Protein AF-0000000082338696 (afdb_homodimer)

Organism: NCBI:txid1220207

Foldseek 3Di:
DPPDDDDLPADPQAFPVCVVVVHHFPNPDFATLVCLLLLHGGDGPDPPDDDPPDPPPLPPPDPPPPDDDDDPDPVVVLLVVLLVLLLPPVLQQFADDPLLSCLSNPVQCVLVSSPLLLSLLSSLLSLLVVLLPDDLVVSVVSLVSSSVSSNVSQVSLVVCLVVPDLSCLLSNLNSLLSLLLCLQQSQVSVCRNVVDDGDFSLVSLLSSLVSLQSLQVVCVVCVVSVCPDSNDDNCNQPPQVPADADPLLVVLLVLLLVVLCVPCVVPVVSSVLSVVLSVLLVSLRSNCVVRVGNNSLSVSSNNRHPVLSVCVVVLPLSSLLSVLSSLLVLLSCAPVHSSSHCRSVSSNVVSVVSCVVVVHDSDPSSVVSCVSNVD/DPPDDDPLPADPQAFPVCVVVVHHFPNPDFATLVCLLLLHGGDGPDPPDDDPDDPPDLPPPDVPDPDDDDDPDPVVVLLVVLLVLQLPPVLQQFADDPLLSCLSNPVQCVLCVSPLLLSLLSSLLSLLVVLLPDDLVVSVVSLVSSSVSNNVSQVSLVVCLVVPDLSCLLSNLNSLLSLLLCLQQSQVSVCRNVVDDGDFSLVSLLSSLVSLQSLQVVCVVCLVSVCPDSNDDNCNQPPQVPADADPLLVVLLVLLLVVLCVPCVVPVVVSVLSVVLSVLLVSLRSNCVVRVGNNSLSVSSNNRHPVLSVCVVVLPLSSLLSVLSSLLVLLSCAPVHSSSHCRSVSSNVVSVVSCVVVVHDSDPSSVVSCVSNPD

Solvent-accessible surface area (backbone atoms only — not comparable to full-atom values): 40629 Å² total; per-residue (Å²): 131,81,77,78,77,80,78,74,75,75,58,92,74,35,38,57,56,32,61,74,64,73,46,77,42,71,60,72,49,92,50,23,63,67,28,29,71,63,70,42,85,47,46,58,86,81,68,87,72,82,82,80,74,79,84,72,82,76,65,89,57,55,68,55,91,82,64,71,76,60,66,86,44,49,44,44,46,48,49,39,51,23,36,34,42,22,42,69,56,50,37,57,66,42,40,70,52,66,73,52,33,46,29,47,44,52,50,47,56,58,53,20,75,80,30,66,30,35,38,22,37,50,41,15,50,19,21,40,54,51,23,71,76,41,55,59,80,69,14,46,53,26,46,53,47,18,41,49,27,45,44,66,18,44,60,57,39,53,52,42,54,78,59,62,41,82,88,43,43,58,53,52,52,52,36,42,52,46,49,47,49,42,42,58,27,46,56,59,50,48,25,64,56,67,71,42,92,55,78,54,61,52,60,38,48,54,52,37,39,64,72,25,34,62,45,13,63,36,49,72,68,30,44,70,45,38,48,70,30,85,79,39,66,70,50,68,79,60,65,34,74,74,50,83,62,58,66,69,58,48,50,52,53,48,50,51,52,51,50,42,49,72,74,22,61,90,38,56,71,62,31,50,44,50,50,48,42,52,53,47,46,51,49,28,53,27,32,22,76,71,65,67,25,53,48,33,58,55,45,46,61,36,49,40,52,62,66,43,51,50,40,39,73,70,62,36,63,68,53,41,52,52,50,29,53,48,17,46,56,38,36,69,35,40,83,73,38,87,56,30,55,64,44,11,43,48,28,30,53,51,44,50,49,54,33,54,74,68,70,55,78,64,58,66,69,54,47,50,47,34,54,75,59,69,99,133,81,77,78,77,80,77,75,77,72,57,93,76,38,36,55,54,32,59,75,64,73,46,76,43,70,61,73,51,94,50,24,64,67,27,29,71,64,70,42,85,45,45,57,85,81,70,86,71,82,82,81,76,79,83,72,82,79,64,89,54,55,70,55,92,81,63,71,76,60,65,86,44,47,44,44,46,48,50,39,50,23,36,33,40,23,42,69,53,49,36,55,67,43,41,68,50,67,74,53,33,47,29,48,45,51,50,46,57,59,53,19,76,80,31,67,31,36,38,23,36,51,42,16,49,20,20,42,52,53,24,71,76,40,54,59,79,68,14,47,52,27,46,53,47,17,41,50,28,44,44,65,18,44,61,57,38,52,53,42,55,76,59,62,41,82,89,44,42,58,54,52,50,52,34,43,53,46,51,48,48,44,44,58,28,46,54,58,52,47,25,65,54,66,73,42,92,55,78,54,59,52,62,38,48,54,53,36,40,63,72,26,34,62,44,14,62,40,50,71,66,30,46,71,46,38,49,69,30,85,79,40,66,67,49,70,78,62,65,33,75,74,49,83,60,58,66,69,60,48,50,54,54,47,50,52,52,50,50,42,49,72,74,23,61,91,39,56,71,61,31,48,44,50,49,49,43,51,52,48,47,52,49,27,52,27,33,22,77,71,63,68,25,53,48,33,56,55,45,47,63,36,50,40,52,60,66,43,49,50,40,40,74,68,62,36,63,67,52,39,51,53,50,28,52,48,18,48,56,38,36,70,34,40,83,74,39,87,56,29,56,65,45,12,44,49,28,30,54,51,44,50,49,55,34,54,73,67,69,54,78,65,57,67,72,55,47,51,45,34,54,77,58,70,99

pLDDT: mean 80.08, std 18.25, range [25.61, 98.19]

Radius of gyration: 31.68 Å; Cα contacts (8 Å, |Δi|>4): 1004; chains: 2; bounding box: 68×103×75 Å

Secondary structure (DSSP, 8-state):
-----------TT--HHHHHHT------SSSPHHHHHHT-----S-------------------TTPPPPP--HHHHHHHHHHHHHHHTGGGGS--SHHHHHIIIIIHHHHHTT-HHHHHHHHHHHHHHHHHTS-HHHHHHHHHHHHHHHHHHHHHHHHHHHT--TTTHHHHHHHHHHHHHHHHHHHHHHHHHH-S----HHHHHHHHHHHHHHHHHHHHHHHHHHHS-SSS-TTTTTGGGGPPPPHHHHHHHHHHHHHHHHHHTT-HHHHHHHHHHHHHHHHHHHHHHHH--HHHHHHHHHHS-HHHHHHHHTT-HHHHHHHHHHHHHHHTTTTTSGGGTTHHHHHHHHHHHHHHHTT---THHHHHHHHHTT-/-----------TT--HHHHHHT------SSSPHHHHHHT-----S-------------------TTPPPPP--HHHHHHHHHHHHHHHTGGGGS--SHHHHHIIIIIHHHHHTT-HHHHHHHHHHHHHHHHHTS-HHHHHHHHHHHHHHHHHHHHHHHHHHHT--TTTHHHHHHHHHHHHHHHHHHHHHHHHHH-S----HHHHHHHHHHHHHHHHHHHHHHHHHHHT-SSS-TTTTTGGGGPPPPHHHHHHHHHHHHHHHHHHTT-HHHHHHHHHHHHHHHHHHHHHHHH--HHHHHHHHHHS-HHHHHHHHTT-HHHHHHHHHHHHHHHTTTTTSGGGTTHHHHHHHHHHHHHHHTT---THHHHHHHHHTT-

Sequence (750 aa):
MMPPLRAHRKSRTGCLQCRKRRVKCDENGHPCGNCAFRHVECTYPSRSSPDLQPSQNAAQDRPSEGQPLALLDPSNKLLLELMHKFSTETYKSFFVDPADLHIWQSVIPRRALDHDFLLDGLLSVAALHTASSSDRQTARPYLDAAMDFQSRGLKPFQNAIQNISPENCDAVFVHSMITIVNGIVFPQIAARVTEVDSSTVLENIFTLFKLVQGTAEISKLTGPWLQKSSLIPKDFWGASSDSILDTEIEQALTRLRDLNRRENIEHPPRHGHIEFAISRLRQCFQRFFRFRDPASVVTWLAIVDGEFVDYLHKEEPLPILVMVHWGVLLAELDGEVWWASKSGKALVADALGILDRGEVDFGIASSWPREKVGLMMPPLRAHRKSRTGCLQCRKRRVKCDENGHPCGNCAFRHVECTYPSRSSPDLQPSQNAAQDRPSEGQPLALLDPSNKLLLELMHKFSTETYKSFFVDPADLHIWQSVIPRRALDHDFLLDGLLSVAALHTASSSDRQTARPYLDAAMDFQSRGLKPFQNAIQNISPENCDAVFVHSMITIVNGIVFPQIAARVTEVDSSTVLENIFTLFKLVQGTAEISKLTGPWLQKSSLIPKDFWGASSDSILDTEIEQALTRLRDLNRRENIEHPPRHGHIEFAISRLRQCFQRFFRFRDPASVVTWLAIVDGEFVDYLHKEEPLPILVMVHWGVLLAELDGEVWWASKSGKALVADALGILDRGEVDFGIASSWPREKVGL

Nearest PDB structures (foldseek):
  4ll6-assembly1_A  TM=2.392E-01  e=2.307E+00  Saccharomyces cerevisiae S288C

Structure (mmCIF, N/CA/C/O backbone):
data_AF-0000000082338696-model_v1
#
loop_
_entity.id
_entity.type
_entity.pdbx_description
1 polymer 'Zn(2)-C6 fungal-type domain-containing protein'
#
loop_
_atom_site.group_PDB
_atom_site.id
_atom_site.type_symbol
_atom_site.label_atom_id
_atom_site.label_alt_id
_atom_site.label_comp_id
_atom_site.label_asym_id
_atom_site.label_entity_id
_atom_site.label_seq_id
_atom_site.pdbx_PDB_ins_code
_atom_site.Cartn_x
_atom_site.Cartn_y
_atom_site.Cartn_z
_atom_site.occupancy
_atom_site.B_iso_or_equiv
_atom_site.auth_seq_id
_atom_site.auth_comp_id
_atom_site.auth_asym_id
_atom_site.auth_atom_id
_atom_site.pdbx_PDB_model_num
ATOM 1 N N . MET A 1 1 ? 32.062 53.875 2.113 1 28.94 1 MET A N 1
ATOM 2 C CA . MET A 1 1 ? 31.594 53.312 0.844 1 28.94 1 MET A CA 1
ATOM 3 C C . MET A 1 1 ? 30.484 52.281 1.066 1 28.94 1 MET A C 1
ATOM 5 O O . MET A 1 1 ? 30.656 51.344 1.847 1 28.94 1 MET A O 1
ATOM 9 N N . MET A 1 2 ? 29.188 52.719 0.9 1 35.47 2 MET A N 1
ATOM 10 C CA . MET A 1 2 ? 27.969 51.969 1.28 1 35.47 2 MET A CA 1
ATOM 11 C C . MET A 1 2 ? 27.859 50.656 0.504 1 35.47 2 MET A C 1
ATOM 13 O O . MET A 1 2 ? 28.156 50.625 -0.693 1 35.47 2 MET A O 1
ATOM 17 N N . PRO A 1 3 ? 28.016 49.531 1.16 1 42.72 3 PRO A N 1
ATOM 18 C CA . PRO A 1 3 ? 28 48.25 0.459 1 42.72 3 PRO A CA 1
ATOM 19 C C . PRO A 1 3 ? 26.828 48.125 -0.515 1 42.72 3 PRO A C 1
ATOM 21 O O . PRO A 1 3 ? 25.781 48.75 -0.32 1 42.72 3 PRO A O 1
ATOM 24 N N . PRO A 1 4 ? 27.109 47.906 -1.816 1 38.88 4 PRO A N 1
ATOM 25 C CA . PRO A 1 4 ? 26.094 47.875 -2.873 1 38.88 4 PRO A CA 1
ATOM 26 C C . PRO A 1 4 ? 24.891 47 -2.508 1 38.88 4 PRO A C 1
ATOM 28 O O . PRO A 1 4 ? 25.031 46.062 -1.698 1 38.88 4 PRO A O 1
ATOM 31 N N . LEU A 1 5 ? 23.672 47.5 -2.637 1 36.78 5 LEU A N 1
ATOM 32 C CA . LEU A 1 5 ? 22.359 46.875 -2.455 1 36.78 5 LEU A CA 1
ATOM 33 C C . LEU A 1 5 ? 22.25 45.594 -3.244 1 36.78 5 LEU A C 1
ATOM 35 O O . LEU A 1 5 ? 22.719 45.5 -4.383 1 36.78 5 LEU A O 1
ATOM 39 N N . ARG A 1 6 ? 22.25 44.469 -2.592 1 36.56 6 ARG A N 1
ATOM 40 C CA . ARG A 1 6 ? 22.078 43.156 -3.225 1 36.56 6 ARG A CA 1
ATOM 41 C C . ARG A 1 6 ? 20.922 43.188 -4.23 1 36.56 6 ARG A C 1
ATOM 43 O O . ARG A 1 6 ? 19.812 43.594 -3.902 1 36.56 6 ARG A O 1
ATOM 50 N N . ALA A 1 7 ? 21.234 43.156 -5.551 1 38.97 7 ALA A N 1
ATOM 51 C CA . ALA A 1 7 ? 20.328 43.156 -6.688 1 38.97 7 ALA A CA 1
ATOM 52 C C . ALA A 1 7 ? 19.312 42 -6.555 1 38.97 7 ALA A C 1
ATOM 54 O O . ALA A 1 7 ? 19.688 40.844 -6.367 1 38.97 7 ALA A O 1
ATOM 55 N N . HIS A 1 8 ? 18.141 42.188 -5.98 1 40.34 8 HIS A N 1
ATOM 56 C CA . HIS A 1 8 ? 17.062 41.219 -5.93 1 40.34 8 HIS A CA 1
ATOM 57 C C . HIS A 1 8 ? 16.797 40.594 -7.301 1 40.34 8 HIS A C 1
ATOM 59 O O . HIS A 1 8 ? 16.688 41.312 -8.297 1 40.34 8 HIS A O 1
ATOM 65 N N . ARG A 1 9 ? 17.25 39.469 -7.543 1 43.59 9 ARG A N 1
ATOM 66 C CA . ARG A 1 9 ? 17.016 38.812 -8.828 1 43.59 9 ARG A CA 1
ATOM 67 C C . ARG A 1 9 ? 15.523 38.625 -9.078 1 43.59 9 ARG A C 1
ATOM 69 O O . ARG A 1 9 ? 14.852 37.906 -8.312 1 43.59 9 ARG A O 1
ATOM 76 N N . LYS A 1 10 ? 14.789 39.562 -9.695 1 47.84 10 LYS A N 1
ATOM 77 C CA . LYS A 1 10 ? 13.414 39.5 -10.188 1 47.84 10 LYS A CA 1
ATOM 78 C C . LYS A 1 10 ? 13.289 38.5 -11.336 1 47.84 10 LYS A C 1
ATOM 80 O O . LYS A 1 10 ? 14.188 38.375 -12.164 1 47.84 10 LYS A O 1
ATOM 85 N N . SER A 1 11 ? 12.539 37.469 -11.156 1 53.94 11 SER A N 1
ATOM 86 C CA . SER A 1 11 ? 12.266 36.594 -12.289 1 53.94 11 SER A CA 1
ATOM 87 C C . SER A 1 11 ? 11.445 37.312 -13.359 1 53.94 11 SER A C 1
ATOM 89 O O . SER A 1 11 ? 10.43 37.938 -13.047 1 53.94 11 SER A O 1
ATOM 91 N N . ARG A 1 12 ? 11.797 37.562 -14.57 1 61.97 12 ARG A N 1
ATOM 92 C CA . ARG A 1 12 ? 11.141 38.281 -15.648 1 61.97 12 ARG A CA 1
ATOM 93 C C . ARG A 1 12 ? 9.953 37.531 -16.203 1 61.97 12 ARG A C 1
ATOM 95 O O . ARG A 1 12 ? 9.047 38.094 -16.797 1 61.97 12 ARG A O 1
ATOM 102 N N . THR A 1 13 ? 9.852 36.156 -15.898 1 62.94 13 THR A N 1
ATOM 103 C CA . THR A 1 13 ? 8.82 35.344 -16.531 1 62.94 13 THR A CA 1
ATOM 104 C C . THR A 1 13 ? 7.945 34.688 -15.469 1 62.94 13 THR A C 1
ATOM 106 O O . THR A 1 13 ? 7.332 33.625 -15.734 1 62.94 13 THR A O 1
ATOM 109 N N . GLY A 1 14 ? 7.891 35.312 -14.352 1 66.88 14 GLY A N 1
ATOM 110 C CA . GLY A 1 14 ? 7.125 34.75 -13.258 1 66.88 14 GLY A CA 1
ATOM 111 C C . GLY A 1 14 ? 5.637 35.031 -13.352 1 66.88 14 GLY A C 1
ATOM 112 O O . GLY A 1 14 ? 5.215 35.875 -14.156 1 66.88 14 GLY A O 1
ATOM 113 N N . CYS A 1 15 ? 4.809 34.281 -12.57 1 71.06 15 CYS A N 1
ATOM 114 C CA . CYS A 1 15 ? 3.363 34.469 -12.609 1 71.06 15 CYS A CA 1
ATOM 115 C C . CYS A 1 15 ? 2.953 35.781 -11.977 1 71.06 15 CYS A C 1
ATOM 117 O O . CYS A 1 15 ? 3.729 36.375 -11.227 1 71.06 15 CYS A O 1
ATOM 119 N N . LEU A 1 16 ? 1.751 36.375 -12.352 1 73.19 16 LEU A N 1
ATOM 120 C CA . LEU A 1 16 ? 1.27 37.688 -11.914 1 73.19 16 LEU A CA 1
ATOM 121 C C . LEU A 1 16 ? 1.131 37.75 -10.398 1 73.19 16 LEU A C 1
ATOM 123 O O . LEU A 1 16 ? 1.352 38.781 -9.781 1 73.19 16 LEU A O 1
ATOM 127 N N . GLN A 1 17 ? 0.907 36.656 -9.828 1 72.81 17 GLN A N 1
ATOM 128 C CA . GLN A 1 17 ? 0.698 36.594 -8.383 1 72.81 17 GLN A CA 1
ATOM 129 C C . GLN A 1 17 ? 2.02 36.75 -7.633 1 72.81 17 GLN A C 1
ATOM 131 O O . GLN A 1 17 ? 2.107 37.469 -6.648 1 72.81 17 GLN A O 1
ATOM 136 N N . CYS A 1 18 ? 2.965 36.125 -8.078 1 71.81 18 CYS A N 1
ATOM 137 C CA . CYS A 1 18 ? 4.281 36.25 -7.453 1 71.81 18 CYS A CA 1
ATOM 138 C C . CYS A 1 18 ? 4.84 37.656 -7.621 1 71.81 18 CYS A C 1
ATOM 140 O O . CYS A 1 18 ? 5.457 38.188 -6.703 1 71.81 18 CYS A O 1
ATOM 142 N N . ARG A 1 19 ? 4.621 38.312 -8.758 1 71.12 19 ARG A N 1
ATOM 143 C CA . ARG A 1 19 ? 5.027 39.688 -9.039 1 71.12 19 ARG A CA 1
ATOM 144 C C . ARG A 1 19 ? 4.34 40.656 -8.094 1 71.12 19 ARG A C 1
ATOM 146 O O . ARG A 1 19 ? 4.977 41.562 -7.574 1 71.12 19 ARG A O 1
ATOM 153 N N . LYS A 1 20 ? 3.15 40.375 -7.938 1 70.06 20 LYS A N 1
ATOM 154 C CA . LYS A 1 20 ? 2.383 41.25 -7.051 1 70.06 20 LYS A CA 1
ATOM 155 C C . LYS A 1 20 ? 2.893 41.156 -5.617 1 70.06 20 LYS A C 1
ATOM 157 O O . LYS A 1 20 ? 2.934 42.156 -4.902 1 70.06 20 LYS A O 1
ATOM 162 N N . ARG A 1 21 ? 3.375 40.062 -5.352 1 68 21 ARG A N 1
ATOM 163 C CA . ARG A 1 21 ? 3.791 39.812 -3.975 1 68 21 ARG A CA 1
ATOM 164 C C . ARG A 1 21 ? 5.285 40.062 -3.801 1 68 21 ARG A C 1
ATOM 166 O O . ARG A 1 21 ? 5.809 39.969 -2.689 1 68 21 ARG A O 1
ATOM 173 N N . ARG A 1 22 ? 5.945 40.281 -4.84 1 63.41 22 ARG A N 1
ATOM 174 C CA . ARG A 1 22 ? 7.367 40.625 -4.863 1 63.41 22 ARG A CA 1
ATOM 175 C C . ARG A 1 22 ? 8.203 39.469 -4.289 1 63.41 22 ARG A C 1
ATOM 177 O O . ARG A 1 22 ? 9.125 39.719 -3.506 1 63.41 22 ARG A O 1
ATOM 184 N N . VAL A 1 23 ? 7.688 38.219 -4.605 1 68.44 23 VAL A N 1
ATOM 185 C CA . VAL A 1 23 ? 8.484 37.062 -4.258 1 68.44 23 VAL A CA 1
ATOM 186 C C . VAL A 1 23 ? 9.047 36.406 -5.523 1 68.44 23 VAL A C 1
ATOM 188 O O . VAL A 1 23 ? 8.469 36.562 -6.605 1 68.44 23 VAL A O 1
ATOM 191 N N . LYS A 1 24 ? 10.172 35.75 -5.375 1 66.19 24 LYS A N 1
ATOM 192 C CA . LYS A 1 24 ? 10.766 35.094 -6.523 1 66.19 24 LYS A CA 1
ATOM 193 C C . LYS A 1 24 ? 9.914 33.906 -6.961 1 66.19 24 LYS A C 1
ATOM 195 O O . LYS A 1 24 ? 9.648 33 -6.164 1 66.19 24 LYS A O 1
ATOM 200 N N . CYS A 1 25 ? 9.281 33.875 -8.125 1 67 25 CYS A N 1
ATOM 201 C CA . CYS A 1 25 ? 8.516 32.812 -8.75 1 67 25 CYS A CA 1
ATOM 202 C C . CYS A 1 25 ? 9.422 31.656 -9.148 1 67 25 CYS A C 1
ATOM 204 O O . CYS A 1 25 ? 10.523 31.875 -9.656 1 67 25 CYS A O 1
ATOM 206 N N . ASP A 1 26 ? 9.172 30.625 -8.883 1 65.19 26 ASP A N 1
ATOM 207 C CA . ASP A 1 26 ? 10.008 29.484 -9.227 1 65.19 26 ASP A CA 1
ATOM 208 C C . ASP A 1 26 ? 9.867 29.125 -10.711 1 65.19 26 ASP A C 1
ATOM 210 O O . ASP A 1 26 ? 10.578 28.25 -11.219 1 65.19 26 ASP A O 1
ATOM 214 N N . GLU A 1 27 ? 9.078 29.766 -11.539 1 61.5 27 GLU A N 1
ATOM 215 C CA . GLU A 1 27 ? 8.859 29.719 -12.984 1 61.5 27 GLU A CA 1
ATOM 216 C C . GLU A 1 27 ? 8.641 28.281 -13.461 1 61.5 27 GLU A C 1
ATOM 218 O O . GLU A 1 27 ? 8.938 27.953 -14.609 1 61.5 27 GLU A O 1
ATOM 223 N N . ASN A 1 28 ? 8.25 27.531 -12.625 1 58.75 28 ASN A N 1
ATOM 224 C CA . ASN A 1 28 ? 8.164 26.125 -12.984 1 58.75 28 ASN A CA 1
ATOM 225 C C . ASN A 1 28 ? 6.836 25.797 -13.656 1 58.75 28 ASN A C 1
ATOM 227 O O . ASN A 1 28 ? 6.434 24.625 -13.711 1 58.75 28 ASN A O 1
ATOM 231 N N . GLY A 1 29 ? 5.934 26.641 -14.211 1 60.91 29 GLY A N 1
ATOM 232 C CA . GLY A 1 29 ? 4.715 26.5 -14.992 1 60.91 29 GLY A CA 1
ATOM 233 C C . GLY A 1 29 ? 3.465 26.875 -14.219 1 60.91 29 GLY A C 1
ATOM 234 O O . GLY A 1 29 ? 3.551 27.453 -13.133 1 60.91 29 GLY A O 1
ATOM 235 N N . HIS A 1 30 ? 2.15 26.656 -14.969 1 59.84 30 HIS A N 1
ATOM 236 C CA . HIS A 1 30 ? 0.847 26.984 -14.406 1 59.84 30 HIS A CA 1
ATOM 237 C C . HIS A 1 30 ? 0.277 25.812 -13.617 1 59.84 30 HIS A C 1
ATOM 239 O O . HIS A 1 30 ? 0.075 24.734 -14.164 1 59.84 30 HIS A O 1
ATOM 245 N N . PRO A 1 31 ? 0.094 26.156 -12.242 1 61.25 31 PRO A N 1
ATOM 246 C CA . PRO A 1 31 ? 0.491 27.234 -11.336 1 61.25 31 PRO A CA 1
ATOM 247 C C . PRO A 1 31 ? 1.926 27.078 -10.828 1 61.25 31 PRO A C 1
ATOM 249 O O . PRO A 1 31 ? 2.473 25.969 -10.836 1 61.25 31 PRO A O 1
ATOM 252 N N . CYS A 1 32 ? 2.592 28.188 -10.555 1 64.88 32 CYS A N 1
ATOM 253 C CA . CYS A 1 32 ? 3.924 28.125 -9.961 1 64.88 32 CYS A CA 1
ATOM 254 C C . CYS A 1 32 ? 3.871 27.531 -8.555 1 64.88 32 CYS A C 1
ATOM 256 O O . CYS A 1 32 ? 2.807 27.5 -7.938 1 64.88 32 CYS A O 1
ATOM 258 N N . GLY A 1 33 ? 4.984 27.078 -8.148 1 61.91 33 GLY A N 1
ATOM 259 C CA . GLY A 1 33 ? 5.074 26.469 -6.832 1 61.91 33 GLY A CA 1
ATOM 260 C C . GLY A 1 33 ? 4.523 27.344 -5.723 1 61.91 33 GLY A C 1
ATOM 261 O O . GLY A 1 33 ? 3.834 26.859 -4.824 1 61.91 33 GLY A O 1
ATOM 262 N N . ASN A 1 34 ? 4.789 28.641 -5.84 1 62.03 34 ASN A N 1
ATOM 263 C CA . ASN A 1 34 ? 4.316 29.609 -4.848 1 62.03 34 ASN A CA 1
ATOM 264 C C . ASN A 1 34 ? 2.799 29.734 -4.871 1 62.03 34 ASN A C 1
ATOM 266 O O . ASN A 1 34 ? 2.154 29.75 -3.822 1 62.03 34 ASN A O 1
ATOM 270 N N . CYS A 1 35 ? 2.299 29.781 -6.02 1 62.59 35 CYS A N 1
ATOM 271 C CA . CYS A 1 35 ? 0.863 29.953 -6.191 1 62.59 35 CYS A CA 1
ATOM 272 C C . CYS A 1 35 ? 0.108 28.672 -5.883 1 62.59 35 CYS A C 1
ATOM 274 O O . CYS A 1 35 ? -0.958 28.703 -5.266 1 62.59 35 CYS A O 1
ATOM 276 N N . ALA A 1 36 ? 0.689 27.688 -6.285 1 62.5 36 ALA A N 1
ATOM 277 C CA . ALA A 1 36 ? 0.108 26.375 -6.039 1 62.5 36 ALA A CA 1
ATOM 278 C C . ALA A 1 36 ? -0.003 26.094 -4.543 1 62.5 36 ALA A C 1
ATOM 280 O O . ALA A 1 36 ? -1.032 25.609 -4.07 1 62.5 36 ALA A O 1
ATOM 281 N N . PHE A 1 37 ? 0.989 26.5 -3.91 1 56.75 37 PHE A N 1
ATOM 282 C CA . PHE A 1 37 ? 1.021 26.312 -2.465 1 56.75 37 PHE A CA 1
ATOM 283 C C . PHE A 1 37 ? -0.019 27.172 -1.774 1 56.75 37 PHE A C 1
ATOM 285 O O . PHE A 1 37 ? -0.62 26.766 -0.78 1 56.75 37 PHE A O 1
ATOM 292 N N . ARG A 1 38 ? -0.165 28.344 -2.334 1 55.22 38 ARG A N 1
ATOM 293 C CA . ARG A 1 38 ? -1.029 29.344 -1.725 1 55.22 38 ARG A CA 1
ATOM 294 C C . ARG A 1 38 ? -2.445 29.266 -2.285 1 55.22 38 ARG A C 1
ATOM 296 O O . ARG A 1 38 ? -3.322 30.031 -1.886 1 55.22 38 ARG A O 1
ATOM 303 N N . HIS A 1 39 ? -2.65 28.281 -3.119 1 51.91 39 HIS A N 1
ATOM 304 C CA . HIS A 1 39 ? -3.934 28.047 -3.768 1 51.91 39 HIS A CA 1
ATOM 305 C C . HIS A 1 39 ? -4.492 29.328 -4.367 1 51.91 39 HIS A C 1
ATOM 307 O O . HIS A 1 39 ? -5.676 29.641 -4.191 1 51.91 39 HIS A O 1
ATOM 313 N N . VAL A 1 40 ? -3.658 30.172 -4.902 1 58.66 40 VAL A N 1
ATOM 314 C CA . VAL A 1 40 ? -4.098 31.359 -5.625 1 58.66 40 VAL A CA 1
ATOM 315 C C . VAL A 1 40 ? -3.982 31.125 -7.129 1 58.66 40 VAL A C 1
ATOM 317 O O . VAL A 1 40 ? -3.164 30.312 -7.574 1 58.66 40 VAL A O 1
ATOM 320 N N . GLU A 1 41 ? -5.066 31.516 -7.836 1 60.09 41 GLU A N 1
ATOM 321 C CA . GLU A 1 41 ? -5.031 31.438 -9.297 1 60.09 41 GLU A CA 1
ATOM 322 C C . GLU A 1 41 ? -3.705 31.938 -9.852 1 60.09 41 GLU A C 1
ATOM 324 O O . GLU A 1 41 ? -3.346 33.094 -9.648 1 60.09 41 GLU A O 1
ATOM 329 N N . CYS A 1 42 ? -2.992 30.906 -10.352 1 62.09 42 CYS A N 1
ATOM 330 C CA . CYS A 1 42 ? -1.725 31.25 -10.984 1 62.09 42 CYS A CA 1
ATOM 331 C C . CYS A 1 42 ? -1.94 31.719 -12.414 1 62.09 42 CYS A C 1
ATOM 333 O O . CYS A 1 42 ? -2.41 30.953 -13.258 1 62.09 42 CYS A O 1
ATOM 335 N N . THR A 1 43 ? -2.039 32.969 -12.82 1 62.81 43 THR A N 1
ATOM 336 C CA . THR A 1 43 ? -2.236 33.5 -14.164 1 62.81 43 THR A CA 1
ATOM 337 C C . THR A 1 43 ? -0.923 34.031 -14.727 1 62.81 43 THR A C 1
ATOM 339 O O . THR A 1 43 ? -0.165 34.688 -14.023 1 62.81 43 THR A O 1
ATOM 342 N N . TYR A 1 44 ? -0.589 33.312 -15.844 1 56.84 44 TYR A N 1
ATOM 343 C CA . TYR A 1 44 ? 0.494 33.906 -16.609 1 56.84 44 TYR A CA 1
ATOM 344 C C . TYR A 1 44 ? -0.051 34.844 -17.672 1 56.84 44 TYR A C 1
ATOM 346 O O . TYR A 1 44 ? -1.188 34.688 -18.125 1 56.84 44 TYR A O 1
ATOM 354 N N . PRO A 1 45 ? 0.508 35.812 -18.125 1 45.91 45 PRO A N 1
ATOM 355 C CA . PRO A 1 45 ? -0.048 36.562 -19.25 1 45.91 45 PRO A CA 1
ATOM 356 C C . PRO A 1 45 ? -0.542 35.656 -20.375 1 45.91 45 PRO A C 1
ATOM 358 O O . PRO A 1 45 ? -0.031 34.531 -20.547 1 45.91 45 PRO A O 1
ATOM 361 N N . SER A 1 46 ? -1.749 35.938 -20.984 1 39.81 46 SER A N 1
ATOM 362 C CA . SER A 1 46 ? -2.771 35.25 -21.781 1 39.81 46 SER A CA 1
ATOM 363 C C . SER A 1 46 ? -2.145 34.438 -22.891 1 39.81 46 SER A C 1
ATOM 365 O O . SER A 1 46 ? -1.771 34.938 -23.938 1 39.81 46 SER A O 1
ATOM 367 N N . ARG A 1 47 ? -1.258 33.469 -22.969 1 34.56 47 ARG A N 1
ATOM 368 C CA . ARG A 1 47 ? -1.643 32.812 -24.219 1 34.56 47 ARG A CA 1
ATOM 369 C C . ARG A 1 47 ? -3 32.125 -24.078 1 34.56 47 ARG A C 1
ATOM 371 O O . ARG A 1 47 ? -3.428 31.812 -22.969 1 34.56 47 ARG A O 1
ATOM 378 N N . SER A 1 48 ? -3.959 32.031 -24.984 1 27.86 48 SER A N 1
ATOM 379 C CA . SER A 1 48 ? -5.324 31.547 -25.188 1 27.86 48 SER A CA 1
ATOM 380 C C . SER A 1 48 ? -5.5 30.125 -24.672 1 27.86 48 SER A C 1
ATOM 382 O O . SER A 1 48 ? -5.527 29.172 -25.453 1 27.86 48 SER A O 1
ATOM 384 N N . SER A 1 49 ? -4.992 29.734 -23.594 1 28.77 49 SER A N 1
ATOM 385 C CA . SER A 1 49 ? -5.172 28.281 -23.484 1 28.77 49 SER A CA 1
ATOM 386 C C . SER A 1 49 ? -6.637 27.922 -23.266 1 28.77 49 SER A C 1
ATOM 388 O O . SER A 1 49 ? -7.336 28.594 -22.5 1 28.77 49 SER A O 1
ATOM 390 N N . PRO A 1 50 ? -7.316 26.938 -24.047 1 28.34 50 PRO A N 1
ATOM 391 C CA . PRO A 1 50 ? -8.711 26.5 -24.078 1 28.34 50 PRO A CA 1
ATOM 392 C C . PRO A 1 50 ? -9.211 26.016 -22.719 1 28.34 50 PRO A C 1
ATOM 394 O O . PRO A 1 50 ? -8.406 25.594 -21.875 1 28.34 50 PRO A O 1
ATOM 397 N N . ASP A 1 51 ? -10.367 26.359 -22.234 1 27.52 51 ASP A N 1
ATOM 398 C CA . ASP A 1 51 ? -11.305 26.141 -21.141 1 27.52 51 ASP A CA 1
ATOM 399 C C . ASP A 1 51 ? -11.508 24.641 -20.875 1 27.52 51 ASP A C 1
ATOM 401 O O . ASP A 1 51 ? -12.18 23.969 -21.641 1 27.52 51 ASP A O 1
ATOM 405 N N . LEU A 1 52 ? -10.57 23.859 -20.438 1 28.34 52 LEU A N 1
ATOM 406 C CA . LEU A 1 52 ? -10.914 22.484 -20.156 1 28.34 52 LEU A CA 1
ATOM 407 C C . LEU A 1 52 ? -12.008 22.391 -19.094 1 28.34 52 LEU A C 1
ATOM 409 O O . LEU A 1 52 ? -11.844 22.922 -17.984 1 28.34 52 LEU A O 1
ATOM 413 N N . GLN A 1 53 ? -13.328 22.266 -19.453 1 25.61 53 GLN A N 1
ATOM 414 C CA . GLN A 1 53 ? -14.562 22.062 -18.703 1 25.61 53 GLN A CA 1
ATOM 415 C C . GLN A 1 53 ? -14.422 20.891 -17.719 1 25.61 53 GLN A C 1
ATOM 417 O O . GLN A 1 53 ? -13.922 19.828 -18.078 1 25.61 53 GLN A O 1
ATOM 422 N N . PRO A 1 54 ? -14.523 21.172 -16.406 1 29.34 54 PRO A N 1
ATOM 423 C CA . PRO A 1 54 ? -14.5 20.234 -15.273 1 29.34 54 PRO A CA 1
ATOM 424 C C . PRO A 1 54 ? -15.531 19.109 -15.414 1 29.34 54 PRO A C 1
ATOM 426 O O . PRO A 1 54 ? -16.703 19.375 -15.703 1 29.34 54 PRO A O 1
ATOM 429 N N . SER A 1 55 ? -15.172 18 -16 1 28.78 55 SER A N 1
ATOM 430 C CA . SER A 1 55 ? -16.109 16.891 -16.141 1 28.78 55 SER A CA 1
ATOM 431 C C . SER A 1 55 ? -16.734 16.516 -14.797 1 28.78 55 SER A C 1
ATOM 433 O O . SER A 1 55 ? -16.016 16.266 -13.82 1 28.78 55 SER A O 1
ATOM 435 N N . GLN A 1 56 ? -17.906 16.969 -14.406 1 26.06 56 GLN A N 1
ATOM 436 C CA . GLN A 1 56 ? -18.812 16.844 -13.273 1 26.06 56 GLN A CA 1
ATOM 437 C C . GLN A 1 56 ? -18.938 15.375 -12.844 1 26.06 56 GLN A C 1
ATOM 439 O O . GLN A 1 56 ? -19.328 15.094 -11.703 1 26.06 56 GLN A O 1
ATOM 444 N N . ASN A 1 57 ? -19.25 14.438 -13.711 1 27.27 57 ASN A N 1
ATOM 445 C CA . ASN A 1 57 ? -20.062 13.305 -13.289 1 27.27 57 ASN A CA 1
ATOM 446 C C . ASN A 1 57 ? -19.234 12.297 -12.484 1 27.27 57 ASN A C 1
ATOM 448 O O . ASN A 1 57 ? -18.594 11.414 -13.055 1 27.27 57 ASN A O 1
ATOM 452 N N . ALA A 1 58 ? -18.688 12.617 -11.414 1 32.28 58 ALA A N 1
ATOM 453 C CA . ALA A 1 58 ? -17.891 11.781 -10.516 1 32.28 58 ALA A CA 1
ATOM 454 C C . ALA A 1 58 ? -18.703 10.578 -10.039 1 32.28 58 ALA A C 1
ATOM 456 O O . ALA A 1 58 ? -18.469 10.07 -8.938 1 32.28 58 ALA A O 1
ATOM 457 N N . ALA A 1 59 ? -19.891 10.273 -10.57 1 29.45 59 ALA A N 1
ATOM 458 C CA . ALA A 1 59 ? -20.656 9.195 -9.961 1 29.45 59 ALA A CA 1
ATOM 459 C C . ALA A 1 59 ? -19.828 7.922 -9.852 1 29.45 59 ALA A C 1
ATOM 461 O O . ALA A 1 59 ? -18.781 7.793 -10.5 1 29.45 59 ALA A O 1
ATOM 462 N N . GLN A 1 60 ? -20.406 6.66 -9.523 1 34.94 60 GLN A N 1
ATOM 463 C CA . GLN A 1 60 ? -20.125 5.32 -9.008 1 34.94 60 GLN A CA 1
ATOM 464 C C . GLN A 1 60 ? -19.25 4.527 -9.977 1 34.94 60 GLN A C 1
ATOM 466 O O . GLN A 1 60 ? -19.734 3.615 -10.648 1 34.94 60 GLN A O 1
ATOM 471 N N . ASP A 1 61 ? -18.312 5.133 -10.617 1 35.88 61 ASP A N 1
ATOM 472 C CA . ASP A 1 61 ? -17.75 4.465 -11.781 1 35.88 61 ASP A CA 1
ATOM 473 C C . ASP A 1 61 ? -16.859 3.287 -11.359 1 35.88 61 ASP A C 1
ATOM 475 O O . ASP A 1 61 ? -15.672 3.455 -11.125 1 35.88 61 ASP A O 1
ATOM 479 N N . ARG A 1 62 ? -17.391 2.393 -10.617 1 40.06 62 ARG A N 1
ATOM 480 C CA . ARG A 1 62 ? -16.703 1.114 -10.508 1 40.06 62 ARG A CA 1
ATOM 481 C C . ARG A 1 62 ? -16.203 0.643 -11.867 1 40.06 62 ARG A C 1
ATOM 483 O O . ARG A 1 62 ? -16.734 1.035 -12.906 1 40.06 62 ARG A O 1
ATOM 490 N N . PRO A 1 63 ? -15.102 0.121 -11.922 1 43.09 63 PRO A N 1
ATOM 491 C CA . PRO A 1 63 ? -14.633 -0.34 -13.227 1 43.09 63 PRO A CA 1
ATOM 492 C C . PRO A 1 63 ? -15.75 -0.936 -14.078 1 43.09 63 PRO A C 1
ATOM 494 O O . PRO A 1 63 ? -16.453 -1.839 -13.633 1 43.09 63 PRO A O 1
ATOM 497 N N . SER A 1 64 ? -16.531 -0.102 -14.695 1 42.69 64 SER A N 1
ATOM 498 C CA . SER A 1 64 ? -17.5 -0.589 -15.672 1 42.69 64 SER A CA 1
ATOM 499 C C . SER A 1 64 ? -16.859 -1.563 -16.656 1 42.69 64 SER A C 1
ATOM 501 O O . SER A 1 64 ? -15.656 -1.494 -16.906 1 42.69 64 SER A O 1
ATOM 503 N N . GLU A 1 65 ? -17.594 -2.51 -17.047 1 49.38 65 GLU A N 1
ATOM 504 C CA . GLU A 1 65 ? -17.359 -3.416 -18.172 1 49.38 65 GLU A CA 1
ATOM 505 C C . GLU A 1 65 ? -16.859 -2.66 -19.391 1 49.38 65 GLU A C 1
ATOM 507 O O . GLU A 1 65 ? -17.469 -1.659 -19.797 1 49.38 65 GLU A O 1
ATOM 512 N N . GLY A 1 66 ? -15.586 -2.805 -19.766 1 52.34 66 GLY A N 1
ATOM 513 C CA . GLY A 1 66 ? -15.102 -2.355 -21.062 1 52.34 66 GLY A CA 1
ATOM 514 C C . GLY A 1 66 ? -14.109 -1.216 -20.969 1 52.34 66 GLY A C 1
ATOM 515 O O . GLY A 1 66 ? -13.758 -0.599 -21.984 1 52.34 66 GLY A O 1
ATOM 516 N N . GLN A 1 67 ? -13.906 -0.779 -19.828 1 59.59 67 GLN A N 1
ATOM 517 C CA . GLN A 1 67 ? -12.992 0.357 -19.828 1 59.59 67 GLN A CA 1
ATOM 518 C C . GLN A 1 67 ? -11.547 -0.097 -20.047 1 59.59 67 GLN A C 1
ATOM 520 O O . GLN A 1 67 ? -11.141 -1.143 -19.547 1 59.59 67 GLN A O 1
ATOM 525 N N . PRO A 1 68 ? -10.859 0.694 -20.906 1 69.56 68 PRO A N 1
ATOM 526 C CA . PRO A 1 68 ? -9.461 0.353 -21.172 1 69.56 68 PRO A CA 1
ATOM 527 C C . PRO A 1 68 ? -8.586 0.416 -19.922 1 69.56 68 PRO A C 1
ATOM 529 O O . PRO A 1 68 ? -8.836 1.224 -19.031 1 69.56 68 PRO A O 1
ATOM 532 N N . LEU A 1 69 ? -7.746 -0.53 -19.797 1 78.56 69 LEU A N 1
ATOM 533 C CA . LEU A 1 69 ? -6.789 -0.586 -18.703 1 78.56 69 LEU A CA 1
ATOM 534 C C . LEU A 1 69 ? -5.875 0.637 -18.719 1 78.56 69 LEU A C 1
ATOM 536 O O . LEU A 1 69 ? -5.461 1.099 -19.781 1 78.56 69 LEU A O 1
ATOM 540 N N . ALA A 1 70 ? -5.695 1.165 -17.516 1 85.38 70 ALA A N 1
ATOM 541 C CA . ALA A 1 70 ? -4.781 2.297 -17.406 1 85.38 70 ALA A CA 1
ATOM 542 C C . ALA A 1 70 ? -3.393 1.937 -17.922 1 85.38 70 ALA A C 1
ATOM 544 O O . ALA A 1 70 ? -2.902 0.829 -17.672 1 85.38 70 ALA A O 1
ATOM 545 N N . LEU A 1 71 ? -2.789 2.82 -18.625 1 84.44 71 LEU A N 1
ATOM 546 C CA . LEU A 1 71 ? -1.425 2.633 -19.109 1 84.44 71 LEU A CA 1
ATOM 547 C C . LEU A 1 71 ? -0.42 2.766 -17.969 1 84.44 71 LEU A C 1
ATOM 549 O O . LEU A 1 71 ? -0.706 3.406 -16.953 1 84.44 71 LEU A O 1
ATOM 553 N N . LEU A 1 72 ? 0.672 2.09 -18.141 1 89.38 72 LEU A N 1
ATOM 554 C CA . LEU A 1 72 ? 1.742 2.221 -17.156 1 89.38 72 LEU A CA 1
ATOM 555 C C . LEU A 1 72 ? 2.785 3.232 -17.609 1 89.38 72 LEU A C 1
ATOM 557 O O . LEU A 1 72 ? 3.979 2.924 -17.656 1 89.38 72 LEU A O 1
ATOM 561 N N . ASP A 1 73 ? 2.291 4.445 -17.875 1 90.06 73 ASP A N 1
ATOM 562 C CA . ASP A 1 73 ? 3.168 5.562 -18.203 1 90.06 73 ASP A CA 1
ATOM 563 C C . ASP A 1 73 ? 3.783 6.176 -16.953 1 90.06 73 ASP A C 1
ATOM 565 O O . ASP A 1 73 ? 3.447 5.781 -15.836 1 90.06 73 ASP A O 1
ATOM 569 N N . PRO A 1 74 ? 4.703 7.035 -17.078 1 90 74 PRO A N 1
ATOM 570 C CA . PRO A 1 74 ? 5.395 7.582 -15.914 1 90 74 PRO A CA 1
ATOM 571 C C . PRO A 1 74 ? 4.441 8.219 -14.906 1 90 74 PRO A C 1
ATOM 573 O O . PRO A 1 74 ? 4.645 8.102 -13.695 1 90 74 PRO A O 1
ATOM 576 N N . SER A 1 75 ? 3.416 8.867 -15.352 1 91.56 75 SER A N 1
ATOM 577 C CA . SER A 1 75 ? 2.455 9.5 -14.453 1 91.56 75 SER A CA 1
ATOM 578 C C . SER A 1 75 ? 1.701 8.461 -13.633 1 91.56 75 SER A C 1
ATOM 580 O O . SER A 1 75 ? 1.519 8.633 -12.422 1 91.56 75 SER A O 1
ATOM 582 N N . ASN A 1 76 ? 1.267 7.398 -14.289 1 93.75 76 ASN A N 1
ATOM 583 C CA . ASN A 1 76 ? 0.558 6.34 -13.57 1 93.75 76 ASN A CA 1
ATOM 584 C C . ASN A 1 76 ? 1.497 5.551 -12.664 1 93.75 76 ASN A C 1
ATOM 586 O O . ASN A 1 76 ? 1.091 5.086 -11.602 1 93.75 76 ASN A O 1
ATOM 590 N N . LYS A 1 77 ? 2.736 5.355 -13.078 1 95.06 77 LYS A N 1
ATOM 591 C CA . LYS A 1 77 ? 3.717 4.699 -12.211 1 95.06 77 LYS A CA 1
ATOM 592 C C . LYS A 1 77 ? 3.967 5.516 -10.945 1 95.06 77 LYS A C 1
ATOM 594 O O . LYS A 1 77 ? 4.152 4.949 -9.867 1 95.06 77 LYS A O 1
ATOM 599 N N . LEU A 1 78 ? 3.951 6.816 -11.133 1 95.19 78 LEU A N 1
ATOM 600 C CA . LEU A 1 78 ? 4.09 7.68 -9.969 1 95.19 78 LEU A CA 1
ATOM 601 C C . LEU A 1 78 ? 2.914 7.5 -9.016 1 95.19 78 LEU A C 1
ATOM 603 O O . LEU A 1 78 ? 3.102 7.449 -7.797 1 95.19 78 LEU A O 1
ATOM 607 N N . LEU A 1 79 ? 1.715 7.422 -9.578 1 96.19 79 LEU A N 1
ATOM 608 C CA . LEU A 1 79 ? 0.536 7.172 -8.758 1 96.19 79 LEU A CA 1
ATOM 609 C C . LEU A 1 79 ? 0.704 5.898 -7.938 1 96.19 79 LEU A C 1
ATOM 611 O O . LEU A 1 79 ? 0.441 5.891 -6.73 1 96.19 79 LEU A O 1
ATOM 615 N N . LEU A 1 80 ? 1.188 4.859 -8.594 1 97.25 80 LEU A N 1
ATOM 616 C CA . LEU A 1 80 ? 1.353 3.566 -7.934 1 97.25 80 LEU A CA 1
ATOM 617 C C . LEU A 1 80 ? 2.436 3.635 -6.863 1 97.25 80 LEU A C 1
ATOM 619 O O . LEU A 1 80 ? 2.27 3.084 -5.77 1 97.25 80 LEU A O 1
ATOM 623 N N . GLU A 1 81 ? 3.482 4.312 -7.195 1 97.06 81 GLU A N 1
ATOM 624 C CA . GLU A 1 81 ? 4.578 4.484 -6.25 1 97.06 81 GLU A CA 1
ATOM 625 C C . GLU A 1 81 ? 4.113 5.211 -4.988 1 97.06 81 GLU A C 1
ATOM 627 O O . GLU A 1 81 ? 4.434 4.793 -3.873 1 97.06 81 GLU A O 1
ATOM 632 N N . LEU A 1 82 ? 3.365 6.234 -5.18 1 97.75 82 LEU A N 1
ATOM 633 C CA . LEU A 1 82 ? 2.938 7.07 -4.062 1 97.75 82 LEU A CA 1
ATOM 634 C C . LEU A 1 82 ? 1.87 6.363 -3.232 1 97.75 82 LEU A C 1
ATOM 636 O O . LEU A 1 82 ? 1.852 6.48 -2.006 1 97.75 82 LEU A O 1
ATOM 640 N N . MET A 1 83 ? 0.943 5.664 -3.914 1 98 83 MET A N 1
ATOM 641 C CA . MET A 1 83 ? -0.034 4.883 -3.16 1 98 83 MET A CA 1
ATOM 642 C C . MET A 1 83 ? 0.655 3.818 -2.312 1 98 83 MET A C 1
ATOM 644 O O . MET A 1 83 ? 0.262 3.578 -1.169 1 98 83 MET A O 1
ATOM 648 N N . HIS A 1 84 ? 1.676 3.207 -2.916 1 97.88 84 HIS A N 1
ATOM 649 C CA . HIS A 1 84 ? 2.457 2.24 -2.154 1 97.88 84 HIS A CA 1
ATOM 650 C C . HIS A 1 84 ? 3.143 2.902 -0.963 1 97.88 84 HIS A C 1
ATOM 652 O O . HIS A 1 84 ? 3.143 2.355 0.141 1 97.88 84 HIS A O 1
ATOM 658 N N . LYS A 1 85 ? 3.758 4.043 -1.182 1 97.62 85 LYS A N 1
ATOM 659 C CA . LYS A 1 85 ? 4.422 4.805 -0.127 1 97.62 85 LYS A CA 1
ATOM 660 C C . LYS A 1 85 ? 3.455 5.129 1.009 1 97.62 85 LYS A C 1
ATOM 662 O O . LYS A 1 85 ? 3.797 4.977 2.184 1 97.62 85 LYS A O 1
ATOM 667 N N . PHE A 1 86 ? 2.275 5.539 0.633 1 98.12 86 PHE A N 1
ATOM 668 C CA . PHE A 1 86 ? 1.292 5.871 1.659 1 98.12 86 PHE A CA 1
ATOM 669 C C . PHE A 1 86 ? 0.905 4.633 2.459 1 98.12 86 PHE A C 1
ATOM 671 O O . PHE A 1 86 ? 0.896 4.66 3.691 1 98.12 86 PHE A O 1
ATOM 678 N N . SER A 1 87 ? 0.637 3.537 1.762 1 97.38 87 SER A N 1
ATOM 679 C CA . SER A 1 87 ? 0.073 2.324 2.344 1 97.38 87 SER A CA 1
ATOM 680 C C . SER A 1 87 ? 1.086 1.619 3.24 1 97.38 87 SER A C 1
ATOM 682 O O . SER A 1 87 ? 0.709 0.829 4.109 1 97.38 87 SER A O 1
ATOM 684 N N . THR A 1 88 ? 2.363 1.944 3.061 1 96.19 88 THR A N 1
ATOM 685 C CA . THR A 1 88 ? 3.359 1.159 3.779 1 96.19 88 THR A CA 1
ATOM 686 C C . THR A 1 88 ? 4.09 2.021 4.805 1 96.19 88 THR A C 1
ATOM 688 O O . THR A 1 88 ? 4.574 1.514 5.816 1 96.19 88 THR A O 1
ATOM 691 N N . GLU A 1 89 ? 4.168 3.385 4.566 1 95.81 89 GLU A N 1
ATOM 692 C CA . GLU A 1 89 ? 4.988 4.203 5.457 1 95.81 89 GLU A CA 1
ATOM 693 C C . GLU A 1 89 ? 4.234 5.445 5.918 1 95.81 89 GLU A C 1
ATOM 695 O O . GLU A 1 89 ? 4.113 5.695 7.117 1 95.81 89 GLU A O 1
ATOM 700 N N . THR A 1 90 ? 3.641 6.238 4.977 1 97 90 THR A N 1
ATOM 701 C CA . THR A 1 90 ? 3.111 7.57 5.246 1 97 90 THR A CA 1
ATOM 702 C C . THR A 1 90 ? 1.892 7.492 6.16 1 97 90 THR A C 1
ATOM 704 O O . THR A 1 90 ? 1.604 8.438 6.902 1 97 90 THR A O 1
ATOM 707 N N . TYR A 1 91 ? 1.16 6.391 6.109 1 94.44 91 TYR A N 1
ATOM 708 C CA . TYR A 1 91 ? -0.05 6.266 6.914 1 94.44 91 TYR A CA 1
ATOM 709 C C . TYR A 1 91 ? 0.267 6.391 8.398 1 94.44 91 TYR A C 1
ATOM 711 O O . TYR A 1 91 ? -0.618 6.684 9.211 1 94.44 91 TYR A O 1
ATOM 719 N N . LYS A 1 92 ? 1.5 6.297 8.828 1 93.12 92 LYS A N 1
ATOM 720 C CA . LYS A 1 92 ? 1.921 6.328 10.227 1 93.12 92 LYS A CA 1
ATOM 721 C C . LYS A 1 92 ? 2.215 7.754 10.68 1 93.12 92 LYS A C 1
ATOM 723 O O . LYS A 1 92 ? 2.641 7.973 11.82 1 93.12 92 LYS A O 1
ATOM 728 N N . SER A 1 93 ? 1.902 8.664 9.898 1 89.94 93 SER A N 1
ATOM 729 C CA . SER A 1 93 ? 2.35 10.039 10.125 1 89.94 93 SER A CA 1
ATOM 730 C C . SER A 1 93 ? 1.465 10.75 11.141 1 89.94 93 SER A C 1
ATOM 732 O O . SER A 1 93 ? 1.848 11.789 11.68 1 89.94 93 SER A O 1
ATOM 734 N N . PHE A 1 94 ? 0.276 10.133 11.43 1 85.38 94 PHE A N 1
ATOM 735 C CA . PHE A 1 94 ? -0.683 10.93 12.188 1 85.38 94 PHE A CA 1
ATOM 736 C C . PHE A 1 94 ? -1.016 10.273 13.516 1 85.38 94 PHE A C 1
ATOM 738 O O . PHE A 1 94 ? -1.424 10.945 14.469 1 85.38 94 PHE A O 1
ATOM 745 N N . PHE A 1 95 ? -0.854 8.953 13.57 1 82.5 95 PHE A N 1
ATOM 746 C CA . PHE A 1 95 ? -1.282 8.266 14.781 1 82.5 95 PHE A CA 1
ATOM 747 C C . PHE A 1 95 ? -0.278 7.188 15.172 1 82.5 95 PHE A C 1
ATOM 749 O O . PHE A 1 95 ? 0.558 6.785 14.359 1 82.5 95 PHE A O 1
ATOM 756 N N . VAL A 1 96 ? -0.411 6.895 16.422 1 77.12 96 VAL A N 1
ATOM 757 C CA . VAL A 1 96 ? 0.515 5.895 16.953 1 77.12 96 VAL A CA 1
ATOM 758 C C . VAL A 1 96 ? -0.262 4.672 17.438 1 77.12 96 VAL A C 1
ATOM 760 O O . VAL A 1 96 ? 0.236 3.547 17.375 1 77.12 96 VAL A O 1
ATOM 763 N N . ASP A 1 97 ? -1.464 4.879 17.812 1 81.44 97 ASP A N 1
ATOM 764 C CA . ASP A 1 97 ? -2.293 3.77 18.281 1 81.44 97 ASP A CA 1
ATOM 765 C C . ASP A 1 97 ? -2.627 2.814 17.141 1 81.44 97 ASP A C 1
ATOM 767 O O . ASP A 1 97 ? -3.037 3.248 16.062 1 81.44 97 ASP A O 1
ATOM 771 N N . PRO A 1 98 ? -2.488 1.496 17.406 1 81.31 98 PRO A N 1
ATOM 772 C CA . PRO A 1 98 ? -2.701 0.507 16.359 1 81.31 98 PRO A CA 1
ATOM 773 C C . PRO A 1 98 ? -4.094 0.599 15.727 1 81.31 98 PRO A C 1
ATOM 775 O O . PRO A 1 98 ? -4.246 0.417 14.516 1 81.31 98 PRO A O 1
ATOM 778 N N . ALA A 1 99 ? -5.078 0.843 16.547 1 79.31 99 ALA A N 1
ATOM 779 C CA . ALA A 1 99 ? -6.438 0.936 16.016 1 79.31 99 ALA A CA 1
ATOM 780 C C . ALA A 1 99 ? -6.57 2.104 15.047 1 79.31 99 ALA A C 1
ATOM 782 O O . ALA A 1 99 ? -7.207 1.977 14 1 79.31 99 ALA A O 1
ATOM 783 N N . ASP A 1 100 ? -5.902 3.107 15.367 1 82.38 100 ASP A N 1
ATOM 784 C CA . ASP A 1 100 ? -5.953 4.285 14.5 1 82.38 100 ASP A CA 1
ATOM 785 C C . ASP A 1 100 ? -5.086 4.09 13.258 1 82.38 100 ASP A C 1
ATOM 787 O O . ASP A 1 100 ? -5.426 4.578 12.18 1 82.38 100 ASP A O 1
ATOM 791 N N . LEU A 1 101 ? -4.062 3.357 13.484 1 87.38 101 LEU A N 1
ATOM 792 C CA . LEU A 1 101 ? -3.197 3.066 12.352 1 87.38 101 LEU A CA 1
ATOM 793 C C . LEU A 1 101 ? -3.943 2.26 11.289 1 87.38 101 LEU A C 1
ATOM 795 O O . LEU A 1 101 ? -3.783 2.502 10.094 1 87.38 101 LEU A O 1
ATOM 799 N N . HIS A 1 102 ? -4.766 1.367 11.758 1 88.44 102 HIS A N 1
ATOM 800 C CA . HIS A 1 102 ? -5.562 0.572 10.836 1 88.44 102 HIS A CA 1
ATOM 801 C C . HIS A 1 102 ? -6.52 1.45 10.031 1 88.44 102 HIS A C 1
ATOM 803 O O . HIS A 1 102 ? -6.707 1.239 8.836 1 88.44 102 HIS A O 1
ATOM 809 N N . ILE A 1 103 ? -7.07 2.367 10.672 1 87.88 103 ILE A N 1
ATOM 810 C CA . ILE A 1 103 ? -8 3.271 10.008 1 87.88 103 ILE A CA 1
ATOM 811 C C . ILE A 1 103 ? -7.273 4.051 8.914 1 87.88 103 ILE A C 1
ATOM 813 O O . ILE A 1 103 ? -7.738 4.117 7.773 1 87.88 103 ILE A O 1
ATOM 817 N N . TRP A 1 104 ? -6.113 4.59 9.195 1 90.94 104 TRP A N 1
ATOM 818 C CA . TRP A 1 104 ? -5.363 5.41 8.25 1 90.94 104 TRP A CA 1
ATOM 819 C C . TRP A 1 104 ? -4.785 4.562 7.125 1 90.94 104 TRP A C 1
ATOM 821 O O . TRP A 1 104 ? -4.66 5.027 5.988 1 90.94 104 TRP A O 1
ATOM 831 N N . GLN A 1 105 ? -4.5 3.33 7.453 1 93.06 105 GLN A N 1
ATOM 832 C CA . GLN A 1 105 ? -3.871 2.475 6.449 1 93.06 105 GLN A CA 1
ATOM 833 C C . GLN A 1 105 ? -4.914 1.852 5.527 1 93.06 105 GLN A C 1
ATOM 835 O O . GLN A 1 105 ? -4.664 1.655 4.336 1 93.06 105 GLN A O 1
ATOM 840 N N . SER A 1 106 ? -6.086 1.505 6.07 1 91 106 SER A N 1
ATOM 841 C CA . SER A 1 106 ? -7.012 0.674 5.305 1 91 106 SER A CA 1
ATOM 842 C C . SER A 1 106 ? -8.312 1.411 5.027 1 91 106 SER A C 1
ATOM 844 O O . SER A 1 106 ? -8.766 1.474 3.881 1 91 106 SER A O 1
ATOM 846 N N . VAL A 1 107 ? -8.898 2.078 5.98 1 89.94 107 VAL A N 1
ATOM 847 C CA . VAL A 1 107 ? -10.242 2.641 5.852 1 89.94 107 VAL A CA 1
ATOM 848 C C . VAL A 1 107 ? -10.18 3.939 5.051 1 89.94 107 VAL A C 1
ATOM 850 O O . VAL A 1 107 ? -10.969 4.141 4.121 1 89.94 107 VAL A O 1
ATOM 853 N N . ILE A 1 108 ? -9.219 4.766 5.34 1 92.62 108 ILE A N 1
ATOM 854 C CA . ILE A 1 108 ? -9.125 6.086 4.723 1 92.62 108 ILE A CA 1
ATOM 855 C C . ILE A 1 108 ? -8.812 5.938 3.234 1 92.62 108 ILE A C 1
ATOM 857 O O . ILE A 1 108 ? -9.461 6.57 2.393 1 92.62 108 ILE A O 1
ATOM 861 N N . PRO A 1 109 ? -7.844 5.078 2.854 1 95.19 109 PRO A N 1
ATOM 862 C CA . PRO A 1 109 ? -7.602 4.914 1.418 1 95.19 109 PRO A CA 1
ATOM 863 C C . PRO A 1 109 ? -8.828 4.402 0.668 1 95.19 109 PRO A C 1
ATOM 865 O O . PRO A 1 109 ? -9.094 4.828 -0.46 1 95.19 109 PRO A O 1
ATOM 868 N N . ARG A 1 110 ? -9.57 3.572 1.303 1 91.56 110 ARG A N 1
ATOM 869 C CA . ARG A 1 110 ? -10.797 3.08 0.674 1 91.56 110 ARG A CA 1
ATOM 870 C C . ARG A 1 110 ? -11.812 4.199 0.503 1 91.56 110 ARG A C 1
ATOM 872 O O . ARG A 1 110 ? -12.438 4.324 -0.553 1 91.56 110 ARG A O 1
ATOM 879 N N . ARG A 1 111 ? -11.922 4.992 1.498 1 91.75 111 ARG A N 1
ATOM 880 C CA . ARG A 1 111 ? -12.828 6.137 1.452 1 91.75 111 ARG A CA 1
ATOM 881 C C . ARG A 1 111 ? -12.359 7.164 0.427 1 91.75 111 ARG A C 1
ATOM 883 O O . ARG A 1 111 ? -13.18 7.828 -0.212 1 91.75 111 ARG A O 1
ATOM 890 N N . ALA A 1 112 ? -11.109 7.277 0.288 1 95.62 112 ALA A N 1
ATOM 891 C CA . ALA A 1 112 ? -10.523 8.266 -0.618 1 95.62 112 ALA A CA 1
ATOM 892 C C . ALA A 1 112 ? -10.883 7.953 -2.068 1 95.62 112 ALA A C 1
ATOM 894 O O . ALA A 1 112 ? -10.93 8.859 -2.91 1 95.62 112 ALA A O 1
ATOM 895 N N . LEU A 1 113 ? -11.117 6.699 -2.338 1 93.81 113 LEU A N 1
ATOM 896 C CA . LEU A 1 113 ? -11.492 6.32 -3.697 1 93.81 113 LEU A CA 1
ATOM 897 C C . LEU A 1 113 ? -12.82 6.957 -4.094 1 93.81 113 LEU A C 1
ATOM 899 O O . LEU A 1 113 ? -13.086 7.16 -5.281 1 93.81 113 LEU A O 1
ATOM 903 N N . ASP A 1 114 ? -13.594 7.375 -3.102 1 92.06 114 ASP A N 1
ATOM 904 C CA . ASP A 1 114 ? -14.898 7.988 -3.354 1 92.06 114 ASP A CA 1
ATOM 905 C C . ASP A 1 114 ? -14.805 9.508 -3.322 1 92.06 114 ASP A C 1
ATOM 907 O O . ASP A 1 114 ? -15.781 10.203 -3.613 1 92.06 114 ASP A O 1
ATOM 911 N N . HIS A 1 115 ? -13.664 10.016 -2.932 1 94.31 115 HIS A N 1
ATOM 912 C CA . HIS A 1 115 ? -13.453 11.453 -2.811 1 94.31 115 HIS A CA 1
ATOM 913 C C . HIS A 1 115 ? -12.141 11.875 -3.451 1 94.31 115 HIS A C 1
ATOM 915 O O . HIS A 1 115 ? -11.086 11.82 -2.809 1 94.31 115 HIS A O 1
ATOM 921 N N . ASP A 1 116 ? -12.188 12.5 -4.598 1 95.06 116 ASP A N 1
ATOM 922 C CA . ASP A 1 116 ? -10.992 12.812 -5.375 1 95.06 116 ASP A CA 1
ATOM 923 C C . ASP A 1 116 ? -10.062 13.75 -4.602 1 95.06 116 ASP A C 1
ATOM 925 O O . ASP A 1 116 ? -8.844 13.602 -4.66 1 95.06 116 ASP A O 1
ATOM 929 N N . PHE A 1 117 ? -10.664 14.695 -3.908 1 94.81 117 PHE A N 1
ATOM 930 C CA . PHE A 1 117 ? -9.82 15.633 -3.182 1 94.81 117 PHE A CA 1
ATOM 931 C C . PHE A 1 117 ? -9.031 14.914 -2.09 1 94.81 117 PHE A C 1
ATOM 933 O O . PHE A 1 117 ? -7.879 15.258 -1.818 1 94.81 117 PHE A O 1
ATOM 940 N N . LEU A 1 118 ? -9.664 13.938 -1.436 1 95.94 118 LEU A N 1
ATOM 941 C CA . LEU A 1 118 ? -8.969 13.18 -0.404 1 95.94 118 LEU A CA 1
ATOM 942 C C . LEU A 1 118 ? -7.867 12.312 -1.014 1 95.94 118 LEU A C 1
ATOM 944 O O . LEU A 1 118 ? -6.777 12.195 -0.446 1 95.94 118 LEU A O 1
ATOM 948 N N . LEU A 1 119 ? -8.188 11.727 -2.172 1 97.31 119 LEU A N 1
ATOM 949 C CA . LEU A 1 119 ? -7.188 10.93 -2.863 1 97.31 119 LEU A CA 1
ATOM 950 C C . LEU A 1 119 ? -5.984 11.781 -3.256 1 97.31 119 LEU A C 1
ATOM 952 O O . LEU A 1 119 ? -4.84 11.367 -3.078 1 97.31 119 LEU A O 1
ATOM 956 N N . ASP A 1 120 ? -6.23 12.945 -3.756 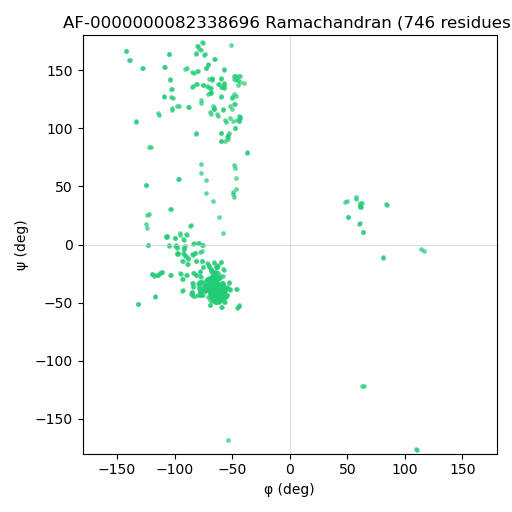1 96.75 120 ASP A N 1
ATOM 957 C CA . ASP A 1 120 ? -5.16 13.883 -4.074 1 96.75 120 ASP A CA 1
ATOM 958 C C . ASP A 1 120 ? -4.367 14.258 -2.82 1 96.75 120 ASP A C 1
ATOM 960 O O . ASP A 1 120 ? -3.146 14.414 -2.879 1 96.75 120 ASP A O 1
ATOM 964 N N . GLY A 1 121 ? -5.098 14.383 -1.751 1 96.38 121 GLY A N 1
ATOM 965 C CA . GLY A 1 121 ? -4.426 14.656 -0.489 1 96.38 121 GLY A CA 1
ATOM 966 C C . GLY A 1 121 ? -3.469 13.555 -0.071 1 96.38 121 GLY A C 1
ATOM 967 O O . GLY A 1 121 ? -2.326 13.828 0.3 1 96.38 121 GLY A O 1
ATOM 968 N N . LEU A 1 122 ? -3.934 12.289 -0.173 1 97.69 122 LEU A N 1
ATOM 969 C CA . LEU A 1 122 ? -3.105 11.148 0.198 1 97.69 122 LEU A CA 1
ATOM 970 C C . LEU A 1 122 ? -1.855 11.078 -0.673 1 97.69 122 LEU A C 1
ATOM 972 O O . LEU A 1 122 ? -0.757 10.82 -0.173 1 97.69 122 LEU A O 1
ATOM 976 N N . LEU A 1 123 ? -2.035 11.312 -1.954 1 98.06 123 LEU A N 1
ATOM 977 C CA . LEU A 1 123 ? -0.915 11.258 -2.887 1 98.06 123 LEU A CA 1
ATOM 978 C C . LEU A 1 123 ? 0.047 12.422 -2.646 1 98.06 123 LEU A C 1
ATOM 980 O O . LEU A 1 123 ? 1.266 12.25 -2.729 1 98.06 123 LEU A O 1
ATOM 984 N N . SER A 1 124 ? -0.488 13.562 -2.279 1 97 124 SER A N 1
ATOM 985 C CA . SER A 1 124 ? 0.333 14.742 -2.01 1 97 124 SER A CA 1
ATOM 986 C C . SER A 1 124 ? 1.232 14.523 -0.798 1 97 124 SER A C 1
ATOM 988 O O . SER A 1 124 ? 2.436 14.781 -0.856 1 97 124 SER A O 1
ATOM 990 N N . VAL A 1 125 ? 0.658 14.039 0.268 1 97.44 125 VAL A N 1
ATOM 991 C CA . VAL A 1 125 ? 1.436 13.875 1.491 1 97.44 125 VAL A CA 1
ATOM 992 C C . VAL A 1 125 ? 2.455 12.75 1.306 1 97.44 125 VAL A C 1
ATOM 994 O O . VAL A 1 125 ? 3.566 12.82 1.84 1 97.44 125 VAL A O 1
ATOM 997 N N . ALA A 1 126 ? 2.096 11.719 0.541 1 98.19 126 ALA A N 1
ATOM 998 C CA . ALA A 1 126 ? 3.041 10.648 0.241 1 98.19 126 ALA A CA 1
ATOM 999 C C . ALA A 1 126 ? 4.223 11.172 -0.574 1 98.19 126 ALA A C 1
ATOM 1001 O O . ALA A 1 126 ? 5.363 10.766 -0.354 1 98.19 126 ALA A O 1
ATOM 1002 N N . ALA A 1 127 ? 3.945 12.039 -1.518 1 97.75 127 ALA A N 1
ATOM 1003 C CA . ALA A 1 127 ? 5 12.633 -2.33 1 97.75 127 ALA A CA 1
ATOM 1004 C C . ALA A 1 127 ? 5.953 13.461 -1.472 1 97.75 127 ALA A C 1
ATOM 1006 O O . ALA A 1 127 ? 7.176 13.359 -1.618 1 97.75 127 ALA A O 1
ATOM 1007 N N . LEU A 1 128 ? 5.398 14.195 -0.57 1 96.75 128 LEU A N 1
ATOM 1008 C CA . LEU A 1 128 ? 6.234 15.008 0.312 1 96.75 128 LEU A CA 1
ATOM 1009 C C . LEU A 1 128 ? 7.059 14.117 1.239 1 96.75 128 LEU A C 1
ATOM 1011 O O . LEU A 1 128 ? 8.219 14.422 1.522 1 96.75 128 LEU A O 1
ATOM 1015 N N . HIS A 1 129 ? 6.441 13.117 1.737 1 97.44 129 HIS A N 1
ATOM 1016 C CA . HIS A 1 129 ? 7.176 12.156 2.561 1 97.44 129 HIS A CA 1
ATOM 1017 C C . HIS A 1 129 ? 8.352 11.562 1.799 1 97.44 129 HIS A C 1
ATOM 1019 O O . HIS A 1 129 ? 9.453 11.453 2.34 1 97.44 129 HIS A O 1
ATOM 1025 N N . THR A 1 130 ? 8.109 11.164 0.594 1 97.19 130 THR A N 1
ATOM 1026 C CA . THR A 1 130 ? 9.172 10.625 -0.248 1 97.19 130 THR A CA 1
ATOM 1027 C C . THR A 1 130 ? 10.258 11.672 -0.482 1 97.19 130 THR A C 1
ATOM 1029 O O . THR A 1 130 ? 11.453 11.359 -0.413 1 97.19 130 THR A O 1
ATOM 1032 N N . ALA A 1 131 ? 9.852 12.891 -0.736 1 95.5 131 ALA A N 1
ATOM 1033 C CA . ALA A 1 131 ? 10.797 13.977 -0.952 1 95.5 131 ALA A CA 1
ATOM 1034 C C . ALA A 1 131 ? 11.641 14.227 0.296 1 95.5 131 ALA A C 1
ATOM 1036 O O . ALA A 1 131 ? 12.836 14.523 0.199 1 95.5 131 ALA A O 1
ATOM 1037 N N . SER A 1 132 ? 11.039 14.125 1.457 1 94.12 132 SER A N 1
ATOM 1038 C CA . SER A 1 132 ? 11.711 14.406 2.719 1 94.12 132 SER A CA 1
ATOM 1039 C C . SER A 1 132 ? 12.836 13.406 2.98 1 94.12 132 SER A C 1
ATOM 1041 O O . SER A 1 132 ? 13.812 13.727 3.656 1 94.12 132 SER A O 1
ATOM 1043 N N . SER A 1 133 ? 12.695 12.195 2.449 1 91.81 133 SER A N 1
ATOM 1044 C CA . SER A 1 133 ? 13.688 11.148 2.68 1 91.81 133 SER A CA 1
ATOM 1045 C C . SER A 1 133 ? 14.633 11.016 1.488 1 91.81 133 SER A C 1
ATOM 1047 O O . SER A 1 133 ? 15.438 10.086 1.433 1 91.81 133 SER A O 1
ATOM 1049 N N . SER A 1 134 ? 14.516 11.836 0.578 1 91.75 134 SER A N 1
ATOM 1050 C CA . SER A 1 134 ? 15.32 11.773 -0.635 1 91.75 134 SER A CA 1
ATOM 1051 C C . SER A 1 134 ? 16.406 12.844 -0.626 1 91.75 134 SER A C 1
ATOM 1053 O O . SER A 1 134 ? 16.344 13.805 0.144 1 91.75 134 SER A O 1
ATOM 1055 N N . ASP A 1 135 ? 17.375 12.648 -1.512 1 89.38 135 ASP A N 1
ATOM 1056 C CA . ASP A 1 135 ? 18.375 13.695 -1.712 1 89.38 135 ASP A CA 1
ATOM 1057 C C . ASP A 1 135 ? 17.797 14.859 -2.518 1 89.38 135 ASP A C 1
ATOM 1059 O O . ASP A 1 135 ? 16.688 14.758 -3.049 1 89.38 135 ASP A O 1
ATOM 1063 N N . ARG A 1 136 ? 18.562 15.875 -2.633 1 87.25 136 ARG A N 1
ATOM 1064 C CA . ARG A 1 136 ? 18.094 17.125 -3.215 1 87.25 136 ARG A CA 1
ATOM 1065 C C . ARG A 1 136 ? 17.672 16.938 -4.664 1 87.25 136 ARG A C 1
ATOM 1067 O O . ARG A 1 136 ? 16.609 17.422 -5.074 1 87.25 136 ARG A O 1
ATOM 1074 N N . GLN A 1 137 ? 18.406 16.219 -5.324 1 85.81 137 GLN A N 1
ATOM 1075 C CA . GLN A 1 137 ? 18.141 16.047 -6.75 1 85.81 137 GLN A CA 1
ATOM 1076 C C . GLN A 1 137 ? 16.922 15.148 -6.984 1 85.81 137 GLN A C 1
ATOM 1078 O O . GLN A 1 137 ? 16.078 15.438 -7.844 1 85.81 137 GLN A O 1
ATOM 1083 N N . THR A 1 138 ? 16.734 14.195 -6.18 1 91.25 138 THR A N 1
ATOM 1084 C CA . THR A 1 138 ? 15.664 13.227 -6.371 1 91.25 138 THR A CA 1
ATOM 1085 C C . THR A 1 138 ? 14.375 13.711 -5.711 1 91.25 138 THR A C 1
ATOM 1087 O O . THR A 1 138 ? 13.289 13.195 -6.004 1 91.25 138 THR A O 1
ATOM 1090 N N . ALA A 1 139 ? 14.508 14.719 -4.914 1 92.88 139 ALA A N 1
ATOM 1091 C CA . ALA A 1 139 ? 13.359 15.219 -4.164 1 92.88 139 ALA A CA 1
ATOM 1092 C C . ALA A 1 139 ? 12.492 16.125 -5.027 1 92.88 139 ALA A C 1
ATOM 1094 O O . ALA A 1 139 ? 11.281 16.234 -4.824 1 92.88 139 ALA A O 1
ATOM 1095 N N . ARG A 1 140 ? 13.039 16.75 -6.004 1 90.31 140 ARG A N 1
ATOM 1096 C CA . ARG A 1 140 ? 12.375 17.812 -6.762 1 90.31 140 ARG A CA 1
ATOM 1097 C C . ARG A 1 140 ? 11.141 17.281 -7.473 1 90.31 140 ARG A C 1
ATOM 1099 O O . ARG A 1 140 ? 10.055 17.859 -7.375 1 90.31 140 ARG A O 1
ATOM 1106 N N . PRO A 1 141 ? 11.258 16.094 -8.141 1 91.94 141 PRO A N 1
ATOM 1107 C CA . PRO A 1 141 ? 10.062 15.602 -8.82 1 91.94 141 PRO A CA 1
ATOM 1108 C C . PRO A 1 141 ? 8.914 15.305 -7.855 1 91.94 141 PRO A C 1
ATOM 1110 O O . PRO A 1 141 ? 7.746 15.492 -8.195 1 91.94 141 PRO A O 1
ATOM 1113 N N . TYR A 1 142 ? 9.203 14.867 -6.727 1 95.44 142 TYR A N 1
ATOM 1114 C CA . TYR A 1 142 ? 8.18 14.555 -5.734 1 95.44 142 TYR A CA 1
ATOM 1115 C C . TYR A 1 142 ? 7.574 15.828 -5.16 1 95.44 142 TYR A C 1
ATOM 1117 O O . TYR A 1 142 ? 6.371 15.891 -4.898 1 95.44 142 TYR A O 1
ATOM 1125 N N . LEU A 1 143 ? 8.438 16.828 -4.953 1 92.62 143 LEU A N 1
ATOM 1126 C CA . LEU A 1 143 ? 7.941 18.109 -4.5 1 92.62 143 LEU A CA 1
ATOM 1127 C C . LEU A 1 143 ? 6.973 18.719 -5.516 1 92.62 143 LEU A C 1
ATOM 1129 O O . LEU A 1 143 ? 5.902 19.203 -5.148 1 92.62 143 LEU A O 1
ATOM 1133 N N . ASP A 1 144 ? 7.328 18.625 -6.746 1 89.94 144 ASP A N 1
ATOM 1134 C CA . ASP A 1 144 ? 6.473 19.141 -7.812 1 89.94 144 ASP A CA 1
ATOM 1135 C C . ASP A 1 144 ? 5.16 18.359 -7.875 1 89.94 144 ASP A C 1
ATOM 1137 O O . ASP A 1 144 ? 4.09 18.953 -8.047 1 89.94 144 ASP A O 1
ATOM 1141 N N . ALA A 1 145 ? 5.266 17.094 -7.742 1 94.38 145 ALA A N 1
ATOM 1142 C CA . ALA A 1 145 ? 4.066 16.25 -7.758 1 94.38 145 ALA A CA 1
ATOM 1143 C C . ALA A 1 145 ? 3.141 16.609 -6.594 1 94.38 145 ALA A C 1
ATOM 1145 O O . ALA A 1 145 ? 1.922 16.672 -6.766 1 94.38 145 ALA A O 1
ATOM 1146 N N . ALA A 1 146 ? 3.732 16.75 -5.438 1 94.75 146 ALA A N 1
ATOM 1147 C CA . ALA A 1 146 ? 2.943 17.109 -4.262 1 94.75 146 ALA A CA 1
ATOM 1148 C C . ALA A 1 146 ? 2.162 18.406 -4.496 1 94.75 146 ALA A C 1
ATOM 1150 O O . ALA A 1 146 ? 0.976 18.484 -4.172 1 94.75 146 ALA A O 1
ATOM 1151 N N . MET A 1 147 ? 2.818 19.328 -5.059 1 87.5 147 MET A N 1
ATOM 1152 C CA . MET A 1 147 ? 2.188 20.609 -5.359 1 87.5 147 MET A CA 1
ATOM 1153 C C . MET A 1 147 ? 1.06 20.438 -6.371 1 87.5 147 MET A C 1
ATOM 1155 O O . MET A 1 147 ? -0.005 21.047 -6.23 1 87.5 147 MET A O 1
ATOM 1159 N N . ASP A 1 148 ? 1.29 19.625 -7.32 1 90.44 148 ASP A N 1
ATOM 1160 C CA . ASP A 1 148 ? 0.287 19.391 -8.352 1 90.44 148 ASP A CA 1
ATOM 1161 C C . ASP A 1 148 ? -0.948 18.703 -7.77 1 90.44 148 ASP A C 1
ATOM 1163 O O . ASP A 1 148 ? -2.078 19.094 -8.07 1 90.44 148 ASP A O 1
ATOM 1167 N N . PHE A 1 149 ? -0.762 17.719 -6.992 1 94.88 149 PHE A N 1
ATOM 1168 C CA . PHE A 1 149 ? -1.88 17.031 -6.367 1 94.88 149 PHE A CA 1
ATOM 1169 C C . PHE A 1 149 ? -2.67 17.969 -5.469 1 94.88 149 PHE A C 1
ATOM 1171 O O . PHE A 1 149 ? -3.902 17.938 -5.469 1 94.88 149 PHE A O 1
ATOM 1178 N N . GLN A 1 150 ? -1.976 18.734 -4.688 1 88.44 150 GLN A N 1
ATOM 1179 C CA . GLN A 1 150 ? -2.635 19.688 -3.803 1 88.44 150 GLN A CA 1
ATOM 1180 C C . GLN A 1 150 ? -3.459 20.703 -4.598 1 88.44 150 GLN A C 1
ATOM 1182 O O . GLN A 1 150 ? -4.586 21.031 -4.215 1 88.44 150 GLN A O 1
ATOM 1187 N N . SER A 1 151 ? -2.875 21.203 -5.637 1 84.88 151 SER A N 1
ATOM 1188 C CA . SER A 1 151 ? -3.561 22.188 -6.473 1 84.88 151 SER A CA 1
ATOM 1189 C C . SER A 1 151 ? -4.82 21.594 -7.098 1 84.88 151 SER A C 1
ATOM 1191 O O . SER A 1 151 ? -5.867 22.25 -7.137 1 84.88 151 SER A O 1
ATOM 1193 N N . ARG A 1 152 ? -4.703 20.453 -7.582 1 89.81 152 ARG A N 1
ATOM 1194 C CA . ARG A 1 152 ? -5.84 19.781 -8.211 1 89.81 152 ARG A CA 1
ATOM 1195 C C . ARG A 1 152 ? -6.949 19.516 -7.203 1 89.81 152 ARG A C 1
ATOM 1197 O O . ARG A 1 152 ? -8.133 19.641 -7.531 1 89.81 152 ARG A O 1
ATOM 1204 N N . GLY A 1 153 ? -6.586 19.156 -6.012 1 90.19 153 GLY A N 1
ATOM 1205 C CA . GLY A 1 153 ? -7.551 18.797 -4.992 1 90.19 153 GLY A CA 1
ATOM 1206 C C . GLY A 1 153 ? -8.148 19.984 -4.277 1 90.19 153 GLY A C 1
ATOM 1207 O O . GLY A 1 153 ? -9.141 19.859 -3.551 1 90.19 153 GLY A O 1
ATOM 1208 N N . LEU A 1 154 ? -7.656 21.172 -4.527 1 83.44 154 LEU A N 1
ATOM 1209 C CA . LEU A 1 154 ? -8.031 22.344 -3.754 1 83.44 154 LEU A CA 1
ATOM 1210 C C . LEU A 1 154 ? -9.484 22.734 -4.023 1 83.44 154 LEU A C 1
ATOM 1212 O O . LEU A 1 154 ? -10.273 22.891 -3.088 1 83.44 154 LEU A O 1
ATOM 1216 N N . LYS A 1 155 ? -9.867 22.891 -5.27 1 84.94 155 LYS A N 1
ATOM 1217 C CA . LYS A 1 155 ? -11.219 23.328 -5.602 1 84.94 155 LYS A CA 1
ATOM 1218 C C . LYS A 1 155 ? -12.258 22.297 -5.152 1 84.94 155 LYS A C 1
ATOM 1220 O O . LYS A 1 155 ? -13.234 22.641 -4.488 1 84.94 155 LYS A O 1
ATOM 1225 N N . PRO A 1 156 ? -12.023 21.078 -5.488 1 89.5 156 PRO A N 1
ATOM 1226 C CA . PRO A 1 156 ? -12.969 20.078 -4.984 1 89.5 156 PRO A CA 1
ATOM 1227 C C . PRO A 1 156 ? -13.055 20.078 -3.461 1 89.5 156 PRO A C 1
ATOM 1229 O O . PRO A 1 156 ? -14.133 19.844 -2.904 1 89.5 156 PRO A O 1
ATOM 1232 N N . PHE A 1 157 ? -12.094 20.312 -2.842 1 89 157 PHE A N 1
ATOM 1233 C CA . PHE A 1 157 ? -12.078 20.359 -1.385 1 89 157 PHE A CA 1
ATOM 1234 C C . PHE A 1 157 ? -12.883 21.531 -0.869 1 89 157 PHE A C 1
ATOM 1236 O O . PHE A 1 157 ? -13.695 21.391 0.047 1 89 157 PHE A O 1
ATOM 1243 N N . GLN A 1 158 ? -12.633 22.625 -1.414 1 84.12 158 GLN A N 1
ATOM 1244 C CA . GLN A 1 158 ? -13.391 23.812 -1.036 1 84.12 158 GLN A CA 1
ATOM 1245 C C . GLN A 1 158 ? -14.891 23.594 -1.252 1 84.12 158 GLN A C 1
ATOM 1247 O O . GLN A 1 158 ? -15.703 24 -0.424 1 84.12 158 GLN A O 1
ATOM 1252 N N . ASN A 1 159 ? -15.141 22.984 -2.373 1 86.62 159 ASN A N 1
ATOM 1253 C CA . ASN A 1 159 ? -16.531 22.672 -2.646 1 86.62 159 ASN A CA 1
ATOM 1254 C C . ASN A 1 159 ? -17.109 21.719 -1.596 1 86.62 159 ASN A C 1
ATOM 1256 O O . ASN A 1 159 ? -18.266 21.859 -1.199 1 86.62 159 ASN A O 1
ATOM 1260 N N . ALA A 1 160 ? -16.359 20.797 -1.184 1 86.81 160 ALA A N 1
ATOM 1261 C CA . ALA A 1 160 ? -16.797 19.844 -0.174 1 86.81 160 ALA A CA 1
ATOM 1262 C C . ALA A 1 160 ? -17.047 20.531 1.167 1 86.81 160 ALA A C 1
ATOM 1264 O O . ALA A 1 160 ? -18 20.203 1.88 1 86.81 160 ALA A O 1
ATOM 1265 N N . ILE A 1 161 ? -16.172 21.438 1.506 1 81.44 161 ILE A N 1
ATOM 1266 C CA . ILE A 1 161 ? -16.312 22.172 2.754 1 81.44 161 ILE A CA 1
ATOM 1267 C C . ILE A 1 161 ? -17.625 22.953 2.748 1 81.44 161 ILE A C 1
ATOM 1269 O O . ILE A 1 161 ? -18.312 23.031 3.77 1 81.44 161 ILE A O 1
ATOM 1273 N N . GLN A 1 162 ? -17.953 23.469 1.611 1 80.5 162 GLN A N 1
ATOM 1274 C CA . GLN A 1 162 ? -19.172 24.281 1.486 1 80.5 162 GLN A CA 1
ATOM 1275 C C . GLN A 1 162 ? -20.422 23.406 1.493 1 80.5 162 GLN A C 1
ATOM 1277 O O . GLN A 1 162 ? -21.516 23.891 1.757 1 80.5 162 GLN A O 1
ATOM 1282 N N . ASN A 1 163 ? -20.203 22.141 1.204 1 83.62 163 ASN A N 1
ATOM 1283 C CA . ASN A 1 163 ? -21.312 21.203 1.154 1 83.62 163 ASN A CA 1
ATOM 1284 C C . ASN A 1 163 ? -21.078 20 2.076 1 83.62 163 ASN A C 1
ATOM 1286 O O . ASN A 1 163 ? -21.219 18.859 1.653 1 83.62 163 ASN A O 1
ATOM 1290 N N . ILE A 1 164 ? -20.766 20.328 3.254 1 81.69 164 ILE A N 1
ATOM 1291 C CA . ILE A 1 164 ? -20.422 19.297 4.215 1 81.69 164 ILE A CA 1
ATOM 1292 C C . ILE A 1 164 ? -21.672 18.516 4.598 1 81.69 164 ILE A C 1
ATOM 1294 O O . ILE A 1 164 ? -22.75 19.094 4.75 1 81.69 164 ILE A O 1
ATOM 1298 N N . SER A 1 165 ? -21.594 17.281 4.652 1 80.69 165 SER A N 1
ATOM 1299 C CA . SER A 1 165 ? -22.672 16.359 5.012 1 80.69 165 SER A CA 1
ATOM 1300 C C . SER A 1 165 ? -22.125 15.188 5.836 1 80.69 165 SER A C 1
ATOM 1302 O O . SER A 1 165 ? -20.922 15.031 5.98 1 80.69 165 SER A O 1
ATOM 1304 N N . PRO A 1 166 ? -22.969 14.461 6.434 1 77.69 166 PRO A N 1
ATOM 1305 C CA . PRO A 1 166 ? -22.516 13.281 7.184 1 77.69 166 PRO A CA 1
ATOM 1306 C C . PRO A 1 166 ? -21.734 12.297 6.32 1 77.69 166 PRO A C 1
ATOM 1308 O O . PRO A 1 166 ? -20.891 11.562 6.828 1 77.69 166 PRO A O 1
ATOM 1311 N N . GLU A 1 167 ? -21.906 12.336 5.047 1 81.19 167 GLU A N 1
ATOM 1312 C CA . GLU A 1 167 ? -21.297 11.367 4.145 1 81.19 167 GLU A CA 1
ATOM 1313 C C . GLU A 1 167 ? -19.859 11.75 3.809 1 81.19 167 GLU A C 1
ATOM 1315 O O . GLU A 1 167 ? -19.031 10.891 3.488 1 81.19 167 GLU A O 1
ATOM 1320 N N . ASN A 1 168 ? -19.594 13.094 3.943 1 86.06 168 ASN A N 1
ATOM 1321 C CA . ASN A 1 168 ? -18.25 13.477 3.498 1 86.06 168 ASN A CA 1
ATOM 1322 C C . ASN A 1 168 ? -17.469 14.172 4.609 1 86.06 168 ASN A C 1
ATOM 1324 O O . ASN A 1 168 ? -16.312 14.516 4.43 1 86.06 168 ASN A O 1
ATOM 1328 N N . CYS A 1 169 ? -18.047 14.352 5.77 1 82.19 169 CYS A N 1
ATOM 1329 C CA . CYS A 1 169 ? -17.438 15.133 6.84 1 82.19 169 CYS A CA 1
ATOM 1330 C C . CYS A 1 169 ? -16.125 14.508 7.285 1 82.19 169 CYS A C 1
ATOM 1332 O O . CYS A 1 169 ? -15.164 15.227 7.582 1 82.19 169 CYS A O 1
ATOM 1334 N N . ASP A 1 170 ? -16.078 13.234 7.355 1 82.25 170 ASP A N 1
ATOM 1335 C CA . ASP A 1 170 ? -14.852 12.555 7.766 1 82.25 170 ASP A CA 1
ATOM 1336 C C . ASP A 1 170 ? -13.742 12.758 6.734 1 82.25 170 ASP A C 1
ATOM 1338 O O . ASP A 1 170 ? -12.586 12.992 7.094 1 82.25 170 ASP A O 1
ATOM 1342 N N . ALA A 1 171 ? -14.133 12.695 5.438 1 88.62 171 ALA A N 1
ATOM 1343 C CA . ALA A 1 171 ? -13.164 12.922 4.367 1 88.62 171 ALA A CA 1
ATOM 1344 C C . ALA A 1 171 ? -12.617 14.344 4.426 1 88.62 171 ALA A C 1
ATOM 1346 O O . ALA A 1 171 ? -11.414 14.562 4.234 1 88.62 171 ALA A O 1
ATOM 1347 N N . VAL A 1 172 ? -13.453 15.266 4.703 1 86.88 172 VAL A N 1
ATOM 1348 C CA . VAL A 1 172 ? -13.07 16.672 4.797 1 86.88 172 VAL A CA 1
ATOM 1349 C C . VAL A 1 172 ? -12.125 16.859 5.984 1 86.88 172 VAL A C 1
ATOM 1351 O O . VAL A 1 172 ? -11.117 17.562 5.875 1 86.88 172 VAL A O 1
ATOM 1354 N N . PHE A 1 173 ? -12.422 16.25 6.992 1 83.12 173 PHE A N 1
ATOM 1355 C CA . PHE A 1 173 ? -11.609 16.359 8.195 1 83.12 173 PHE A CA 1
ATOM 1356 C C . PHE A 1 173 ? -10.211 15.789 7.957 1 83.12 173 PHE A C 1
ATOM 1358 O O . PHE A 1 173 ? -9.211 16.422 8.305 1 83.12 173 PHE A O 1
ATOM 1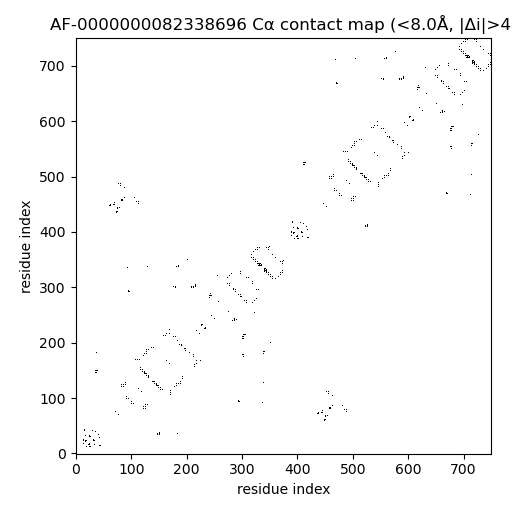365 N N . VAL A 1 174 ? -10.156 14.609 7.414 1 87.5 174 VAL A N 1
ATOM 1366 C CA . VAL A 1 174 ? -8.875 13.953 7.148 1 87.5 174 VAL A CA 1
ATOM 1367 C C . VAL A 1 174 ? -8.062 14.797 6.168 1 87.5 174 VAL A C 1
ATOM 1369 O O . VAL A 1 174 ? -6.863 14.992 6.363 1 87.5 174 VAL A O 1
ATOM 1372 N N . HIS A 1 175 ? -8.688 15.234 5.176 1 91.25 175 HIS A N 1
ATOM 1373 C CA . HIS A 1 175 ? -7.98 16.062 4.199 1 91.25 175 HIS A CA 1
ATOM 1374 C C . HIS A 1 175 ? -7.465 17.344 4.832 1 91.25 175 HIS A C 1
ATOM 1376 O O . HIS A 1 175 ? -6.391 17.828 4.473 1 91.25 175 HIS A O 1
ATOM 1382 N N . SER A 1 176 ? -8.203 17.891 5.738 1 86.62 176 SER A N 1
ATOM 1383 C CA . SER A 1 176 ? -7.742 19.078 6.445 1 86.62 176 SER A CA 1
ATOM 1384 C C . SER A 1 176 ? -6.461 18.797 7.227 1 86.62 176 SER A C 1
ATOM 1386 O O . SER A 1 176 ? -5.539 19.625 7.227 1 86.62 176 SER A O 1
ATOM 1388 N N . MET A 1 177 ? -6.414 17.672 7.871 1 86.44 177 MET A N 1
ATOM 1389 C CA . MET A 1 177 ? -5.207 17.297 8.594 1 86.44 177 MET A CA 1
ATOM 1390 C C . MET A 1 177 ? -4.02 17.172 7.648 1 86.44 177 MET A C 1
ATOM 1392 O O . MET A 1 177 ? -2.924 17.641 7.953 1 86.44 177 MET A O 1
ATOM 1396 N N . ILE A 1 178 ? -4.285 16.531 6.547 1 92.06 178 ILE A N 1
ATOM 1397 C CA . ILE A 1 178 ? -3.236 16.344 5.551 1 92.06 178 ILE A CA 1
ATOM 1398 C C . ILE A 1 178 ? -2.77 17.703 5.031 1 92.06 178 ILE A C 1
ATOM 1400 O O . ILE A 1 178 ? -1.568 17.938 4.867 1 92.06 178 ILE A O 1
ATOM 1404 N N . THR A 1 179 ? -3.674 18.547 4.805 1 89.75 179 THR A N 1
ATOM 1405 C CA . THR A 1 179 ? -3.361 19.891 4.324 1 89.75 179 THR A CA 1
ATOM 1406 C C . THR A 1 179 ? -2.48 20.625 5.324 1 89.75 179 THR A C 1
ATOM 1408 O O . THR A 1 179 ? -1.549 21.328 4.934 1 89.75 179 THR A O 1
ATOM 1411 N N . ILE A 1 180 ? -2.779 20.484 6.539 1 87.25 180 ILE A N 1
ATOM 1412 C CA . ILE A 1 180 ? -2.004 21.125 7.59 1 87.25 180 ILE A CA 1
ATOM 1413 C C . ILE A 1 180 ? -0.576 20.594 7.59 1 87.25 180 ILE A C 1
ATOM 1415 O O . ILE A 1 180 ? 0.387 21.359 7.598 1 87.25 180 ILE A O 1
ATOM 1419 N N . VAL A 1 181 ? -0.449 19.297 7.523 1 91 181 VAL A N 1
ATOM 1420 C CA . VAL A 1 181 ? 0.866 18.656 7.508 1 91 181 VAL A CA 1
ATOM 1421 C C . VAL A 1 181 ? 1.644 19.125 6.273 1 91 181 VAL A C 1
ATOM 1423 O O . VAL A 1 181 ? 2.814 19.5 6.375 1 91 181 VAL A O 1
ATOM 1426 N N . ASN A 1 182 ? 0.972 19.078 5.18 1 90.88 182 ASN A N 1
ATOM 1427 C CA . ASN A 1 182 ? 1.607 19.547 3.953 1 90.88 182 ASN A CA 1
ATOM 1428 C C . ASN A 1 182 ? 2.068 21 4.078 1 90.88 182 ASN A C 1
ATOM 1430 O O . ASN A 1 182 ? 3.152 21.359 3.611 1 90.88 182 ASN A O 1
ATOM 1434 N N . GLY A 1 183 ? 1.263 21.812 4.699 1 86.5 183 GLY A N 1
ATOM 1435 C CA . GLY A 1 183 ? 1.59 23.219 4.875 1 86.5 183 GLY A CA 1
ATOM 1436 C C . GLY A 1 183 ? 2.797 23.438 5.766 1 86.5 183 GLY A C 1
ATOM 1437 O O . GLY A 1 183 ? 3.529 24.422 5.59 1 86.5 183 GLY A O 1
ATOM 1438 N N . ILE A 1 184 ? 2.98 22.594 6.664 1 87.06 184 ILE A N 1
ATOM 1439 C CA . ILE A 1 184 ? 4.102 22.703 7.59 1 87.06 184 ILE A CA 1
ATOM 1440 C C . ILE A 1 184 ? 5.387 22.25 6.902 1 87.06 184 ILE A C 1
ATOM 1442 O O . ILE A 1 184 ? 6.414 22.938 6.988 1 87.06 184 ILE A O 1
ATOM 1446 N N . VAL A 1 185 ? 5.332 21.188 6.184 1 89.94 185 VAL A N 1
ATOM 1447 C CA . VAL A 1 185 ? 6.566 20.547 5.75 1 89.94 185 VAL A CA 1
ATOM 1448 C C . VAL A 1 185 ? 6.961 21.062 4.367 1 89.94 185 VAL A C 1
ATOM 1450 O O . VAL A 1 185 ? 8.148 21.109 4.035 1 89.94 185 VAL A O 1
ATOM 1453 N N . PHE A 1 186 ? 6.043 21.438 3.574 1 87.31 186 PHE A N 1
ATOM 1454 C CA . PHE A 1 186 ? 6.293 21.812 2.184 1 87.31 186 PHE A CA 1
ATOM 1455 C C . PHE A 1 186 ? 7.32 22.922 2.094 1 87.31 186 PHE A C 1
ATOM 1457 O O . PHE A 1 186 ? 8.297 22.812 1.352 1 87.31 186 PHE A O 1
ATOM 1464 N N . PRO A 1 187 ? 7.191 24.016 2.838 1 82.5 187 PRO A N 1
ATOM 1465 C CA . PRO A 1 187 ? 8.172 25.094 2.732 1 82.5 187 PRO A CA 1
ATOM 1466 C C . PRO A 1 187 ? 9.586 24.656 3.104 1 82.5 187 PRO A C 1
ATOM 1468 O O . PRO A 1 187 ? 10.562 25.141 2.539 1 82.5 187 PRO A O 1
ATOM 1471 N N . GLN A 1 188 ? 9.711 23.766 4.023 1 84 188 GLN A N 1
ATOM 1472 C CA . GLN A 1 188 ? 11.016 23.281 4.445 1 84 188 GLN A CA 1
ATOM 1473 C C . GLN A 1 188 ? 11.688 22.484 3.334 1 84 188 GLN A C 1
ATOM 1475 O O . GLN A 1 188 ? 12.875 22.656 3.07 1 84 188 GLN A O 1
ATOM 1480 N N . ILE A 1 189 ? 10.898 21.641 2.723 1 88.31 189 ILE A N 1
ATOM 1481 C CA . ILE A 1 189 ? 11.43 20.812 1.641 1 88.31 189 ILE A CA 1
ATOM 1482 C C . ILE A 1 189 ? 11.758 21.703 0.437 1 88.31 189 ILE A C 1
ATOM 1484 O O . ILE A 1 189 ? 12.789 21.516 -0.211 1 88.31 189 ILE A O 1
ATOM 1488 N N . ALA A 1 190 ? 10.867 22.609 0.183 1 84.12 190 ALA A N 1
ATOM 1489 C CA . ALA A 1 190 ? 11.086 23.531 -0.93 1 84.12 190 ALA A CA 1
ATOM 1490 C C . ALA A 1 190 ? 12.367 24.344 -0.733 1 84.12 190 ALA A C 1
ATOM 1492 O O . ALA A 1 190 ? 13.133 24.547 -1.678 1 84.12 190 ALA A O 1
ATOM 1493 N N . ALA A 1 191 ? 12.602 24.812 0.451 1 82.81 191 ALA A N 1
ATOM 1494 C CA . ALA A 1 191 ? 13.812 25.578 0.757 1 82.81 191 ALA A CA 1
ATOM 1495 C C . ALA A 1 191 ? 15.062 24.734 0.552 1 82.81 191 ALA A C 1
ATOM 1497 O O . ALA A 1 191 ? 16.078 25.219 0.062 1 82.81 191 ALA A O 1
ATOM 1498 N N . ARG A 1 192 ? 14.992 23.531 0.912 1 84.25 192 ARG A N 1
ATOM 1499 C CA . ARG A 1 192 ? 16.125 22.625 0.765 1 84.25 192 ARG A CA 1
ATOM 1500 C C . ARG A 1 192 ? 16.406 22.328 -0.706 1 84.25 192 ARG A C 1
ATOM 1502 O O . ARG A 1 192 ? 17.562 22.281 -1.132 1 84.25 192 ARG A O 1
ATOM 1509 N N . VAL A 1 193 ? 15.375 22.125 -1.42 1 83.5 193 VAL A N 1
ATOM 1510 C CA . VAL A 1 193 ? 15.492 21.703 -2.811 1 83.5 193 VAL A CA 1
ATOM 1511 C C . VAL A 1 193 ? 15.867 22.891 -3.688 1 83.5 193 VAL A C 1
ATOM 1513 O O . VAL A 1 193 ? 16.688 22.766 -4.605 1 83.5 193 VAL A O 1
ATOM 1516 N N . THR A 1 194 ? 15.305 24.047 -3.459 1 77 194 THR A N 1
ATOM 1517 C CA . THR A 1 194 ? 15.516 25.203 -4.316 1 77 194 THR A CA 1
ATOM 1518 C C . THR A 1 194 ? 16.656 26.078 -3.783 1 77 194 THR A C 1
ATOM 1520 O O . THR A 1 194 ? 17.156 26.953 -4.492 1 77 194 THR A O 1
ATOM 1523 N N . GLU A 1 195 ? 17.141 25.984 -2.633 1 69.56 195 GLU A N 1
ATOM 1524 C CA . GLU A 1 195 ? 18.188 26.75 -1.979 1 69.56 195 GLU A CA 1
ATOM 1525 C C . GLU A 1 195 ? 17.797 28.234 -1.877 1 69.56 195 GLU A C 1
ATOM 1527 O O . GLU A 1 195 ? 18.641 29.109 -2.051 1 69.56 195 GLU A O 1
ATOM 1532 N N . VAL A 1 196 ? 16.562 28.5 -2.01 1 61.28 196 VAL A N 1
ATOM 1533 C CA . VAL A 1 196 ? 16.078 29.875 -1.83 1 61.28 196 VAL A CA 1
ATOM 1534 C C . VAL A 1 196 ? 15.398 30 -0.466 1 61.28 196 VAL A C 1
ATOM 1536 O O . VAL A 1 196 ? 14.711 29.078 -0.016 1 61.28 196 VAL A O 1
ATOM 1539 N N . ASP A 1 197 ? 15.852 30.969 0.271 1 60.34 197 ASP A N 1
ATOM 1540 C CA . ASP A 1 197 ? 15.258 31.219 1.583 1 60.34 197 ASP A CA 1
ATOM 1541 C C . ASP A 1 197 ? 13.758 31.453 1.474 1 60.34 197 ASP A C 1
ATOM 1543 O O . ASP A 1 197 ? 13.297 32.219 0.627 1 60.34 197 ASP A O 1
ATOM 1547 N N . SER A 1 198 ? 12.953 30.422 1.923 1 59.22 198 SER A N 1
ATOM 1548 C CA . SER A 1 198 ? 11.5 30.359 1.832 1 59.22 198 SER A CA 1
ATOM 1549 C C . SER A 1 198 ? 10.844 31.297 2.848 1 59.22 198 SER A C 1
ATOM 1551 O O . SER A 1 198 ? 11.516 31.828 3.738 1 59.22 198 SER A O 1
ATOM 1553 N N . SER A 1 199 ? 9.523 31.609 2.648 1 61.81 199 SER A N 1
ATOM 1554 C CA . SER A 1 199 ? 8.641 32.281 3.596 1 61.81 199 SER A CA 1
ATOM 1555 C C . SER A 1 199 ? 8.812 31.734 5.004 1 61.81 199 SER A C 1
ATOM 1557 O O . SER A 1 199 ? 9.297 30.609 5.18 1 61.81 199 SER A O 1
ATOM 1559 N N . THR A 1 200 ? 8.664 32.656 5.91 1 68.31 200 THR A N 1
ATOM 1560 C CA . THR A 1 200 ? 8.75 32.219 7.301 1 68.31 200 THR A CA 1
ATOM 1561 C C . THR A 1 200 ? 7.727 31.125 7.59 1 68.31 200 THR A C 1
ATOM 1563 O O . THR A 1 200 ? 6.75 30.969 6.852 1 68.31 200 THR A O 1
ATOM 1566 N N . VAL A 1 201 ? 8 30.328 8.438 1 71.81 201 VAL A N 1
ATOM 1567 C CA . VAL A 1 201 ? 7.082 29.281 8.867 1 71.81 201 VAL A CA 1
ATOM 1568 C C . VAL A 1 201 ? 5.734 29.906 9.242 1 71.81 201 VAL A C 1
ATOM 1570 O O . VAL A 1 201 ? 4.68 29.344 8.938 1 71.81 201 VAL A O 1
ATOM 1573 N N . LEU A 1 202 ? 5.844 31.078 9.758 1 76.5 202 LEU A N 1
ATOM 1574 C CA . LEU A 1 202 ? 4.633 31.75 10.234 1 76.5 202 LEU A CA 1
ATOM 1575 C C . LEU A 1 202 ? 3.734 32.156 9.07 1 76.5 202 LEU A C 1
ATOM 1577 O O . LEU A 1 202 ? 2.52 31.953 9.125 1 76.5 202 LEU A O 1
ATOM 1581 N N . GLU A 1 203 ? 4.309 32.688 8.07 1 75.31 203 GLU A N 1
ATOM 1582 C CA . GLU A 1 203 ? 3.541 33.094 6.891 1 75.31 203 GLU A CA 1
ATOM 1583 C C . GLU A 1 203 ? 2.846 31.875 6.266 1 75.31 203 GLU A C 1
ATOM 1585 O O . GLU A 1 203 ? 1.702 31.984 5.816 1 75.31 203 GLU A O 1
ATOM 1590 N N . ASN A 1 204 ? 3.5 30.844 6.312 1 76.94 204 ASN A N 1
ATOM 1591 C CA . ASN A 1 204 ? 2.943 29.625 5.75 1 76.94 204 ASN A CA 1
ATOM 1592 C C . ASN A 1 204 ? 1.783 29.094 6.594 1 76.94 204 ASN A C 1
ATOM 1594 O O . ASN A 1 204 ? 0.79 28.609 6.051 1 76.94 204 ASN A O 1
ATOM 1598 N N . ILE A 1 205 ? 1.949 29.219 7.844 1 78 205 ILE A N 1
ATOM 1599 C CA . ILE A 1 205 ? 0.904 28.734 8.734 1 78 205 ILE A CA 1
ATOM 1600 C C . ILE A 1 205 ? -0.351 29.594 8.578 1 78 205 ILE A C 1
ATOM 1602 O O . ILE A 1 205 ? -1.471 29.078 8.625 1 78 205 ILE A O 1
ATOM 1606 N N . PHE A 1 206 ? -0.132 30.891 8.344 1 76.19 206 PHE A N 1
ATOM 1607 C CA . PHE A 1 206 ? -1.278 31.766 8.117 1 76.19 206 PHE A CA 1
ATOM 1608 C C . PHE A 1 206 ? -2.047 31.344 6.875 1 76.19 206 PHE A C 1
ATOM 1610 O O . PHE A 1 206 ? -3.279 31.312 6.879 1 76.19 206 PHE A O 1
ATOM 1617 N N . THR A 1 207 ? -1.315 30.984 5.961 1 73.19 207 THR A N 1
ATOM 1618 C CA . THR A 1 207 ? -1.93 30.516 4.727 1 73.19 207 THR A CA 1
ATOM 1619 C C . THR A 1 207 ? -2.688 29.219 4.961 1 73.19 207 THR A C 1
ATOM 1621 O O . THR A 1 207 ? -3.773 29.016 4.418 1 73.19 207 THR A O 1
ATOM 1624 N N . LEU A 1 208 ? -2.164 28.453 5.738 1 76.5 208 LEU A N 1
ATOM 1625 C CA . LEU A 1 208 ? -2.771 27.156 6.051 1 76.5 208 LEU A CA 1
ATOM 1626 C C . LEU A 1 208 ? -4.094 27.344 6.789 1 76.5 208 LEU A C 1
ATOM 1628 O O . LEU A 1 208 ? -5.07 26.656 6.504 1 76.5 208 LEU A O 1
ATOM 1632 N N . PHE A 1 209 ? -4.082 28.281 7.688 1 75.69 209 PHE A N 1
ATOM 1633 C CA . PHE A 1 209 ? -5.309 28.562 8.422 1 75.69 209 PHE A CA 1
ATOM 1634 C C . PHE A 1 209 ? -6.43 28.969 7.469 1 75.69 209 PHE A C 1
ATOM 1636 O O . PHE A 1 209 ? -7.578 28.547 7.645 1 75.69 209 PHE A O 1
ATOM 1643 N N . LYS A 1 210 ? -6.039 29.641 6.566 1 71.38 210 LYS A N 1
ATOM 1644 C CA . LYS A 1 210 ? -7.043 30.094 5.609 1 71.38 210 LYS A CA 1
ATOM 1645 C C . LYS A 1 210 ? -7.594 28.922 4.797 1 71.38 210 LYS A C 1
ATOM 1647 O O . LYS A 1 210 ? -8.789 28.875 4.484 1 71.38 210 LYS A O 1
ATOM 1652 N N . LEU A 1 211 ? -6.746 28 4.559 1 69.88 211 LEU A N 1
ATOM 1653 C CA . LEU A 1 211 ? -7.133 26.859 3.734 1 69.88 211 LEU A CA 1
ATOM 1654 C C . LEU A 1 211 ? -8.055 25.922 4.508 1 69.88 211 LEU A C 1
ATOM 1656 O O . LEU A 1 211 ? -8.938 25.297 3.918 1 69.88 211 LEU A O 1
ATOM 1660 N N . VAL A 1 212 ? -7.844 25.875 5.844 1 71.75 212 VAL A N 1
ATOM 1661 C CA . VAL A 1 212 ? -8.586 24.875 6.613 1 71.75 212 VAL A CA 1
ATOM 1662 C C . VAL A 1 212 ? -9.711 25.562 7.391 1 71.75 212 VAL A C 1
ATOM 1664 O O . VAL A 1 212 ? -10.477 24.891 8.094 1 71.75 212 VAL A O 1
ATOM 1667 N N . GLN A 1 213 ? -9.844 26.859 7.312 1 70 213 GLN A N 1
ATOM 1668 C CA . GLN A 1 213 ? -10.805 27.641 8.086 1 70 213 GLN A CA 1
ATOM 1669 C C . GLN A 1 213 ? -12.227 27.109 7.875 1 70 213 GLN A C 1
ATOM 1671 O O . GLN A 1 213 ? -13.031 27.078 8.812 1 70 213 GLN A O 1
ATOM 1676 N N . GLY A 1 214 ? -12.516 26.75 6.707 1 63.16 214 GLY A N 1
ATOM 1677 C CA . GLY A 1 214 ? -13.859 26.234 6.504 1 63.16 214 GLY A CA 1
ATOM 1678 C C . GLY A 1 214 ? -14.148 24.969 7.309 1 63.16 214 GLY A C 1
ATOM 1679 O O . GLY A 1 214 ? -15.305 24.688 7.633 1 63.16 214 GLY A O 1
ATOM 1680 N N . THR A 1 215 ? -13.062 24.344 7.766 1 61.44 215 THR A N 1
ATOM 1681 C CA . THR A 1 215 ? -13.219 23.078 8.492 1 61.44 215 THR A CA 1
ATOM 1682 C C . THR A 1 215 ? -13.656 23.344 9.93 1 61.44 215 THR A C 1
ATOM 1684 O O . THR A 1 215 ? -14.328 22.5 10.539 1 61.44 215 THR A O 1
ATOM 1687 N N . ALA A 1 216 ? -13.188 24.469 10.461 1 61.34 216 ALA A N 1
ATOM 1688 C CA . ALA A 1 216 ? -13.523 24.797 11.844 1 61.34 216 ALA A CA 1
ATOM 1689 C C . ALA A 1 216 ? -15.039 24.844 12.047 1 61.34 216 ALA A C 1
ATOM 1691 O O . ALA A 1 216 ? -15.547 24.344 13.062 1 61.34 216 ALA A O 1
ATOM 1692 N N . GLU A 1 217 ? -15.68 25.422 11.109 1 59.31 217 GLU A N 1
ATOM 1693 C CA . GLU A 1 217 ? -17.141 25.469 11.211 1 59.31 217 GLU A CA 1
ATOM 1694 C C . GLU A 1 217 ? -17.734 24.062 11.195 1 59.31 217 GLU A C 1
ATOM 1696 O O . GLU A 1 217 ? -18.766 23.812 11.82 1 59.31 217 GLU A O 1
ATOM 1701 N N . ILE A 1 218 ? -16.984 23.219 10.625 1 57.91 218 ILE A N 1
ATOM 1702 C CA . ILE A 1 218 ? -17.453 21.844 10.438 1 57.91 218 ILE A CA 1
ATOM 1703 C C . ILE A 1 218 ? -17.297 21.078 11.742 1 57.91 218 ILE A C 1
ATOM 1705 O O . ILE A 1 218 ? -18.156 20.25 12.086 1 57.91 218 ILE A O 1
ATOM 1709 N N . SER A 1 219 ? -16.203 21.406 12.406 1 59.09 219 SER A N 1
ATOM 1710 C CA . SER A 1 219 ? -15.969 20.656 13.641 1 59.09 219 SER A CA 1
ATOM 1711 C C . SER A 1 219 ? -17.125 20.844 14.617 1 59.09 219 SER A C 1
ATOM 1713 O O . SER A 1 219 ? -17.5 19.906 15.328 1 59.09 219 SER A O 1
ATOM 1715 N N . LYS A 1 220 ? -17.609 22.047 14.602 1 59.31 220 LYS A N 1
ATOM 1716 C CA . LYS A 1 220 ? -18.75 22.281 15.484 1 59.31 220 LYS A CA 1
ATOM 1717 C C . LYS A 1 220 ? -19.969 21.484 15.016 1 59.31 220 LYS A C 1
ATOM 1719 O O . LYS A 1 220 ? -20.703 20.922 15.828 1 59.31 220 LYS A O 1
ATOM 1724 N N . LEU A 1 221 ? -20.125 21.516 13.742 1 55.38 221 LEU A N 1
ATOM 1725 C CA . LEU A 1 221 ? -21.281 20.844 13.148 1 55.38 221 LEU A CA 1
ATOM 1726 C C . LEU A 1 221 ? -21.062 19.328 13.094 1 55.38 221 LEU A C 1
ATOM 1728 O O . LEU A 1 221 ? -22.031 18.562 13.188 1 55.38 221 LEU A O 1
ATOM 1732 N N . THR A 1 222 ? -19.875 18.969 13.008 1 58.22 222 THR A N 1
ATOM 1733 C CA . THR A 1 222 ? -19.625 17.578 12.617 1 58.22 222 THR A CA 1
ATOM 1734 C C . THR A 1 222 ? -19.328 16.719 13.836 1 58.22 222 THR A C 1
ATOM 1736 O O . THR A 1 222 ? -19.141 15.508 13.711 1 58.22 222 THR A O 1
ATOM 1739 N N . GLY A 1 223 ? -19.359 17.469 14.953 1 66.56 223 GLY A N 1
ATOM 1740 C CA . GLY A 1 223 ? -19.062 16.703 16.156 1 66.56 223 GLY A CA 1
ATOM 1741 C C . GLY A 1 223 ? -19.812 15.391 16.219 1 66.56 223 GLY A C 1
ATOM 1742 O O . GLY A 1 223 ? -19.219 14.32 16.219 1 66.56 223 GLY A O 1
ATOM 1743 N N . PRO A 1 224 ? -21.062 15.539 16.094 1 66.25 224 PRO A N 1
ATOM 1744 C CA . PRO A 1 224 ? -21.859 14.312 16.156 1 66.25 224 PRO A CA 1
ATOM 1745 C C . PRO A 1 224 ? -21.625 13.391 14.961 1 66.25 224 PRO A C 1
ATOM 1747 O O . PRO A 1 224 ? -21.656 12.164 15.109 1 66.25 224 PRO A O 1
ATOM 1750 N N . TRP A 1 225 ? -21.344 14 13.875 1 66.56 225 TRP A N 1
ATOM 1751 C CA . TRP A 1 225 ? -21.109 13.203 12.672 1 66.56 225 TRP A CA 1
ATOM 1752 C C . TRP A 1 225 ? -19.766 12.477 12.75 1 66.56 225 TRP A C 1
ATOM 1754 O O . TRP A 1 225 ? -19.672 11.297 12.383 1 66.56 225 TRP A O 1
ATOM 1764 N N . LEU A 1 226 ? -18.859 13.148 13.273 1 67.75 226 LEU A N 1
ATOM 1765 C CA . LEU A 1 226 ? -17.5 12.602 13.352 1 67.75 226 LEU A CA 1
ATOM 1766 C C . LEU A 1 226 ? -17.438 11.484 14.391 1 67.75 226 LEU A C 1
ATOM 1768 O O . LEU A 1 226 ? -16.656 10.539 14.234 1 67.75 226 LEU A O 1
ATOM 1772 N N . GLN A 1 227 ? -18.328 11.703 15.352 1 66.38 227 GLN A N 1
ATOM 1773 C CA . GLN A 1 227 ? -18.375 10.672 16.375 1 66.38 227 GLN A CA 1
ATOM 1774 C C . GLN A 1 227 ? -18.906 9.359 15.812 1 66.38 227 GLN A C 1
ATOM 1776 O O . GLN A 1 227 ? -18.578 8.281 16.312 1 66.38 227 GLN A O 1
ATOM 1781 N N . LYS A 1 228 ? -19.609 9.531 14.773 1 65.44 228 LYS A N 1
ATOM 1782 C CA . LYS A 1 228 ? -20.188 8.336 14.156 1 65.44 228 LYS A CA 1
ATOM 1783 C C . LYS A 1 228 ? -19.266 7.777 13.078 1 65.44 228 LYS A C 1
ATOM 1785 O O . LYS A 1 228 ? -19.484 6.672 12.578 1 65.44 228 LYS A O 1
ATOM 1790 N N . SER A 1 229 ? -18.312 8.664 12.922 1 64.38 229 SER A N 1
ATOM 1791 C CA . SER A 1 229 ? -17.406 8.234 11.844 1 64.38 229 SER A CA 1
ATOM 1792 C C . SER A 1 229 ? -16.406 7.199 12.344 1 64.38 229 SER A C 1
ATOM 1794 O O . SER A 1 229 ? -15.938 7.281 13.484 1 64.38 229 SER A O 1
ATOM 1796 N N . SER A 1 230 ? -16.188 6.25 11.57 1 65.75 230 SER A N 1
ATOM 1797 C CA . SER A 1 230 ? -15.203 5.223 11.898 1 65.75 230 SER A CA 1
ATOM 1798 C C . SER A 1 230 ? -13.789 5.719 11.641 1 65.75 230 SER A C 1
ATOM 1800 O O . SER A 1 230 ? -12.812 5.086 12.055 1 65.75 230 SER A O 1
ATOM 1802 N N . LEU A 1 231 ? -13.703 6.957 11.031 1 68.62 231 LEU A N 1
ATOM 1803 C CA . LEU A 1 231 ? -12.383 7.418 10.625 1 68.62 231 LEU A CA 1
ATOM 1804 C C . LEU A 1 231 ? -11.703 8.195 11.75 1 68.62 231 LEU A C 1
ATOM 1806 O O . LEU A 1 231 ? -10.477 8.305 11.781 1 68.62 231 LEU A O 1
ATOM 1810 N N . ILE A 1 232 ? -12.586 8.812 12.656 1 65.69 232 ILE A N 1
ATOM 1811 C CA . ILE A 1 232 ? -12.062 9.617 13.758 1 65.69 232 ILE A CA 1
ATOM 1812 C C . ILE A 1 232 ? -12.273 8.883 15.078 1 65.69 232 ILE A C 1
ATOM 1814 O O . ILE A 1 232 ? -13.367 8.375 15.352 1 65.69 232 ILE A O 1
ATOM 1818 N N . PRO A 1 233 ? -11.156 8.773 15.75 1 65.19 233 PRO A N 1
ATOM 1819 C CA . PRO A 1 233 ? -11.344 8.117 17.047 1 65.19 233 PRO A CA 1
ATOM 1820 C C . PRO A 1 233 ? -12.484 8.734 17.859 1 65.19 233 PRO A C 1
ATOM 1822 O O . PRO A 1 233 ? -12.672 9.953 17.844 1 65.19 233 PRO A O 1
ATOM 1825 N N . LYS A 1 234 ? -13.461 7.918 18.312 1 60.75 234 LYS A N 1
ATOM 1826 C CA . LYS A 1 234 ? -14.664 8.32 19.031 1 60.75 234 LYS A CA 1
ATOM 1827 C C . LYS A 1 234 ? -14.328 9.328 20.141 1 60.75 234 LYS A C 1
ATOM 1829 O O . LYS A 1 234 ? -15.102 10.266 20.375 1 60.75 234 LYS A O 1
ATOM 1834 N N . ASP A 1 235 ? -13.297 9.109 20.734 1 60.91 235 ASP A N 1
ATOM 1835 C CA . ASP A 1 235 ? -13.016 9.969 21.891 1 60.91 235 ASP A CA 1
ATOM 1836 C C . ASP A 1 235 ? -11.953 11.016 21.547 1 60.91 235 ASP A C 1
ATOM 1838 O O . ASP A 1 235 ? -11.203 11.453 22.422 1 60.91 235 ASP A O 1
ATOM 1842 N N . PHE A 1 236 ? -11.992 11.344 20.328 1 64.44 236 PHE A N 1
ATOM 1843 C CA . PHE A 1 236 ? -10.93 12.25 19.922 1 64.44 236 PHE A CA 1
ATOM 1844 C C . PHE A 1 236 ? -10.984 13.547 20.734 1 64.44 236 PHE A C 1
ATOM 1846 O O . PHE A 1 236 ? -9.945 14.07 21.141 1 64.44 236 PHE A O 1
ATOM 1853 N N . TRP A 1 237 ? -12.164 14.023 21.031 1 61.41 237 TRP A N 1
ATOM 1854 C CA . TRP A 1 237 ? -12.281 15.289 21.75 1 61.41 237 TRP A CA 1
ATOM 1855 C C . TRP A 1 237 ? -12.625 15.062 23.219 1 61.41 237 TRP A C 1
ATOM 1857 O O . TRP A 1 237 ? -12.477 15.969 24.031 1 61.41 237 TRP A O 1
ATOM 1867 N N . GLY A 1 238 ? -13.266 13.953 23.5 1 57.53 238 GLY A N 1
ATOM 1868 C CA . GLY A 1 238 ? -13.859 13.773 24.812 1 57.53 238 GLY A CA 1
ATOM 1869 C C . GLY A 1 238 ? -12.875 13.242 25.844 1 57.53 238 GLY A C 1
ATOM 1870 O O . GLY A 1 238 ? -12.992 13.555 27.031 1 57.53 238 GLY A O 1
ATOM 1871 N N . ALA A 1 239 ? -12.086 12.344 25.469 1 53.47 239 ALA A N 1
ATOM 1872 C CA . ALA A 1 239 ? -11.406 11.562 26.5 1 53.47 239 ALA A CA 1
ATOM 1873 C C . ALA A 1 239 ? -10.406 12.422 27.266 1 53.47 239 ALA A C 1
ATOM 1875 O O . ALA A 1 239 ? -10 12.07 28.375 1 53.47 239 ALA A O 1
ATOM 1876 N N . SER A 1 240 ? -9.953 13.508 26.656 1 55.06 240 SER A N 1
ATOM 1877 C CA . SER A 1 240 ? -8.773 14.117 27.266 1 55.06 240 SER A CA 1
ATOM 1878 C C . SER A 1 240 ? -9.164 15.172 28.297 1 55.06 240 SER A C 1
ATOM 1880 O O . SER A 1 240 ? -8.297 15.773 28.938 1 55.06 240 SER A O 1
ATOM 1882 N N . SER A 1 241 ? -10.508 15.391 28.469 1 55.81 241 SER A N 1
ATOM 1883 C CA . SER A 1 241 ? -10.867 16.547 29.297 1 55.81 241 SER A CA 1
ATOM 1884 C C . SER A 1 241 ? -10.422 16.344 30.734 1 55.81 241 SER A C 1
ATOM 1886 O O . SER A 1 241 ? -10.156 17.312 31.453 1 55.81 241 SER A O 1
ATOM 1888 N N . ASP A 1 242 ? -10.133 15.102 30.969 1 59.5 242 ASP A N 1
ATOM 1889 C CA . ASP A 1 242 ? -9.891 14.93 32.406 1 59.5 242 ASP A CA 1
ATOM 1890 C C . ASP A 1 242 ? -8.398 14.734 32.688 1 59.5 242 ASP A C 1
ATOM 1892 O O . ASP A 1 242 ? -8 14.578 33.844 1 59.5 242 ASP A O 1
ATOM 1896 N N . SER A 1 243 ? -7.66 14.906 31.688 1 67.5 243 SER A N 1
ATOM 1897 C CA . SER A 1 243 ? -6.258 14.625 31.984 1 67.5 243 SER A CA 1
ATOM 1898 C C . SER A 1 243 ? -5.566 15.844 32.594 1 67.5 243 SER A C 1
ATOM 1900 O O . SER A 1 243 ? -5.832 16.984 32.188 1 67.5 243 SER A O 1
ATOM 1902 N N . ILE A 1 244 ? -4.812 15.523 33.625 1 77.44 244 ILE A N 1
ATOM 1903 C CA . ILE A 1 244 ? -4.055 16.562 34.312 1 77.44 244 ILE A CA 1
ATOM 1904 C C . ILE A 1 244 ? -2.826 16.938 33.5 1 77.44 244 ILE A C 1
ATOM 1906 O O . ILE A 1 244 ? -2.078 16.062 33.062 1 77.44 244 ILE A O 1
ATOM 1910 N N . LEU A 1 245 ? -2.756 18.188 33.219 1 87.69 245 LEU A N 1
ATOM 1911 C CA . LEU A 1 245 ? -1.612 18.719 32.469 1 87.69 245 LEU A CA 1
ATOM 1912 C C . LEU A 1 245 ? -0.463 19.031 33.438 1 87.69 245 LEU A C 1
ATOM 1914 O O . LEU A 1 245 ? -0.686 19.312 34.625 1 87.69 245 LEU A O 1
ATOM 1918 N N . ASP A 1 246 ? 0.716 18.891 32.938 1 88.5 246 ASP A N 1
ATOM 1919 C CA . ASP A 1 246 ? 1.892 19.344 33.688 1 88.5 246 ASP A CA 1
ATOM 1920 C C . ASP A 1 246 ? 1.689 20.766 34.219 1 88.5 246 ASP A C 1
ATOM 1922 O O . ASP A 1 246 ? 1.11 21.609 33.531 1 88.5 246 ASP A O 1
ATOM 1926 N N . THR A 1 247 ? 2.176 20.969 35.375 1 91.75 247 THR A N 1
ATOM 1927 C CA . THR A 1 247 ? 1.967 22.234 36.094 1 91.75 247 THR A CA 1
ATOM 1928 C C . THR A 1 247 ? 2.523 23.406 35.281 1 91.75 247 THR A C 1
ATOM 1930 O O . THR A 1 247 ? 1.913 24.469 35.25 1 91.75 247 THR A O 1
ATOM 1933 N N . GLU A 1 248 ? 3.609 23.234 34.719 1 93.12 248 GLU A N 1
ATOM 1934 C CA . GLU A 1 248 ? 4.242 24.312 33.969 1 93.12 248 GLU A CA 1
ATOM 1935 C C . GLU A 1 248 ? 3.398 24.703 32.75 1 93.12 248 GLU A C 1
ATOM 1937 O O . GLU A 1 248 ? 3.23 25.891 32.469 1 93.12 248 GLU A O 1
ATOM 1942 N N . ILE A 1 249 ? 2.9 23.75 32.094 1 94.5 249 ILE A N 1
ATOM 1943 C CA . ILE A 1 249 ? 2.068 23.984 30.922 1 94.5 249 ILE A CA 1
ATOM 1944 C C . ILE A 1 249 ? 0.746 24.625 31.344 1 94.5 249 ILE A C 1
ATOM 1946 O O . ILE A 1 249 ? 0.277 25.578 30.719 1 94.5 249 ILE A O 1
ATOM 1950 N N . GLU A 1 250 ? 0.237 24.109 32.375 1 94.94 250 GLU A N 1
ATOM 1951 C CA . GLU A 1 250 ? -1.009 24.672 32.906 1 94.94 250 GLU A CA 1
ATOM 1952 C C . GLU A 1 250 ? -0.847 26.141 33.281 1 94.94 250 GLU A C 1
ATOM 1954 O O . GLU A 1 250 ? -1.724 26.953 32.969 1 94.94 250 GLU A O 1
ATOM 1959 N N . GLN A 1 251 ? 0.243 26.406 33.938 1 95.81 251 GLN A N 1
ATOM 1960 C CA . GLN A 1 251 ? 0.509 27.797 34.312 1 95.81 251 GLN A CA 1
ATOM 1961 C C . GLN A 1 251 ? 0.682 28.688 33.094 1 95.81 251 GLN A C 1
ATOM 1963 O O . GLN A 1 251 ? 0.216 29.828 33.062 1 95.81 251 GLN A O 1
ATOM 1968 N N . ALA A 1 252 ? 1.357 28.219 32.125 1 96.94 252 ALA A N 1
ATOM 1969 C CA . ALA A 1 252 ? 1.568 28.984 30.891 1 96.94 252 ALA A CA 1
ATOM 1970 C C . ALA A 1 252 ? 0.241 29.312 30.203 1 96.94 252 ALA A C 1
ATOM 1972 O O . ALA A 1 252 ? 0.023 30.438 29.766 1 96.94 252 ALA A O 1
ATOM 1973 N N . LEU A 1 253 ? -0.649 28.359 30.172 1 96.81 253 LEU A N 1
ATOM 1974 C CA . LEU A 1 253 ? -1.943 28.547 29.531 1 96.81 253 LEU A CA 1
ATOM 1975 C C . LEU A 1 253 ? -2.848 29.438 30.375 1 96.81 253 LEU A C 1
ATOM 1977 O O . LEU A 1 253 ? -3.629 30.219 29.844 1 96.81 253 LEU A O 1
ATOM 1981 N N . THR A 1 254 ? -2.719 29.281 31.641 1 96.5 254 THR A N 1
ATOM 1982 C CA . THR A 1 254 ? -3.465 30.156 32.562 1 96.5 254 THR A CA 1
ATOM 1983 C C . THR A 1 254 ? -3.037 31.609 32.375 1 96.5 254 THR A C 1
ATOM 1985 O O . THR A 1 254 ? -3.871 32.531 32.406 1 96.5 254 THR A O 1
ATOM 1988 N N . ARG A 1 255 ? -1.787 31.844 32.219 1 97.06 255 ARG A N 1
ATOM 1989 C CA . ARG A 1 255 ? -1.282 33.188 31.969 1 97.06 255 ARG A CA 1
ATOM 1990 C C . ARG A 1 255 ? -1.89 33.781 30.703 1 97.06 255 ARG A C 1
ATOM 1992 O O . ARG A 1 255 ? -2.199 35 30.656 1 97.06 255 ARG A O 1
ATOM 1999 N N . LEU A 1 256 ? -2.027 32.938 29.641 1 97.5 256 LEU A N 1
ATOM 2000 C CA . LEU A 1 256 ? -2.666 33.406 28.422 1 97.5 256 LEU A CA 1
ATOM 2001 C C . LEU A 1 256 ? -4.105 33.844 28.688 1 97.5 256 LEU A C 1
ATOM 2003 O O . LEU A 1 256 ? -4.547 34.875 28.188 1 97.5 256 LEU A O 1
ATOM 2007 N N . ARG A 1 257 ? -4.785 33.062 29.469 1 96.88 257 ARG A N 1
ATOM 2008 C CA . ARG A 1 257 ? -6.172 33.344 29.797 1 96.88 257 ARG A CA 1
ATOM 2009 C C . ARG A 1 257 ? -6.273 34.656 30.578 1 96.88 257 ARG A C 1
ATOM 2011 O O . ARG A 1 257 ? -7.168 35.469 30.344 1 96.88 257 ARG A O 1
ATOM 2018 N N . ASP A 1 258 ? -5.379 34.812 31.484 1 96.69 258 ASP A N 1
ATOM 2019 C CA . ASP A 1 258 ? -5.359 36.031 32.281 1 96.69 258 ASP A CA 1
ATOM 2020 C C . ASP A 1 258 ? -5.074 37.281 31.438 1 96.69 258 ASP A C 1
ATOM 2022 O O . ASP A 1 258 ? -5.68 38.312 31.625 1 96.69 258 ASP A O 1
ATOM 2026 N N . LEU A 1 259 ? -4.152 37.125 30.547 1 96.69 259 LEU A N 1
ATOM 2027 C CA . LEU A 1 259 ? -3.84 38.219 29.641 1 96.69 259 LEU A CA 1
ATOM 2028 C C . LEU A 1 259 ? -5.047 38.562 28.766 1 96.69 259 LEU A C 1
ATOM 2030 O O . LEU A 1 259 ? -5.324 39.75 28.531 1 96.69 259 LEU A O 1
ATOM 2034 N N . ASN A 1 260 ? -5.762 37.531 28.312 1 97.19 260 ASN A N 1
ATOM 2035 C CA . ASN A 1 260 ? -6.961 37.75 27.516 1 97.19 260 ASN A CA 1
ATOM 2036 C C . ASN A 1 260 ? -8.031 38.5 28.297 1 97.19 260 ASN A C 1
ATOM 2038 O O . ASN A 1 260 ? -8.695 39.375 27.766 1 97.19 260 ASN A O 1
ATOM 2042 N N . ARG A 1 261 ? -8.188 38.125 29.547 1 95.69 261 ARG A N 1
ATOM 2043 C CA . ARG A 1 261 ? -9.148 38.781 30.406 1 95.69 261 ARG A CA 1
ATOM 2044 C C . ARG A 1 261 ? -8.789 40.25 30.594 1 95.69 261 ARG A C 1
ATOM 2046 O O . ARG A 1 261 ? -9.656 41.125 30.516 1 95.69 261 ARG A O 1
ATOM 2053 N N . ARG A 1 262 ? -7.562 40.531 30.781 1 94.19 262 ARG A N 1
ATOM 2054 C CA . ARG A 1 262 ? -7.09 41.906 31.031 1 94.19 262 ARG A CA 1
ATOM 2055 C C . ARG A 1 262 ? -7.238 42.75 29.781 1 94.19 262 ARG A C 1
ATOM 2057 O O . ARG A 1 262 ? -7.668 43.906 29.859 1 94.19 262 ARG A O 1
ATOM 2064 N N . GLU A 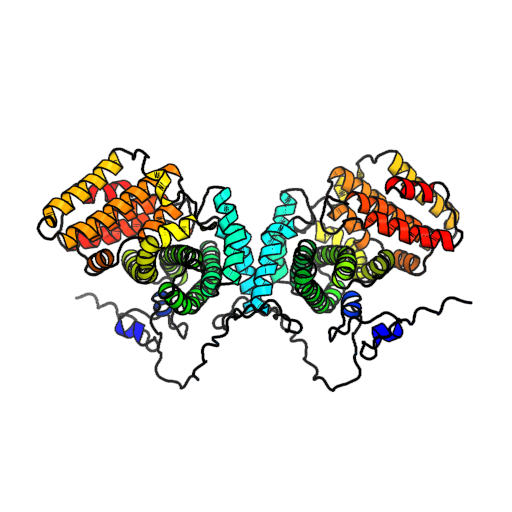1 263 ? -6.91 42.219 28.656 1 93.12 263 GLU A N 1
ATOM 2065 C CA . GLU A 1 263 ? -6.832 43 27.422 1 93.12 263 GLU A CA 1
ATOM 2066 C C . GLU A 1 263 ? -8.203 43.125 26.766 1 93.12 263 GLU A C 1
ATOM 2068 O O . GLU A 1 263 ? -8.477 44.094 26.062 1 93.12 263 GLU A O 1
ATOM 2073 N N . ASN A 1 264 ? -9.008 42.094 26.922 1 93 264 ASN A N 1
ATOM 2074 C CA . ASN A 1 264 ? -10.188 42.062 26.062 1 93 264 ASN A CA 1
ATOM 2075 C C . ASN A 1 264 ? -11.477 41.938 26.875 1 93 264 ASN A C 1
ATOM 2077 O O . ASN A 1 264 ? -12.539 41.656 26.328 1 93 264 ASN A O 1
ATOM 2081 N N . ILE A 1 265 ? -11.461 42.219 28.141 1 87.62 265 ILE A N 1
ATOM 2082 C CA . ILE A 1 265 ? -12.633 42.062 28.984 1 87.62 265 ILE A CA 1
ATOM 2083 C C . ILE A 1 265 ? -13.734 43.031 28.531 1 87.62 265 ILE A C 1
ATOM 2085 O O . ILE A 1 265 ? -14.922 42.688 28.625 1 87.62 265 ILE A O 1
ATOM 2089 N N . GLU A 1 266 ? -13.367 44.156 27.969 1 92 266 GLU A N 1
ATOM 2090 C CA . GLU A 1 266 ? -14.336 45.156 27.547 1 92 266 GLU A CA 1
ATOM 2091 C C . GLU A 1 266 ? -14.875 44.844 26.141 1 92 266 GLU A C 1
ATOM 2093 O O . GLU A 1 266 ? -15.781 45.531 25.672 1 92 266 GLU A O 1
ATOM 2098 N N . HIS A 1 267 ? -14.352 43.938 25.484 1 93.81 267 HIS A N 1
ATOM 2099 C CA . HIS A 1 267 ? -14.797 43.5 24.156 1 93.81 267 HIS A CA 1
ATOM 2100 C C . HIS A 1 267 ? -15.141 42 24.172 1 93.81 267 HIS A C 1
ATOM 2102 O O . HIS A 1 267 ? -14.383 41.188 23.656 1 93.81 267 HIS A O 1
ATOM 2108 N N . PRO A 1 268 ? -16.297 41.656 24.562 1 91.94 268 PRO A N 1
ATOM 2109 C CA . PRO A 1 268 ? -16.672 40.281 24.844 1 91.94 268 PRO A CA 1
ATOM 2110 C C . PRO A 1 268 ? -16.547 39.375 23.625 1 91.94 268 PRO A C 1
ATOM 2112 O O . PRO A 1 268 ? -16.062 38.219 23.75 1 91.94 268 PRO A O 1
ATOM 2115 N N . PRO A 1 269 ? -16.969 39.844 22.453 1 93.94 269 PRO A N 1
ATOM 2116 C CA . PRO A 1 269 ? -16.812 38.938 21.312 1 93.94 269 PRO A CA 1
ATOM 2117 C C . PRO A 1 269 ? -15.352 38.562 21.047 1 93.94 269 PRO A C 1
ATOM 2119 O O . PRO A 1 269 ? -15.039 37.406 20.812 1 93.94 269 PRO A O 1
ATOM 2122 N N . ARG A 1 270 ? -14.5 39.531 21.094 1 94.06 270 ARG A N 1
ATOM 2123 C CA . ARG A 1 270 ? -13.07 39.312 20.906 1 94.06 270 ARG A CA 1
ATOM 2124 C C . ARG A 1 270 ? -12.516 38.406 22 1 94.06 270 ARG A C 1
ATOM 2126 O O . ARG A 1 270 ? -11.773 37.469 21.703 1 94.06 270 ARG A O 1
ATOM 2133 N N . HIS A 1 271 ? -12.906 38.719 23.219 1 96.25 271 HIS A N 1
ATOM 2134 C CA . HIS A 1 271 ? -12.492 37.875 24.344 1 96.25 271 HIS A CA 1
ATOM 2135 C C . HIS A 1 271 ? -12.922 36.438 24.141 1 96.25 271 HIS A C 1
ATOM 2137 O O . HIS A 1 271 ? -12.148 35.5 24.406 1 96.25 271 HIS A O 1
ATOM 2143 N N . GLY A 1 272 ? -14.102 36.25 23.672 1 95.19 272 GLY A N 1
ATOM 2144 C CA . GLY A 1 272 ? -14.648 34.906 23.469 1 95.19 272 GLY A CA 1
ATOM 2145 C C . GLY A 1 272 ? -13.891 34.125 22.438 1 95.19 272 GLY A C 1
ATOM 2146 O O . GLY A 1 272 ? -13.617 32.938 22.641 1 95.19 272 GLY A O 1
ATOM 2147 N N . HIS A 1 273 ? -13.531 34.688 21.328 1 93.62 273 HIS A N 1
ATOM 2148 C CA . HIS A 1 273 ? -12.812 34 20.25 1 93.62 273 HIS A CA 1
ATOM 2149 C C . HIS A 1 273 ? -11.422 33.562 20.703 1 93.62 273 HIS A C 1
ATOM 2151 O O . HIS A 1 273 ? -10.984 32.438 20.422 1 93.62 273 HIS A O 1
ATOM 2157 N N . ILE A 1 274 ? -10.766 34.438 21.375 1 96.56 274 ILE A N 1
ATOM 2158 C CA . ILE A 1 274 ? -9.414 34.156 21.844 1 96.56 274 ILE A CA 1
ATOM 2159 C C . ILE A 1 274 ? -9.461 33.125 22.953 1 96.56 274 ILE A C 1
ATOM 2161 O O . ILE A 1 274 ? -8.625 32.219 23.016 1 96.56 274 ILE A O 1
ATOM 2165 N N . GLU A 1 275 ? -10.461 33.25 23.844 1 96.25 275 GLU A N 1
ATOM 2166 C CA . GLU A 1 275 ? -10.641 32.25 24.906 1 96.25 275 GLU A CA 1
ATOM 2167 C C . GLU A 1 275 ? -10.898 30.875 24.328 1 96.25 275 GLU A C 1
ATOM 2169 O O . GLU A 1 275 ? -10.438 29.875 24.875 1 96.25 275 GLU A O 1
ATOM 2174 N N . PHE A 1 276 ? -11.672 30.875 23.344 1 91.19 276 PHE A N 1
ATOM 2175 C CA . PHE A 1 276 ? -11.961 29.609 22.672 1 91.19 276 PHE A CA 1
ATOM 2176 C C . PHE A 1 276 ? -10.68 28.984 22.125 1 91.19 276 PHE A C 1
ATOM 2178 O O . PHE A 1 276 ? -10.438 27.781 22.312 1 91.19 276 PHE A O 1
ATOM 2185 N N . ALA A 1 277 ? -9.875 29.75 21.469 1 93.12 277 ALA A N 1
ATOM 2186 C CA . ALA A 1 277 ? -8.602 29.266 20.906 1 93.12 277 ALA A CA 1
ATOM 2187 C C . ALA A 1 277 ? -7.695 28.734 22.016 1 93.12 277 ALA A C 1
ATOM 2189 O O . ALA A 1 277 ? -7.074 27.672 21.859 1 93.12 277 ALA A O 1
ATOM 2190 N N . ILE A 1 278 ? -7.645 29.438 23.125 1 96.38 278 ILE A N 1
ATOM 2191 C CA . ILE A 1 278 ? -6.801 29.031 24.25 1 96.38 278 ILE A CA 1
ATOM 2192 C C . ILE A 1 278 ? -7.332 27.734 24.859 1 96.38 278 ILE A C 1
ATOM 2194 O O . ILE A 1 278 ? -6.562 26.828 25.172 1 96.38 278 ILE A O 1
ATOM 2198 N N . SER A 1 279 ? -8.609 27.688 25 1 92.12 279 SER A N 1
ATOM 2199 C CA . SER A 1 279 ? -9.234 26.5 25.578 1 92.12 279 SER A CA 1
ATOM 2200 C C . SER A 1 279 ? -8.984 25.266 24.719 1 92.12 279 SER A C 1
ATOM 2202 O O . SER A 1 279 ? -8.703 24.188 25.234 1 92.12 279 SER A O 1
ATOM 2204 N N . ARG A 1 280 ? -9.094 25.422 23.422 1 88.88 280 ARG A N 1
ATOM 2205 C CA . ARG A 1 280 ? -8.844 24.312 22.516 1 88.88 280 ARG A CA 1
ATOM 2206 C C . ARG A 1 280 ? -7.371 23.938 22.5 1 88.88 280 ARG A C 1
ATOM 2208 O O . ARG A 1 280 ? -7.027 22.766 22.359 1 88.88 280 ARG A O 1
ATOM 2215 N N . LEU A 1 281 ? -6.543 24.906 22.594 1 93.81 281 LEU A N 1
ATOM 2216 C CA . LEU A 1 281 ? -5.113 24.625 22.688 1 93.81 281 LEU A CA 1
ATOM 2217 C C . LEU A 1 281 ? -4.797 23.797 23.922 1 93.81 281 LEU A C 1
ATOM 2219 O O . LEU A 1 281 ? -4.004 22.844 23.844 1 93.81 281 LEU A O 1
ATOM 2223 N N . ARG A 1 282 ? -5.41 24.172 25.047 1 93.25 282 ARG A N 1
ATOM 2224 C CA . ARG A 1 282 ? -5.242 23.391 26.266 1 93.25 282 ARG A CA 1
ATOM 2225 C C . ARG A 1 282 ? -5.664 21.938 26.062 1 93.25 282 ARG A C 1
ATOM 2227 O O . ARG A 1 282 ? -4.965 21.016 26.5 1 93.25 282 ARG A O 1
ATOM 2234 N N . GLN A 1 283 ? -6.727 21.812 25.453 1 88.06 283 GLN A N 1
ATOM 2235 C CA . GLN A 1 283 ? -7.223 20.469 25.172 1 88.06 283 GLN A CA 1
ATOM 2236 C C . GLN A 1 283 ? -6.25 19.688 24.281 1 88.06 283 GLN A C 1
ATOM 2238 O O . GLN A 1 283 ? -6.062 18.484 24.469 1 88.06 283 GLN A O 1
ATOM 2243 N N . CYS A 1 284 ? -5.688 20.344 23.312 1 90.62 284 CYS A N 1
ATOM 2244 C CA . CYS A 1 284 ? -4.711 19.703 22.438 1 90.62 284 CYS A CA 1
ATOM 2245 C C . CYS A 1 284 ? -3.479 19.266 23.234 1 90.62 284 CYS A C 1
ATOM 2247 O O . CYS A 1 284 ? -2.949 18.172 23 1 90.62 284 CYS A O 1
ATOM 2249 N N . PHE A 1 285 ? -3.047 20.109 24.172 1 93.12 285 PHE A N 1
ATOM 2250 C CA . PHE A 1 285 ? -1.945 19.734 25.062 1 93.12 285 PHE A CA 1
ATOM 2251 C C . PHE A 1 285 ? -2.305 18.484 25.875 1 93.12 285 PHE A C 1
ATOM 2253 O O . PHE A 1 285 ? -1.506 17.562 25.969 1 93.12 285 PHE A O 1
ATOM 2260 N N . GLN A 1 286 ? -3.459 18.531 26.375 1 90 286 GLN A N 1
ATOM 2261 C CA . GLN A 1 286 ? -3.91 17.406 27.203 1 90 286 GLN A CA 1
ATOM 2262 C C . GLN A 1 286 ? -3.941 16.109 26.391 1 90 286 GLN A C 1
ATOM 2264 O O . GLN A 1 286 ? -3.445 15.086 26.859 1 90 286 GLN A O 1
ATOM 2269 N N . ARG A 1 287 ? -4.48 16.219 25.281 1 85.38 287 ARG A N 1
ATOM 2270 C CA . ARG A 1 287 ? -4.602 15.039 24.422 1 85.38 287 ARG A CA 1
ATOM 2271 C C . ARG A 1 287 ? -3.229 14.516 24.016 1 85.38 287 ARG A C 1
ATOM 2273 O O . ARG A 1 287 ? -2.982 13.312 24.047 1 85.38 287 ARG A O 1
ATOM 2280 N N . PHE A 1 288 ? -2.393 15.383 23.625 1 90.12 288 PHE A N 1
ATOM 2281 C CA . PHE A 1 288 ? -1.066 14.992 23.172 1 90.12 288 PHE A CA 1
ATOM 2282 C C . PHE A 1 288 ? -0.301 14.258 24.266 1 90.12 288 PHE A C 1
ATOM 2284 O O . PHE A 1 288 ? 0.352 13.25 24 1 90.12 288 PHE A O 1
ATOM 2291 N N . PHE A 1 289 ? -0.315 14.75 25.406 1 88.38 289 PHE A N 1
ATOM 2292 C CA . PHE A 1 289 ? 0.484 14.148 26.453 1 88.38 289 PHE A CA 1
ATOM 2293 C C . PHE A 1 289 ? -0.17 12.867 26.969 1 88.38 289 PHE A C 1
ATOM 2295 O O . PHE A 1 289 ? 0.48 12.047 27.625 1 88.38 289 PHE A O 1
ATOM 2302 N N . ARG A 1 290 ? -1.389 12.719 26.609 1 82.81 290 ARG A N 1
ATOM 2303 C CA . ARG A 1 290 ? -2.041 11.453 26.922 1 82.81 290 ARG A CA 1
ATOM 2304 C C . ARG A 1 290 ? -1.758 10.414 25.844 1 82.81 290 ARG A C 1
ATOM 2306 O O . ARG A 1 290 ? -1.45 9.258 26.156 1 82.81 290 ARG A O 1
ATOM 2313 N N . PHE A 1 291 ? -1.817 10.828 24.578 1 80.38 291 PHE A N 1
ATOM 2314 C CA . PHE A 1 291 ? -1.795 9.852 23.5 1 80.38 291 PHE A CA 1
ATOM 2315 C C . PHE A 1 291 ? -0.488 9.938 22.719 1 80.38 291 PHE A C 1
ATOM 2317 O O . PHE A 1 291 ? -0.143 9.016 21.969 1 80.38 291 PHE A O 1
ATOM 2324 N N . ARG A 1 292 ? 0.122 11.047 22.781 1 86.25 292 ARG A N 1
ATOM 2325 C CA . ARG A 1 292 ? 1.391 11.297 22.094 1 86.25 292 ARG A CA 1
ATOM 2326 C C . ARG A 1 292 ? 1.243 11.156 20.594 1 86.25 292 ARG A C 1
ATOM 2328 O O . ARG A 1 292 ? 2.121 10.609 19.922 1 86.25 292 ARG A O 1
ATOM 2335 N N . ASP A 1 293 ? 0.052 11.523 20.078 1 86.81 293 ASP A N 1
ATOM 2336 C CA . ASP A 1 293 ? -0.179 11.383 18.641 1 86.81 293 ASP A CA 1
ATOM 2337 C C . ASP A 1 293 ? -0.1 12.734 17.938 1 86.81 293 ASP A C 1
ATOM 2339 O O . ASP A 1 293 ? -0.565 13.75 18.469 1 86.81 293 ASP A O 1
ATOM 2343 N N . PRO A 1 294 ? 0.44 12.82 16.797 1 90.94 294 PRO A N 1
ATOM 2344 C CA . PRO A 1 294 ? 0.565 14.062 16.031 1 90.94 294 PRO A CA 1
ATOM 2345 C C . PRO A 1 294 ? -0.787 14.695 15.703 1 90.94 294 PRO A C 1
ATOM 2347 O O . PRO A 1 294 ? -0.883 15.914 15.547 1 90.94 294 PRO A O 1
ATOM 2350 N N . ALA A 1 295 ? -1.791 13.883 15.586 1 86 295 ALA A N 1
ATOM 2351 C CA . ALA A 1 295 ? -3.123 14.398 15.289 1 86 295 ALA A CA 1
ATOM 2352 C C . ALA A 1 295 ? -3.572 15.398 16.359 1 86 295 ALA A C 1
ATOM 2354 O O . ALA A 1 295 ? -4.273 16.359 16.047 1 86 295 ALA A O 1
ATOM 2355 N N . SER A 1 296 ? -3.166 15.195 17.609 1 86.62 296 SER A N 1
ATOM 2356 C CA . SER A 1 296 ? -3.514 16.094 18.703 1 86.62 296 SER A CA 1
ATOM 2357 C C . SER A 1 296 ? -2.943 17.484 18.469 1 86.62 296 SER A C 1
ATOM 2359 O O . SER A 1 296 ? -3.537 18.484 18.891 1 86.62 296 SER A O 1
ATOM 2361 N N . VAL A 1 297 ? -1.872 17.578 17.812 1 91.25 297 VAL A N 1
ATOM 2362 C CA . VAL A 1 297 ? -1.186 18.844 17.562 1 91.25 297 VAL A CA 1
ATOM 2363 C C . VAL A 1 297 ? -1.825 19.562 16.375 1 91.25 297 VAL A C 1
ATOM 2365 O O . VAL A 1 297 ? -2.166 20.734 16.469 1 91.25 297 VAL A O 1
ATOM 2368 N N . VAL A 1 298 ? -2.088 18.797 15.352 1 88.69 298 VAL A N 1
ATOM 2369 C CA . VAL A 1 298 ? -2.512 19.406 14.102 1 88.69 298 VAL A CA 1
ATOM 2370 C C . VAL A 1 298 ? -3.979 19.812 14.195 1 88.69 298 VAL A C 1
ATOM 2372 O O . VAL A 1 298 ? -4.414 20.766 13.523 1 88.69 298 VAL A O 1
ATOM 2375 N N . THR A 1 299 ? -4.73 19.219 15.039 1 83.25 299 THR A N 1
ATOM 2376 C CA . THR A 1 299 ? -6.168 19.453 15.125 1 83.25 299 THR A CA 1
ATOM 2377 C C . THR A 1 299 ? -6.473 20.891 15.523 1 83.25 299 THR A C 1
ATOM 2379 O O . THR A 1 299 ? -7.488 21.453 15.109 1 83.25 299 THR A O 1
ATOM 2382 N N . TRP A 1 300 ? -5.59 21.484 16.281 1 88.12 300 TRP A N 1
ATOM 2383 C CA . TRP A 1 300 ? -5.816 22.859 16.734 1 88.12 300 TRP A CA 1
ATOM 2384 C C . TRP A 1 300 ? -6.016 23.797 15.555 1 88.12 300 TRP A C 1
ATOM 2386 O O . TRP A 1 300 ? -6.926 24.625 15.562 1 88.12 300 TRP A O 1
ATOM 2396 N N . LEU A 1 301 ? -5.238 23.625 14.539 1 85.56 301 LEU A N 1
ATOM 2397 C CA . LEU A 1 301 ? -5.316 24.484 13.367 1 85.56 301 LEU A CA 1
ATOM 2398 C C . LEU A 1 301 ? -6.625 24.25 12.609 1 85.56 301 LEU A C 1
ATOM 2400 O O . LEU A 1 301 ? -7.109 25.141 11.922 1 85.56 301 LEU A O 1
ATOM 2404 N N . ALA A 1 302 ? -7.172 23.141 12.828 1 78.56 302 ALA A N 1
ATOM 2405 C CA . ALA A 1 302 ? -8.391 22.797 12.102 1 78.56 302 ALA A CA 1
ATOM 2406 C C . ALA A 1 302 ? -9.633 23.281 12.844 1 78.56 302 ALA A C 1
ATOM 2408 O O . ALA A 1 302 ? -10.695 23.438 12.25 1 78.56 302 ALA A O 1
ATOM 2409 N N . ILE A 1 303 ? -9.547 23.609 14.109 1 79.38 303 ILE A N 1
ATOM 2410 C CA . ILE A 1 303 ? -10.766 23.812 14.883 1 79.38 303 ILE A CA 1
ATOM 2411 C C . ILE A 1 303 ? -10.883 25.281 15.281 1 79.38 303 ILE A C 1
ATOM 2413 O O . ILE A 1 303 ? -11.961 25.75 15.656 1 79.38 303 ILE A O 1
ATOM 2417 N N . VAL A 1 304 ? -9.766 26.016 15.352 1 83.81 304 VAL A N 1
ATOM 2418 C CA . VAL A 1 304 ? -9.828 27.422 15.758 1 83.81 304 VAL A CA 1
ATOM 2419 C C . VAL A 1 304 ? -10.719 28.203 14.789 1 83.81 304 VAL A C 1
ATOM 2421 O O . VAL A 1 304 ? -10.75 27.906 13.594 1 83.81 304 VAL A O 1
ATOM 2424 N N . ASP A 1 305 ? -11.438 29.109 15.328 1 81.25 305 ASP A N 1
ATOM 2425 C CA . ASP A 1 305 ? -12.453 29.781 14.523 1 81.25 305 ASP A CA 1
ATOM 2426 C C . ASP A 1 305 ? -11.82 30.844 13.617 1 81.25 305 ASP A C 1
ATOM 2428 O O . ASP A 1 305 ? -10.664 31.219 13.805 1 81.25 305 ASP A O 1
ATOM 2432 N N . GLY A 1 306 ? -12.617 31.328 12.695 1 81.56 306 GLY A N 1
ATOM 2433 C CA . GLY A 1 306 ? -12.156 32.25 11.672 1 81.56 306 GLY A CA 1
ATOM 2434 C C . GLY A 1 306 ? -11.797 33.625 12.211 1 81.56 306 GLY A C 1
ATOM 2435 O O . GLY A 1 306 ? -10.883 34.281 11.711 1 81.56 306 GLY A O 1
ATOM 2436 N N . GLU A 1 307 ? -12.477 34 13.188 1 87.5 307 GLU A N 1
ATOM 2437 C CA . GLU A 1 307 ? -12.203 35.312 13.773 1 87.5 307 GLU A CA 1
ATOM 2438 C C . GLU A 1 307 ? -10.82 35.375 14.414 1 87.5 307 GLU A C 1
ATOM 2440 O O . GLU A 1 307 ? -10.086 36.344 14.258 1 87.5 307 GLU A O 1
ATOM 2445 N N . PHE A 1 308 ? -10.547 34.344 15.078 1 90.62 308 PHE A N 1
ATOM 2446 C CA . PHE A 1 308 ? -9.219 34.25 15.672 1 90.62 308 PHE A CA 1
ATOM 2447 C C . PHE A 1 308 ? -8.141 34.312 14.594 1 90.62 308 PHE A C 1
ATOM 2449 O O . PHE A 1 308 ? -7.121 34.969 14.766 1 90.62 308 PHE A O 1
ATOM 2456 N N . VAL A 1 309 ? -8.406 33.656 13.539 1 87.12 309 VAL A N 1
ATOM 2457 C CA . VAL A 1 309 ? -7.453 33.594 12.43 1 87.12 309 VAL A CA 1
ATOM 2458 C C . VAL A 1 309 ? -7.293 35 11.844 1 87.12 309 VAL A C 1
ATOM 2460 O O . VAL A 1 309 ? -6.195 35.406 11.43 1 87.12 309 VAL A O 1
ATOM 2463 N N . ASP A 1 310 ? -8.328 35.688 11.781 1 88.06 310 ASP A N 1
ATOM 2464 C CA . ASP A 1 310 ? -8.258 37.062 11.305 1 88.06 310 ASP A CA 1
ATOM 2465 C C . ASP A 1 310 ? -7.375 37.906 12.211 1 88.06 310 ASP A C 1
ATOM 2467 O O . ASP A 1 310 ? -6.625 38.75 11.727 1 88.06 310 ASP A O 1
ATOM 2471 N N . TYR A 1 311 ? -7.496 37.688 13.523 1 92.06 311 TYR A N 1
ATOM 2472 C CA . TYR A 1 311 ? -6.641 38.406 14.469 1 92.06 311 TYR A CA 1
ATOM 2473 C C . TYR A 1 311 ? -5.172 38.094 14.219 1 92.06 311 TYR A C 1
ATOM 2475 O O . TYR A 1 311 ? -4.312 38.969 14.336 1 92.06 311 TYR A O 1
ATOM 2483 N N . LEU A 1 312 ? -4.949 36.875 13.906 1 89.94 312 LEU A N 1
ATOM 2484 C CA . LEU A 1 312 ? -3.588 36.438 13.625 1 89.94 312 LEU A CA 1
ATOM 2485 C C . LEU A 1 312 ? -3.045 37.094 12.367 1 89.94 312 LEU A C 1
ATOM 2487 O O . LEU A 1 312 ? -1.887 37.531 12.344 1 89.94 312 LEU A O 1
ATOM 2491 N N . HIS A 1 313 ? -3.861 37.188 11.414 1 86.06 313 HIS A N 1
ATOM 2492 C CA . HIS A 1 313 ? -3.459 37.812 10.148 1 86.06 313 HIS A CA 1
ATOM 2493 C C . HIS A 1 313 ? -3.127 39.281 10.336 1 86.06 313 HIS A C 1
ATOM 2495 O O . HIS A 1 313 ? -2.258 39.812 9.648 1 86.06 313 HIS A O 1
ATOM 2501 N N . LYS A 1 314 ? -3.842 39.844 11.211 1 89.56 314 LYS A N 1
ATOM 2502 C CA . LYS A 1 314 ? -3.596 41.25 11.523 1 89.56 314 LYS A CA 1
ATOM 2503 C C . LYS A 1 314 ? -2.395 41.406 12.445 1 89.56 314 LYS A C 1
ATOM 2505 O O . LYS A 1 314 ? -2.061 42.531 12.852 1 89.56 314 LYS A O 1
ATOM 2510 N N . GLU A 1 315 ? -1.749 40.312 12.812 1 90.44 315 GLU A N 1
ATOM 2511 C CA . GLU A 1 315 ? -0.568 40.281 13.672 1 90.44 315 GLU A CA 1
ATOM 2512 C C . GLU A 1 315 ? -0.839 40.938 15.016 1 90.44 315 GLU A C 1
ATOM 2514 O O . GLU A 1 315 ? -0.016 41.719 15.508 1 90.44 315 GLU A O 1
ATOM 2519 N N . GLU A 1 316 ? -2.016 40.688 15.5 1 92.75 316 GLU A N 1
ATOM 2520 C CA . GLU A 1 316 ? -2.309 41.156 16.859 1 92.75 316 GLU A CA 1
ATOM 2521 C C . GLU A 1 316 ? -1.476 40.406 17.891 1 92.75 316 GLU A C 1
ATOM 2523 O O . GLU A 1 316 ? -1.259 39.188 17.766 1 92.75 316 GLU A O 1
ATOM 2528 N N . PRO A 1 317 ? -1.014 41.062 18.891 1 94.62 317 PRO A N 1
ATOM 2529 C CA . PRO A 1 317 ? 0.003 40.5 19.797 1 94.62 317 PRO A CA 1
ATOM 2530 C C . PRO A 1 317 ? -0.483 39.281 20.531 1 94.62 317 PRO A C 1
ATOM 2532 O O . PRO A 1 317 ? 0.197 38.25 20.547 1 94.62 317 PRO A O 1
ATOM 2535 N N . LEU A 1 318 ? -1.672 39.312 21.172 1 96 318 LEU A N 1
ATOM 2536 C CA . LEU A 1 318 ? -2.104 38.219 22.016 1 96 318 LEU A CA 1
ATOM 2537 C C . LEU A 1 318 ? -2.389 36.969 21.172 1 96 318 LEU A C 1
ATOM 2539 O O . LEU A 1 318 ? -1.954 35.875 21.516 1 96 318 LEU A O 1
ATOM 2543 N N . PRO A 1 319 ? -3.084 37.062 20.031 1 94.88 319 PRO A N 1
ATOM 2544 C CA . PRO A 1 319 ? -3.254 35.906 19.156 1 94.88 319 PRO A CA 1
ATOM 2545 C C . PRO A 1 319 ? -1.924 35.312 18.688 1 94.88 319 PRO A C 1
ATOM 2547 O O . PRO A 1 319 ? -1.773 34.094 18.641 1 94.88 319 PRO A O 1
ATOM 2550 N N . ILE A 1 320 ? -0.987 36.125 18.391 1 95 320 ILE A N 1
ATOM 2551 C CA . ILE A 1 320 ? 0.341 35.656 18.016 1 95 320 ILE A CA 1
ATOM 2552 C C . ILE A 1 320 ? 0.963 34.875 19.172 1 95 320 ILE A C 1
ATOM 2554 O O . ILE A 1 320 ? 1.59 33.844 18.969 1 95 320 ILE A O 1
ATOM 2558 N N . LEU A 1 321 ? 0.794 35.469 20.375 1 96.88 321 LEU A N 1
ATOM 2559 C CA . LEU A 1 321 ? 1.334 34.781 21.547 1 96.88 321 LEU A CA 1
ATOM 2560 C C . LEU A 1 321 ? 0.694 33.406 21.734 1 96.88 321 LEU A C 1
ATOM 2562 O O . LEU A 1 321 ? 1.364 32.469 22.141 1 96.88 321 LEU A O 1
ATOM 2566 N N . VAL A 1 322 ? -0.606 33.312 21.469 1 97.06 322 VAL A N 1
ATOM 2567 C CA . VAL A 1 322 ? -1.292 32 21.547 1 97.06 322 VAL A CA 1
ATOM 2568 C C . VAL A 1 322 ? -0.686 31.047 20.531 1 97.06 322 VAL A C 1
ATOM 2570 O O . VAL A 1 322 ? -0.431 29.891 20.844 1 97.06 322 VAL A O 1
ATOM 2573 N N . MET A 1 323 ? -0.425 31.5 19.375 1 94.44 323 MET A N 1
ATOM 2574 C CA . MET A 1 323 ? 0.212 30.703 18.328 1 94.44 323 MET A CA 1
ATOM 2575 C C . MET A 1 323 ? 1.603 30.25 18.766 1 94.44 323 MET A C 1
ATOM 2577 O O . MET A 1 323 ? 2.01 29.125 18.484 1 94.44 323 MET A O 1
ATOM 2581 N N . VAL A 1 324 ? 2.322 31.109 19.375 1 96.31 324 VAL A N 1
ATOM 2582 C CA . VAL A 1 324 ? 3.643 30.781 19.906 1 96.31 324 VAL A CA 1
ATOM 2583 C C . VAL A 1 324 ? 3.543 29.562 20.828 1 96.31 324 VAL A C 1
ATOM 2585 O O . VAL A 1 324 ? 4.387 28.672 20.781 1 96.31 324 VAL A O 1
ATOM 2588 N N . HIS A 1 325 ? 2.521 29.547 21.672 1 97.75 325 HIS A N 1
ATOM 2589 C CA . HIS A 1 325 ? 2.338 28.438 22.594 1 97.75 325 HIS A CA 1
ATOM 2590 C C . HIS A 1 325 ? 1.992 27.156 21.844 1 97.75 325 HIS A C 1
ATOM 2592 O O . HIS A 1 325 ? 2.373 26.062 22.266 1 97.75 325 HIS A O 1
ATOM 2598 N N . TRP A 1 326 ? 1.261 27.281 20.75 1 96.06 326 TRP A N 1
ATOM 2599 C CA . TRP A 1 326 ? 1.046 26.109 19.906 1 96.06 326 TRP A CA 1
ATOM 2600 C C . TRP A 1 326 ? 2.361 25.641 19.297 1 96.06 326 TRP A C 1
ATOM 2602 O O . TRP A 1 326 ? 2.566 24.438 19.125 1 96.06 326 TRP A O 1
ATOM 2612 N N . GLY A 1 327 ? 3.189 26.562 18.938 1 95.88 327 GLY A N 1
ATOM 2613 C CA . GLY A 1 327 ? 4.516 26.203 18.469 1 95.88 327 GLY A CA 1
ATOM 2614 C C . GLY A 1 327 ? 5.277 25.312 19.438 1 95.88 327 GLY A C 1
ATOM 2615 O O . GLY A 1 327 ? 6.023 24.422 19.016 1 95.88 327 GLY A O 1
ATOM 2616 N N . VAL A 1 328 ? 5.102 25.578 20.688 1 97.25 328 VAL A N 1
ATOM 2617 C CA . VAL A 1 328 ? 5.73 24.734 21.703 1 97.25 328 VAL A CA 1
ATOM 2618 C C . VAL A 1 328 ? 5.188 23.312 21.609 1 97.25 328 VAL A C 1
ATOM 2620 O O . VAL A 1 328 ? 5.945 22.344 21.719 1 97.25 328 VAL A O 1
ATOM 2623 N N . LEU A 1 329 ? 3.908 23.234 21.422 1 96.69 329 LEU A N 1
ATOM 2624 C CA . LEU A 1 329 ? 3.289 21.922 21.25 1 96.69 329 LEU A CA 1
ATOM 2625 C C . LEU A 1 329 ? 3.809 21.25 20 1 96.69 329 LEU A C 1
ATOM 2627 O O . LEU A 1 329 ? 4.113 20.047 20.016 1 96.69 329 LEU A O 1
ATOM 2631 N N . LEU A 1 330 ? 3.932 21.922 18.938 1 95.38 330 LEU A N 1
ATOM 2632 C CA . LEU A 1 330 ? 4.453 21.406 17.672 1 95.38 330 LEU A CA 1
ATOM 2633 C C . LEU A 1 330 ? 5.891 20.922 17.844 1 95.38 330 LEU A C 1
ATOM 2635 O O . LEU A 1 330 ? 6.285 19.922 17.234 1 95.38 330 LEU A O 1
ATOM 2639 N N . ALA A 1 331 ? 6.625 21.609 18.625 1 96.06 331 ALA A N 1
ATOM 2640 C CA . ALA A 1 331 ? 8.031 21.297 18.844 1 96.06 331 ALA A CA 1
ATOM 2641 C C . ALA A 1 331 ? 8.188 19.938 19.516 1 96.06 331 ALA A C 1
ATOM 2643 O O . ALA A 1 331 ? 9.234 19.297 19.406 1 96.06 331 ALA A O 1
ATOM 2644 N N . GLU A 1 332 ? 7.137 19.531 20.203 1 94.94 332 GLU A N 1
ATOM 2645 C CA . GLU A 1 332 ? 7.172 18.203 20.844 1 94.94 332 GLU A CA 1
ATOM 2646 C C . GLU A 1 332 ? 7.293 17.094 19.797 1 94.94 332 GLU A C 1
ATOM 2648 O O . GLU A 1 332 ? 7.715 15.984 20.125 1 94.94 332 GLU A O 1
ATOM 2653 N N . LEU A 1 333 ? 6.953 17.406 18.578 1 94.81 333 LEU A N 1
ATOM 2654 C CA . LEU A 1 333 ? 6.953 16.391 17.516 1 94.81 333 LEU A CA 1
ATOM 2655 C C . LEU A 1 333 ? 8.305 16.359 16.797 1 94.81 333 LEU A C 1
ATOM 2657 O O . LEU A 1 333 ? 8.516 15.523 15.914 1 94.81 333 LEU A O 1
ATOM 2661 N N . ASP A 1 334 ? 9.141 17.219 17.156 1 93.06 334 ASP A N 1
ATOM 2662 C CA . ASP A 1 334 ? 10.453 17.281 16.516 1 93.06 334 ASP A CA 1
ATOM 2663 C C . ASP A 1 334 ? 11.203 15.961 16.688 1 93.06 334 ASP A C 1
ATOM 2665 O O . ASP A 1 334 ? 11.367 15.469 17.812 1 93.06 334 ASP A O 1
ATOM 2669 N N . GLY A 1 335 ? 11.617 15.492 15.586 1 88.5 335 GLY A N 1
ATOM 2670 C CA . GLY A 1 335 ? 12.375 14.25 15.617 1 88.5 335 GLY A CA 1
ATOM 2671 C C . GLY A 1 335 ? 11.492 13.023 15.719 1 88.5 335 GLY A C 1
ATOM 2672 O O . GLY A 1 335 ? 11.969 11.891 15.562 1 88.5 335 GLY A O 1
ATOM 2673 N N . GLU A 1 336 ? 10.211 13.188 15.992 1 90.19 336 GLU A N 1
ATOM 2674 C CA . GLU A 1 336 ? 9.281 12.07 16.125 1 90.19 336 GLU A CA 1
ATOM 2675 C C . GLU A 1 336 ? 8.594 11.758 14.805 1 90.19 336 GLU A C 1
ATOM 2677 O O . GLU A 1 336 ? 8.32 10.594 14.5 1 90.19 336 GLU A O 1
ATOM 2682 N N . VAL A 1 337 ? 8.273 12.797 14.125 1 94.38 337 VAL A N 1
ATOM 2683 C CA . VAL A 1 337 ? 7.625 12.625 12.828 1 94.38 337 VAL A CA 1
ATOM 2684 C C . VAL A 1 337 ? 8.383 13.43 11.773 1 94.38 337 VAL A C 1
ATOM 2686 O O . VAL A 1 337 ? 8.938 14.484 12.062 1 94.38 337 VAL A O 1
ATOM 2689 N N . TRP A 1 338 ? 8.328 12.992 10.547 1 94.12 338 TRP A N 1
ATOM 2690 C CA . TRP A 1 338 ? 9.148 13.531 9.461 1 94.12 338 TRP A CA 1
ATOM 2691 C C . TRP A 1 338 ? 8.695 14.945 9.094 1 94.12 338 TRP A C 1
ATOM 2693 O O . TRP A 1 338 ? 9.5 15.758 8.633 1 94.12 338 TRP A O 1
ATOM 2703 N N . TRP A 1 339 ? 7.453 15.281 9.273 1 94.38 339 TRP A N 1
ATOM 2704 C CA . TRP A 1 339 ? 6.91 16.531 8.742 1 94.38 339 TRP A CA 1
ATOM 2705 C C . TRP A 1 339 ? 7.043 17.656 9.766 1 94.38 339 TRP A C 1
ATOM 2707 O O . TRP A 1 339 ? 6.766 18.812 9.453 1 94.38 339 TRP A O 1
ATOM 2717 N N . ALA A 1 340 ? 7.402 17.391 11 1 93.25 340 ALA A N 1
ATOM 2718 C CA . ALA A 1 340 ? 7.445 18.422 12.047 1 93.25 340 ALA A CA 1
ATOM 2719 C C . ALA A 1 340 ? 8.883 18.781 12.398 1 93.25 340 ALA A C 1
ATOM 2721 O O . ALA A 1 340 ? 9.125 19.531 13.352 1 93.25 340 ALA A O 1
ATOM 2722 N N . SER A 1 341 ? 9.836 18.281 11.68 1 89.25 341 SER A N 1
ATOM 2723 C CA . SER A 1 341 ? 11.242 18.484 12.023 1 89.25 341 SER A CA 1
ATOM 2724 C C . SER A 1 341 ? 11.586 19.969 12.078 1 89.25 341 SER A C 1
ATOM 2726 O O . SER A 1 341 ? 11.438 20.688 11.086 1 89.25 341 SER A O 1
ATOM 2728 N N . LYS A 1 342 ? 11.969 20.453 13.234 1 88.06 342 LYS A N 1
ATOM 2729 C CA . LYS A 1 342 ? 12.461 21.797 13.531 1 88.06 342 LYS A CA 1
ATOM 2730 C C . LYS A 1 342 ? 11.391 22.844 13.266 1 88.06 342 LYS A C 1
ATOM 2732 O O . LYS A 1 342 ? 11.688 24.047 13.242 1 88.06 342 LYS A O 1
ATOM 2737 N N . SER A 1 343 ? 10.203 22.5 13.047 1 89.69 343 SER A N 1
ATOM 2738 C CA . SER A 1 343 ? 9.141 23.422 12.664 1 89.69 343 SER A CA 1
ATOM 2739 C C . SER A 1 343 ? 8.633 24.203 13.875 1 89.69 343 SER A C 1
ATOM 2741 O O . SER A 1 343 ? 8.344 25.406 13.773 1 89.69 343 SER A O 1
ATOM 2743 N N . GLY A 1 344 ? 8.508 23.531 14.992 1 93.25 344 GLY A N 1
ATOM 2744 C CA . GLY A 1 344 ? 8.047 24.203 16.203 1 93.25 344 GLY A CA 1
ATOM 2745 C C . GLY A 1 344 ? 8.961 25.312 16.641 1 93.25 344 GLY A C 1
ATOM 2746 O O . GLY A 1 344 ? 8.508 26.438 16.875 1 93.25 344 GLY A O 1
ATOM 2747 N N . LYS A 1 345 ? 10.203 25 16.703 1 93.5 345 LYS A N 1
ATOM 2748 C CA . LYS A 1 345 ? 11.195 26 17.109 1 93.5 345 LYS A CA 1
ATOM 2749 C C . LYS A 1 345 ? 11.227 27.172 16.125 1 93.5 345 LYS A C 1
ATOM 2751 O O . LYS A 1 345 ? 11.297 28.328 16.547 1 93.5 345 LYS A O 1
ATOM 2756 N N . ALA A 1 346 ? 11.172 26.906 14.914 1 90.25 346 ALA A N 1
ATOM 2757 C CA . ALA A 1 346 ? 11.18 27.953 13.891 1 90.25 346 ALA A CA 1
ATOM 2758 C C . ALA A 1 346 ? 9.953 28.844 14.008 1 90.25 346 ALA A C 1
ATOM 2760 O O . ALA A 1 346 ? 10.047 30.062 13.875 1 90.25 346 ALA A O 1
ATOM 2761 N N . LEU A 1 347 ? 8.859 28.219 14.203 1 91.62 347 LEU A N 1
ATOM 2762 C CA . LEU A 1 347 ? 7.621 28.984 14.344 1 91.62 347 LEU A CA 1
ATOM 2763 C C . LEU A 1 347 ? 7.688 29.906 15.555 1 91.62 347 LEU A C 1
ATOM 2765 O O . LEU A 1 347 ? 7.301 31.078 15.461 1 91.62 347 LEU A O 1
ATOM 2769 N N . VAL A 1 348 ? 8.133 29.391 16.656 1 94.94 348 VAL A N 1
ATOM 2770 C CA . VAL A 1 348 ? 8.242 30.172 17.875 1 94.94 348 VAL A CA 1
ATOM 2771 C C . VAL A 1 348 ? 9.203 31.344 17.656 1 94.94 348 VAL A C 1
ATOM 2773 O O . VAL A 1 348 ? 8.898 32.5 18.031 1 94.94 348 VAL A O 1
ATOM 2776 N N . ALA A 1 349 ? 10.273 31.078 17.047 1 93.25 349 ALA A N 1
ATOM 2777 C CA . ALA A 1 349 ? 11.258 32.125 16.781 1 93.25 349 ALA A CA 1
ATOM 2778 C C . ALA A 1 349 ? 10.672 33.219 15.898 1 93.25 349 ALA A C 1
ATOM 2780 O O . ALA A 1 349 ? 10.82 34.406 16.188 1 93.25 349 ALA A O 1
ATOM 2781 N N . ASP A 1 350 ? 10.023 32.844 14.859 1 90.56 350 ASP A N 1
ATOM 2782 C CA . ASP A 1 350 ? 9.43 33.781 13.922 1 90.56 350 ASP A CA 1
ATOM 2783 C C . ASP A 1 350 ? 8.344 34.625 14.594 1 90.56 350 ASP A C 1
ATOM 2785 O O . ASP A 1 350 ? 8.289 35.844 14.422 1 90.56 350 ASP A O 1
ATOM 2789 N N . ALA A 1 351 ? 7.461 33.938 15.289 1 92.69 351 ALA A N 1
ATOM 2790 C CA . ALA A 1 351 ? 6.324 34.625 15.906 1 92.69 351 ALA A CA 1
ATOM 2791 C C . ALA A 1 351 ? 6.789 35.562 17.016 1 92.69 351 ALA A C 1
ATOM 2793 O O . ALA A 1 351 ? 6.281 36.688 17.125 1 92.69 351 ALA A O 1
ATOM 2794 N N . LEU A 1 352 ? 7.742 35.156 17.797 1 93.56 352 LEU A N 1
ATOM 2795 C CA . LEU A 1 352 ? 8.289 36.031 18.844 1 93.56 352 LEU A CA 1
ATOM 2796 C C . LEU A 1 352 ? 9.016 37.219 18.219 1 93.56 352 LEU A C 1
ATOM 2798 O O . LEU A 1 352 ? 9.016 38.312 18.781 1 93.56 352 LEU A O 1
ATOM 2802 N N . GLY A 1 353 ? 9.602 36.969 17.094 1 90.81 353 GLY A N 1
ATOM 2803 C CA . GLY A 1 353 ? 10.227 38.062 16.375 1 90.81 353 GLY A CA 1
ATOM 2804 C C . GLY A 1 353 ? 9.25 39.188 16.016 1 90.81 353 GLY A C 1
ATOM 2805 O O . GLY A 1 353 ? 9.594 40.375 16.094 1 90.81 353 GLY A O 1
ATOM 2806 N N . ILE A 1 354 ? 8.086 38.844 15.672 1 89.06 354 ILE A N 1
ATOM 2807 C CA . ILE A 1 354 ? 7.043 39.812 15.344 1 89.06 354 ILE A CA 1
ATOM 2808 C C . ILE A 1 354 ? 6.672 40.594 16.594 1 89.06 354 ILE A C 1
ATOM 2810 O O . ILE A 1 354 ? 6.516 41.844 16.547 1 89.06 354 ILE A O 1
ATOM 2814 N N . LEU A 1 355 ? 6.516 39.875 17.703 1 91.81 355 LEU A N 1
ATOM 2815 C CA . LEU A 1 355 ? 6.156 40.531 18.953 1 91.81 355 LEU A CA 1
ATOM 2816 C C . LEU A 1 355 ? 7.258 41.5 19.406 1 91.81 355 LEU A C 1
ATOM 2818 O O . LEU A 1 355 ? 6.973 42.594 19.906 1 91.81 355 LEU A O 1
ATOM 2822 N N . ASP A 1 356 ? 8.438 41.094 19.203 1 90.75 356 ASP A N 1
ATOM 2823 C CA . ASP A 1 356 ? 9.578 41.906 19.594 1 90.75 356 ASP A CA 1
ATOM 2824 C C . ASP A 1 356 ? 9.633 43.188 18.766 1 90.75 356 ASP A C 1
ATOM 2826 O O . ASP A 1 356 ? 9.938 44.25 19.281 1 90.75 356 ASP A O 1
ATOM 2830 N N . ARG A 1 357 ? 9.375 43.062 17.547 1 88.94 357 ARG A N 1
ATOM 2831 C CA . ARG A 1 357 ? 9.375 44.25 16.656 1 88.94 357 ARG A CA 1
ATOM 2832 C C . ARG A 1 357 ? 8.289 45.219 17.047 1 88.94 357 ARG A C 1
ATOM 2834 O O . ARG A 1 357 ? 8.453 46.438 16.891 1 88.94 357 ARG A O 1
ATOM 2841 N N . GLY A 1 358 ? 7.215 44.719 17.531 1 87.69 358 GLY A N 1
ATOM 2842 C CA . GLY A 1 358 ? 6.117 45.562 17.953 1 87.69 358 GLY A CA 1
ATOM 2843 C C . GLY A 1 358 ? 6.289 46.094 19.359 1 87.69 358 GLY A C 1
ATOM 2844 O O . GLY A 1 358 ? 5.418 46.812 19.875 1 87.69 358 GLY A O 1
ATOM 2845 N N . GLU A 1 359 ? 7.344 45.75 19.969 1 84.31 359 GLU A N 1
ATOM 2846 C CA . GLU A 1 359 ? 7.695 46.188 21.297 1 84.31 359 GLU A CA 1
ATOM 2847 C C . GLU A 1 359 ? 6.648 45.75 22.328 1 84.31 359 GLU A C 1
ATOM 2849 O O . GLU A 1 359 ? 6.293 46.531 23.219 1 84.31 359 GLU A O 1
ATOM 2854 N N . VAL A 1 360 ? 6.094 44.656 22.109 1 85.44 360 VAL A N 1
ATOM 2855 C CA . VAL A 1 360 ? 5.141 44.094 23.047 1 85.44 360 VAL A CA 1
ATOM 2856 C C . VAL A 1 360 ? 5.844 43.062 23.922 1 85.44 360 VAL A C 1
ATOM 2858 O O . VAL A 1 360 ? 6.465 42.125 23.406 1 85.44 360 VAL A O 1
ATOM 2861 N N . ASP A 1 361 ? 5.855 43.281 25.188 1 83.56 361 ASP A N 1
ATOM 2862 C CA . ASP A 1 361 ? 6.484 42.344 26.109 1 83.56 361 ASP A CA 1
ATOM 2863 C C . ASP A 1 361 ? 5.441 41.688 27.031 1 83.56 361 ASP A C 1
ATOM 2865 O O . ASP A 1 361 ? 4.836 42.375 27.859 1 83.56 361 ASP A O 1
ATOM 2869 N N . PHE A 1 362 ? 5.277 40.5 26.859 1 90.62 362 PHE A N 1
ATOM 2870 C CA . PHE A 1 362 ? 4.32 39.75 27.688 1 90.62 362 PHE A CA 1
ATOM 2871 C C . PHE A 1 362 ? 5.02 39.094 28.859 1 90.62 362 PHE A C 1
ATOM 2873 O O . PHE A 1 362 ? 4.449 38.188 29.5 1 90.62 362 PHE A O 1
ATOM 2880 N N . GLY A 1 363 ? 6.285 39.438 29.016 1 89.44 363 GLY A N 1
ATOM 2881 C CA . GLY A 1 363 ? 7.027 38.938 30.141 1 89.44 363 GLY A CA 1
ATOM 2882 C C . GLY A 1 363 ? 7.203 37.438 30.109 1 89.44 363 GLY A C 1
ATOM 2883 O O . GLY A 1 363 ? 7.652 36.875 29.109 1 89.44 363 GLY A O 1
ATOM 2884 N N . ILE A 1 364 ? 6.707 36.812 31.188 1 87 364 ILE A N 1
ATOM 2885 C CA . ILE A 1 364 ? 6.883 35.375 31.375 1 87 364 ILE A CA 1
ATOM 2886 C C . ILE A 1 364 ? 6.098 34.625 30.312 1 87 364 ILE A C 1
ATOM 2888 O O . ILE A 1 364 ? 6.504 33.531 29.891 1 87 364 ILE A O 1
ATOM 2892 N N . ALA A 1 365 ? 5.094 35.219 29.891 1 92.62 365 ALA A N 1
ATOM 2893 C CA . ALA A 1 365 ? 4.258 34.531 28.891 1 92.62 365 ALA A CA 1
ATOM 2894 C C . ALA A 1 365 ? 5.004 34.375 27.562 1 92.62 365 ALA A C 1
ATOM 2896 O O . ALA A 1 365 ? 4.754 33.438 26.828 1 92.62 365 ALA A O 1
ATOM 2897 N N . SER A 1 366 ? 5.973 35.25 27.297 1 93.56 366 SER A N 1
ATOM 2898 C CA . SER A 1 366 ? 6.789 35.125 26.078 1 93.56 366 SER A CA 1
ATOM 2899 C C . SER A 1 366 ? 8.078 34.375 26.359 1 93.56 366 SER A C 1
ATOM 2901 O O . SER A 1 366 ? 8.633 33.75 25.453 1 93.56 366 SER A O 1
ATOM 2903 N N . SER A 1 367 ? 8.547 34.375 27.578 1 94 367 SER A N 1
ATOM 2904 C CA . SER A 1 367 ? 9.82 33.75 27.906 1 94 367 SER A CA 1
ATOM 2905 C C . SER A 1 367 ? 9.672 32.219 28.031 1 94 367 SER A C 1
ATOM 2907 O O . SER A 1 367 ? 10.594 31.484 27.688 1 94 367 SER A O 1
ATOM 2909 N N . TRP A 1 368 ? 8.555 31.812 28.5 1 95.94 368 TRP A N 1
ATOM 2910 C CA . TRP A 1 368 ? 8.336 30.375 28.703 1 95.94 368 TRP A CA 1
ATOM 2911 C C . TRP A 1 368 ? 8.469 29.609 27.391 1 95.94 368 TRP A C 1
ATOM 2913 O O . TRP A 1 368 ? 9.211 28.641 27.312 1 95.94 368 TRP A O 1
ATOM 2923 N N . PRO A 1 369 ? 7.738 30 26.344 1 97 369 PRO A N 1
ATOM 2924 C CA . PRO A 1 369 ? 7.887 29.281 25.078 1 97 369 PRO A CA 1
ATOM 2925 C C . PRO A 1 369 ? 9.312 29.328 24.531 1 97 369 PRO A C 1
ATOM 2927 O O . PRO A 1 369 ? 9.789 28.359 23.938 1 97 369 PRO A O 1
ATOM 2930 N N . ARG A 1 370 ? 9.969 30.422 24.719 1 95.25 370 ARG A N 1
ATOM 2931 C CA . ARG A 1 370 ? 11.352 30.578 24.281 1 95.25 370 ARG A CA 1
ATOM 2932 C C . ARG A 1 370 ? 12.25 29.531 24.938 1 95.25 370 ARG A C 1
ATOM 2934 O O . ARG A 1 370 ? 13.062 28.891 24.266 1 95.25 370 ARG A O 1
ATOM 2941 N N . GLU A 1 371 ? 12.102 29.391 26.141 1 95.25 371 GLU A N 1
ATOM 2942 C CA . GLU A 1 371 ? 12.906 28.453 26.906 1 95.25 371 GLU A CA 1
ATOM 2943 C C . GLU A 1 371 ? 12.562 27 26.562 1 95.25 371 GLU A C 1
ATOM 2945 O O . GLU A 1 371 ? 13.445 26.156 26.469 1 95.25 371 GLU A O 1
ATOM 2950 N N . LYS A 1 372 ? 11.312 26.734 26.391 1 95.44 372 LYS A N 1
ATOM 2951 C CA . LYS A 1 372 ? 10.836 25.375 26.156 1 95.44 372 LYS A CA 1
ATOM 2952 C C . LYS A 1 372 ? 11.383 24.844 24.828 1 95.44 372 LYS A C 1
ATOM 2954 O O . LYS A 1 372 ? 11.609 23.641 24.703 1 95.44 372 LYS A O 1
ATOM 2959 N N . VAL A 1 373 ? 11.57 25.734 23.828 1 95.75 373 VAL A N 1
ATOM 2960 C CA . VAL A 1 373 ? 12.023 25.281 22.516 1 95.75 373 VAL A CA 1
ATOM 2961 C C . VAL A 1 373 ? 13.531 25.484 22.391 1 95.75 373 VAL A C 1
ATOM 2963 O O . VAL A 1 373 ? 14.109 25.25 21.328 1 95.75 373 VAL A O 1
ATOM 2966 N N . GLY A 1 374 ? 14.188 26.078 23.406 1 93.19 374 GLY A N 1
ATOM 2967 C CA . GLY A 1 374 ? 15.633 26.219 23.453 1 93.19 374 GLY A CA 1
ATOM 2968 C C . GLY A 1 374 ? 16.141 27.438 22.688 1 93.19 374 GLY A C 1
ATOM 2969 O O . GLY A 1 374 ? 17.156 27.375 22 1 93.19 374 GLY A O 1
ATOM 2970 N N . LEU A 1 375 ? 15.43 28.422 22.703 1 90.5 375 LEU A N 1
ATOM 2971 C CA . LEU A 1 375 ? 15.852 29.672 22.094 1 90.5 375 LEU A CA 1
ATOM 2972 C C . LEU A 1 375 ? 16.438 30.609 23.141 1 90.5 375 LEU A C 1
ATOM 2974 O O . LEU A 1 375 ? 15.984 30.625 24.297 1 90.5 375 LEU A O 1
ATOM 2978 N N . MET B 1 1 ? -36.688 -44.406 -25.281 1 27.88 1 MET B N 1
ATOM 2979 C CA . MET B 1 1 ? -36.625 -43.062 -25.844 1 27.88 1 MET B CA 1
ATOM 2980 C C . MET B 1 1 ? -35.344 -42.344 -25.391 1 27.88 1 MET B C 1
ATOM 2982 O O . MET B 1 1 ? -35.062 -42.312 -24.203 1 27.88 1 MET B O 1
ATOM 2986 N N . MET B 1 2 ? -34.281 -42.25 -26.297 1 35.78 2 MET B N 1
ATOM 2987 C CA . MET B 1 2 ? -32.906 -41.812 -25.984 1 35.78 2 MET B CA 1
ATOM 2988 C C . MET B 1 2 ? -32.906 -40.375 -25.516 1 35.78 2 MET B C 1
ATOM 2990 O O . MET B 1 2 ? -33.625 -39.531 -26.062 1 35.78 2 MET B O 1
ATOM 2994 N N . PRO B 1 3 ? -32.594 -40.125 -24.266 1 42.16 3 PRO B N 1
ATOM 2995 C CA . PRO B 1 3 ? -32.656 -38.75 -23.734 1 42.16 3 PRO B CA 1
ATOM 2996 C C . PRO B 1 3 ? -31.953 -37.75 -24.641 1 42.16 3 PRO B C 1
ATOM 2998 O O . PRO B 1 3 ? -31.031 -38.094 -25.375 1 42.16 3 PRO B O 1
ATOM 3001 N N . PRO B 1 4 ? -32.688 -36.719 -25.141 1 38.09 4 PRO B N 1
ATOM 3002 C CA . PRO B 1 4 ? -32.156 -35.719 -26.094 1 38.09 4 PRO B CA 1
ATOM 3003 C C . PRO B 1 4 ? -30.797 -35.156 -25.703 1 38.09 4 PRO B C 1
ATOM 3005 O O . PRO B 1 4 ? -30.438 -35.156 -24.516 1 38.09 4 PRO B O 1
ATOM 3008 N N . LEU B 1 5 ? -29.828 -35.188 -26.609 1 36.66 5 LEU B N 1
ATOM 3009 C CA . LEU B 1 5 ? -28.469 -34.656 -26.578 1 36.66 5 LEU B CA 1
ATOM 3010 C C . LEU B 1 5 ? -28.453 -33.188 -26.109 1 36.66 5 LEU B C 1
ATOM 3012 O O . LEU B 1 5 ? -29.312 -32.406 -26.5 1 36.66 5 LEU B O 1
ATOM 3016 N N . ARG B 1 6 ? -28.016 -32.969 -24.922 1 36.78 6 ARG B N 1
ATOM 3017 C CA . ARG B 1 6 ? -27.891 -31.609 -24.391 1 36.78 6 ARG B CA 1
ATOM 3018 C C . ARG B 1 6 ? -27.266 -30.672 -25.422 1 36.78 6 ARG B C 1
ATOM 3020 O O . ARG B 1 6 ? -26.188 -30.953 -25.953 1 36.78 6 ARG B O 1
ATOM 3027 N N . ALA B 1 7 ? -28.047 -29.781 -26.047 1 37.22 7 ALA B N 1
ATOM 3028 C CA . ALA B 1 7 ? -27.625 -28.766 -27.031 1 37.22 7 ALA B CA 1
ATOM 3029 C C . ALA B 1 7 ? -26.5 -27.906 -26.484 1 37.22 7 ALA B C 1
ATOM 3031 O O . ALA B 1 7 ? -26.609 -27.359 -25.375 1 37.22 7 ALA B O 1
ATOM 3032 N N . HIS B 1 8 ? -25.297 -28.219 -26.719 1 40.28 8 HIS B N 1
ATOM 3033 C CA . HIS B 1 8 ? -24.141 -27.375 -26.391 1 40.28 8 HIS B CA 1
ATOM 3034 C C . HIS B 1 8 ? -24.375 -25.938 -26.844 1 40.28 8 HIS B C 1
ATOM 3036 O O . HIS B 1 8 ? -24.766 -25.688 -27.984 1 40.28 8 HIS B O 1
ATOM 3042 N N . ARG B 1 9 ? -24.734 -25.125 -25.984 1 43.5 9 ARG B N 1
ATOM 3043 C CA . ARG B 1 9 ? -24.938 -23.719 -26.344 1 43.5 9 ARG B CA 1
ATOM 3044 C C . ARG B 1 9 ? -23.672 -23.094 -26.891 1 43.5 9 ARG B C 1
ATOM 3046 O O . ARG B 1 9 ? -22.656 -23 -26.188 1 43.5 9 ARG B O 1
ATOM 3053 N N . LYS B 1 10 ? -23.375 -23.141 -28.219 1 48.09 10 LYS B N 1
ATOM 3054 C CA . LYS B 1 10 ? -22.328 -22.469 -28.984 1 48.09 10 LYS B CA 1
ATOM 3055 C C . LYS B 1 10 ? -22.531 -20.953 -29 1 48.09 10 LYS B C 1
ATOM 3057 O O . LYS B 1 10 ? -23.656 -20.469 -29.078 1 48.09 10 LYS B O 1
ATOM 3062 N N . SER B 1 11 ? -21.594 -20.25 -28.422 1 53.59 11 SER B N 1
ATOM 3063 C CA . SER B 1 11 ? -21.672 -18.812 -28.578 1 53.59 11 SER B CA 1
ATOM 3064 C C . SER B 1 11 ? -21.453 -18.391 -30.031 1 53.59 11 SER B C 1
ATOM 3066 O O . SER B 1 11 ? -20.516 -18.859 -30.672 1 53.59 11 SER B O 1
ATOM 3068 N N . ARG B 1 12 ? -22.281 -17.766 -30.797 1 61.31 12 ARG B N 1
ATOM 3069 C CA . ARG B 1 12 ? -22.219 -17.391 -32.219 1 61.31 12 ARG B CA 1
ATOM 3070 C C . ARG B 1 12 ? -21.234 -16.266 -32.438 1 61.31 12 ARG B C 1
ATOM 3072 O O . ARG B 1 12 ? -20.734 -16.094 -33.562 1 61.31 12 ARG B O 1
ATOM 3079 N N . THR B 1 13 ? -20.781 -15.516 -31.328 1 62.59 13 THR B N 1
ATOM 3080 C CA . THR B 1 13 ? -19.953 -14.328 -31.516 1 62.59 13 THR B CA 1
ATOM 3081 C C . THR B 1 13 ? -18.641 -14.453 -30.75 1 62.59 13 THR B C 1
ATOM 3083 O O . THR B 1 13 ? -18.016 -13.445 -30.406 1 62.59 13 THR B O 1
ATOM 3086 N N . GLY B 1 14 ? -18.281 -15.688 -30.547 1 66.31 14 GLY B N 1
ATOM 3087 C CA . GLY B 1 14 ? -17.062 -15.922 -29.781 1 66.31 14 GLY B CA 1
ATOM 3088 C C . GLY B 1 14 ? -15.797 -15.789 -30.625 1 66.31 14 GLY B C 1
ATOM 3089 O O . GLY B 1 14 ? -15.867 -15.734 -31.844 1 66.31 14 GLY B O 1
ATOM 3090 N N . CYS B 1 15 ? -14.617 -15.68 -29.922 1 70.62 15 CYS B N 1
ATOM 3091 C CA . CYS B 1 15 ? -13.352 -15.508 -30.625 1 70.62 15 CYS B CA 1
ATOM 3092 C C . CYS B 1 15 ? -12.945 -16.797 -31.344 1 70.62 15 CYS B C 1
ATOM 3094 O O . CYS B 1 15 ? -13.445 -17.875 -31.016 1 70.62 15 CYS B O 1
ATOM 3096 N N . LEU B 1 16 ? -12.109 -16.703 -32.469 1 72.75 16 LEU B N 1
ATOM 3097 C CA . LEU B 1 16 ? -11.703 -17.828 -33.312 1 72.75 16 LEU B CA 1
ATOM 3098 C C . LEU B 1 16 ? -10.992 -18.906 -32.5 1 72.75 16 LEU B C 1
ATOM 3100 O O . LEU B 1 16 ? -11.117 -20.094 -32.781 1 72.75 16 LEU B O 1
ATOM 3104 N N . GLN B 1 17 ? -10.391 -18.516 -31.453 1 72.19 17 GLN B N 1
ATOM 3105 C CA . GLN B 1 17 ? -9.625 -19.469 -30.656 1 72.19 17 GLN B CA 1
ATOM 3106 C C . GLN B 1 17 ? -10.547 -20.328 -29.797 1 72.19 17 GLN B C 1
ATOM 3108 O O . GLN B 1 17 ? -10.352 -21.547 -29.688 1 72.19 17 GLN B O 1
ATOM 3113 N N . CYS B 1 18 ? -11.469 -19.766 -29.25 1 71.12 18 CYS B N 1
ATOM 3114 C CA . CYS B 1 18 ? -12.43 -20.531 -28.453 1 71.12 18 CYS B CA 1
ATOM 3115 C C . CYS B 1 18 ? -13.234 -21.484 -29.344 1 71.12 18 CYS B C 1
ATOM 3117 O O . CYS B 1 18 ? -13.516 -22.609 -28.938 1 71.12 18 CYS B O 1
ATOM 3119 N N . ARG B 1 19 ? -13.594 -21.078 -30.547 1 70.69 19 ARG B N 1
ATOM 3120 C CA . ARG B 1 19 ? -14.289 -21.906 -31.531 1 70.69 19 ARG B CA 1
ATOM 3121 C C . ARG B 1 19 ? -13.453 -23.109 -31.922 1 70.69 19 ARG B C 1
ATOM 3123 O O . ARG B 1 19 ? -13.969 -24.219 -32.031 1 70.69 19 ARG B O 1
ATOM 3130 N N . LYS B 1 20 ? -12.266 -22.812 -32.094 1 69.12 20 LYS B N 1
ATOM 3131 C CA . LYS B 1 20 ? -11.367 -23.891 -32.5 1 69.12 20 LYS B CA 1
ATOM 3132 C C . LYS B 1 20 ? -11.25 -24.938 -31.391 1 69.12 20 LYS B C 1
ATOM 3134 O O . LYS B 1 20 ? -11.156 -26.141 -31.656 1 69.12 20 LYS B O 1
ATOM 3139 N N . ARG B 1 21 ? -11.414 -24.469 -30.266 1 67.38 21 ARG B N 1
ATOM 3140 C CA . ARG B 1 21 ? -11.211 -25.344 -29.109 1 67.38 21 ARG B CA 1
ATOM 3141 C C . ARG B 1 21 ? -12.539 -25.906 -28.625 1 67.38 21 ARG B C 1
ATOM 3143 O O . ARG B 1 21 ? -12.562 -26.719 -27.688 1 67.38 21 ARG B O 1
ATOM 3150 N N . ARG B 1 22 ? -13.57 -25.453 -29.156 1 62.41 22 ARG B N 1
ATOM 3151 C CA . ARG B 1 22 ? -14.922 -25.922 -28.859 1 62.41 22 ARG B CA 1
ATOM 3152 C C . ARG B 1 22 ? -15.273 -25.703 -27.391 1 62.41 22 ARG B C 1
ATOM 3154 O O . ARG B 1 22 ? -15.844 -26.578 -26.734 1 62.41 22 ARG B O 1
ATOM 3161 N N . VAL B 1 23 ? -14.734 -24.531 -26.891 1 68.06 23 VAL B N 1
ATOM 3162 C CA . VAL B 1 23 ? -15.133 -24.125 -25.547 1 68.06 23 VAL B CA 1
ATOM 3163 C C . VAL B 1 23 ? -16.047 -22.906 -25.625 1 68.06 23 VAL B C 1
ATOM 3165 O O . VAL B 1 23 ? -15.961 -22.125 -26.578 1 68.06 23 VAL B O 1
ATOM 3168 N N . LYS B 1 24 ? -16.891 -22.75 -24.656 1 65.69 24 LYS B N 1
ATOM 3169 C CA . LYS B 1 24 ? -17.781 -21.594 -24.625 1 65.69 24 LYS B CA 1
ATOM 3170 C C . LYS B 1 24 ? -17 -20.312 -24.375 1 65.69 24 LYS B C 1
ATOM 3172 O O . LYS B 1 24 ? -16.297 -20.203 -23.359 1 65.69 24 LYS B O 1
ATOM 3177 N N . CYS B 1 25 ? -16.875 -19.375 -25.297 1 66.31 25 CYS B N 1
ATOM 3178 C CA . CYS B 1 25 ? -16.25 -18.062 -25.203 1 66.31 25 CYS B CA 1
ATOM 3179 C C . CYS B 1 25 ? -17.062 -17.141 -24.281 1 66.31 25 CYS B C 1
ATOM 3181 O O . CYS B 1 25 ? -18.281 -17.141 -24.312 1 66.31 25 CYS B O 1
ATOM 3183 N N . ASP B 1 26 ? -16.562 -16.578 -23.484 1 64.75 26 ASP B N 1
ATOM 3184 C CA . ASP B 1 26 ? -17.297 -15.695 -22.562 1 64.75 26 ASP B CA 1
ATOM 3185 C C . ASP B 1 26 ? -17.688 -14.391 -23.25 1 64.75 26 ASP B C 1
ATOM 3187 O O . ASP B 1 26 ? -18.391 -13.57 -22.672 1 64.75 26 ASP B O 1
ATOM 3191 N N . GLU B 1 27 ? -17.406 -14.102 -24.484 1 61 27 GLU B N 1
ATOM 3192 C CA . GLU B 1 27 ? -17.781 -13.023 -25.391 1 61 27 GLU B CA 1
ATOM 3193 C C . GLU B 1 27 ? -17.547 -11.656 -24.75 1 61 27 GLU B C 1
ATOM 3195 O O . GLU B 1 27 ? -18.203 -10.68 -25.094 1 61 27 GLU B O 1
ATOM 3200 N N . ASN B 1 28 ? -16.734 -11.656 -23.875 1 58.44 28 ASN B N 1
ATOM 3201 C CA . ASN B 1 28 ? -16.594 -10.414 -23.125 1 58.44 28 ASN B CA 1
ATOM 3202 C C . ASN B 1 28 ? -15.602 -9.461 -23.797 1 58.44 28 ASN B C 1
ATOM 3204 O O . ASN B 1 28 ? -15.094 -8.531 -23.172 1 58.44 28 ASN B O 1
ATOM 3208 N N . GLY B 1 29 ? -15.125 -9.5 -25.062 1 60.53 29 GLY B N 1
ATOM 3209 C CA . GLY B 1 29 ? -14.297 -8.633 -25.891 1 60.53 29 GLY B CA 1
ATOM 3210 C C . GLY B 1 29 ? -12.922 -9.203 -26.172 1 60.53 29 GLY B C 1
ATOM 3211 O O . GLY B 1 29 ? -12.664 -10.375 -25.891 1 60.53 29 GLY B O 1
ATOM 3212 N N . HIS B 1 30 ? -11.977 -8.297 -26.984 1 59.53 30 HIS B N 1
ATOM 3213 C CA . HIS B 1 30 ? -10.625 -8.68 -27.375 1 59.53 30 HIS B CA 1
ATOM 3214 C C . HIS B 1 30 ? -9.609 -8.328 -26.281 1 59.53 30 HIS B C 1
ATOM 3216 O O . HIS B 1 30 ? -9.477 -7.16 -25.906 1 59.53 30 HIS B O 1
ATOM 3222 N N . PRO B 1 31 ? -8.969 -9.5 -25.781 1 60.81 31 PRO B N 1
ATOM 3223 C CA . PRO B 1 31 ? -9.141 -10.953 -25.859 1 60.81 31 PRO B CA 1
ATOM 3224 C C . PRO B 1 31 ? -10.211 -11.469 -24.891 1 60.81 31 PRO B C 1
ATOM 3226 O O . PRO B 1 31 ? -10.531 -10.805 -23.906 1 60.81 31 PRO B O 1
ATOM 3229 N N . CYS B 1 32 ? -10.875 -12.547 -25.266 1 64.19 32 CYS B N 1
ATOM 3230 C CA . CYS B 1 32 ? -11.836 -13.156 -24.359 1 64.19 32 CYS B CA 1
ATOM 3231 C C . CYS B 1 32 ? -11.133 -13.727 -23.125 1 64.19 32 CYS B C 1
ATOM 3233 O O . CYS B 1 32 ? -9.922 -13.945 -23.141 1 64.19 32 CYS B O 1
ATOM 3235 N N . GLY B 1 33 ? -11.914 -13.898 -22.125 1 61.22 33 GLY B N 1
ATOM 3236 C CA . GLY B 1 33 ? -11.375 -14.414 -20.875 1 61.22 33 GLY B CA 1
ATOM 3237 C C . GLY B 1 33 ? -10.578 -15.703 -21.047 1 61.22 33 GLY B C 1
ATOM 3238 O O . GLY B 1 33 ? -9.523 -15.867 -20.438 1 61.22 33 GLY B O 1
ATOM 3239 N N . ASN B 1 34 ? -11.078 -16.547 -21.922 1 61.31 34 ASN B N 1
ATOM 3240 C CA . ASN B 1 34 ? -10.422 -17.828 -22.188 1 61.31 34 ASN B CA 1
ATOM 3241 C C . ASN B 1 34 ? -9.07 -17.625 -22.891 1 61.31 34 ASN B C 1
ATOM 3243 O O . ASN B 1 34 ? -8.078 -18.266 -22.516 1 61.31 34 ASN B O 1
ATOM 3247 N N . CYS B 1 35 ? -9.062 -16.766 -23.797 1 62.25 35 CYS B N 1
ATOM 3248 C CA . CYS B 1 35 ? -7.863 -16.516 -24.578 1 62.25 35 CYS B CA 1
ATOM 3249 C C . CYS B 1 35 ? -6.848 -15.703 -23.781 1 62.25 35 CYS B C 1
ATOM 3251 O O . CYS B 1 35 ? -5.648 -15.969 -23.844 1 62.25 35 CYS B O 1
ATOM 3253 N N . ALA B 1 36 ? -7.371 -14.859 -23.094 1 62.03 36 ALA B N 1
ATOM 3254 C CA . ALA B 1 36 ? -6.535 -14.023 -22.25 1 62.03 36 ALA B CA 1
ATOM 3255 C C . ALA B 1 36 ? -5.797 -14.859 -21.203 1 62.03 36 ALA B C 1
ATOM 3257 O O . ALA B 1 36 ? -4.602 -14.664 -20.984 1 62.03 36 ALA B O 1
ATOM 3258 N N . PHE B 1 37 ? -6.496 -15.766 -20.734 1 56.16 37 PHE B N 1
ATOM 3259 C CA . PHE B 1 37 ? -5.918 -16.641 -19.719 1 56.16 37 PHE B CA 1
ATOM 3260 C C . PHE B 1 37 ? -4.855 -17.547 -20.344 1 56.16 37 PHE B C 1
ATOM 3262 O O . PHE B 1 37 ? -3.852 -17.859 -19.688 1 56.16 37 PHE B O 1
ATOM 3269 N N . ARG B 1 38 ? -5.148 -17.938 -21.547 1 54.69 38 ARG B N 1
ATOM 3270 C CA . ARG B 1 38 ? -4.297 -18.906 -22.219 1 54.69 38 ARG B CA 1
ATOM 3271 C C . ARG B 1 38 ? -3.225 -18.203 -23.047 1 54.69 38 ARG B C 1
ATOM 3273 O O . ARG B 1 38 ? -2.414 -18.859 -23.719 1 54.69 38 ARG B O 1
ATOM 3280 N N . HIS B 1 39 ? -3.205 -16.906 -22.953 1 50.88 39 HIS B N 1
ATOM 3281 C CA . HIS B 1 39 ? -2.258 -16.047 -23.656 1 50.88 39 HIS B CA 1
ATOM 3282 C C . HIS B 1 39 ? -2.205 -16.406 -25.141 1 50.88 39 HIS B C 1
ATOM 3284 O O . HIS B 1 39 ? -1.122 -16.531 -25.719 1 50.88 39 HIS B O 1
ATOM 3290 N N . VAL B 1 40 ? -3.318 -16.75 -25.719 1 58.56 40 VAL B N 1
ATOM 3291 C CA . VAL B 1 40 ? -3.404 -16.984 -27.156 1 58.56 40 VAL B CA 1
ATOM 3292 C C . VAL B 1 40 ? -4.062 -15.781 -27.828 1 58.56 40 VAL B C 1
ATOM 3294 O O . VAL B 1 40 ? -4.84 -15.055 -27.203 1 58.56 40 VAL B O 1
ATOM 3297 N N . GLU B 1 41 ? -3.422 -15.352 -28.9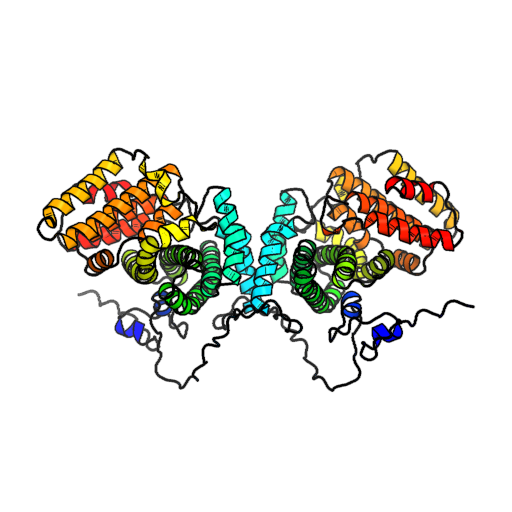53 1 59.19 41 GLU B N 1
ATOM 3298 C CA . GLU B 1 41 ? -4.008 -14.273 -29.734 1 59.19 41 GLU B CA 1
ATOM 3299 C C . GLU B 1 41 ? -5.508 -14.469 -29.922 1 59.19 41 GLU B C 1
ATOM 3301 O O . GLU B 1 41 ? -5.945 -15.469 -30.484 1 59.19 41 GLU B O 1
ATOM 3306 N N . CYS B 1 42 ? -6.184 -13.523 -29.203 1 61.59 42 CYS B N 1
ATOM 3307 C CA . CYS B 1 42 ? -7.637 -13.547 -29.328 1 61.59 42 CYS B CA 1
ATOM 3308 C C . CYS B 1 42 ? -8.078 -12.828 -30.594 1 61.59 42 CYS B C 1
ATOM 3310 O O . CYS B 1 42 ? -7.871 -11.625 -30.734 1 61.59 42 CYS B O 1
ATOM 3312 N N . THR B 1 43 ? -8.336 -13.367 -31.75 1 62.28 43 THR B N 1
ATOM 3313 C CA . THR B 1 43 ? -8.766 -12.766 -33 1 62.28 43 THR B CA 1
ATOM 3314 C C . THR B 1 43 ? -10.266 -12.977 -33.219 1 62.28 43 THR B C 1
ATOM 3316 O O . THR B 1 43 ? -10.781 -14.07 -33 1 62.28 43 THR B O 1
ATOM 3319 N N . TYR B 1 44 ? -10.891 -11.742 -33.219 1 56.09 44 TYR B N 1
ATOM 3320 C CA . TYR B 1 44 ? -12.266 -11.812 -33.688 1 56.09 44 TYR B CA 1
ATOM 3321 C C . TYR B 1 44 ? -12.344 -11.625 -35.188 1 56.09 44 TYR B C 1
ATOM 3323 O O . TYR B 1 44 ? -11.469 -10.992 -35.781 1 56.09 44 TYR B O 1
ATOM 3331 N N . PRO B 1 45 ? -13.172 -12.062 -35.938 1 45.41 45 PRO B N 1
ATOM 3332 C CA . PRO B 1 45 ? -13.227 -11.688 -37.344 1 45.41 45 PRO B CA 1
ATOM 3333 C C . PRO B 1 45 ? -13.062 -10.18 -37.562 1 45.41 45 PRO B C 1
ATOM 3335 O O . PRO B 1 45 ? -13.398 -9.391 -36.688 1 45.41 45 PRO B O 1
ATOM 3338 N N . SER B 1 46 ? -12.32 -9.727 -38.656 1 39.44 46 SER B N 1
ATOM 3339 C CA . SER B 1 46 ? -11.586 -8.539 -39.094 1 39.44 46 SER B CA 1
ATOM 3340 C C . SER B 1 46 ? -12.398 -7.273 -38.844 1 39.44 46 SER B C 1
ATOM 3342 O O . SER B 1 46 ? -13 -6.723 -39.75 1 39.44 46 SER B O 1
ATOM 3344 N N . ARG B 1 47 ? -13.07 -6.75 -37.875 1 34.38 47 ARG B N 1
ATOM 3345 C CA . ARG B 1 47 ? -13.078 -5.34 -38.25 1 34.38 47 ARG B CA 1
ATOM 3346 C C . ARG B 1 47 ? -11.68 -4.742 -38.156 1 34.38 47 ARG B C 1
ATOM 3348 O O . ARG B 1 47 ? -10.82 -5.25 -37.438 1 34.38 47 ARG B O 1
ATOM 3355 N N . SER B 1 48 ? -11.117 -3.846 -38.969 1 27.69 48 SER B N 1
ATOM 3356 C CA . SER B 1 48 ? -9.875 -3.143 -39.25 1 27.69 48 SER B CA 1
ATOM 3357 C C . SER B 1 48 ? -9.273 -2.523 -38 1 27.69 48 SER B C 1
ATOM 3359 O O . SER B 1 48 ? -9.516 -1.35 -37.688 1 27.69 48 SER B O 1
ATOM 3361 N N . SER B 1 49 ? -9.227 -3.139 -36.906 1 28.84 49 SER B N 1
ATOM 3362 C CA . SER B 1 49 ? -8.781 -2.221 -35.875 1 28.84 49 SER B CA 1
ATOM 3363 C C . SER B 1 49 ? -7.309 -1.864 -36.031 1 28.84 49 SER B C 1
ATOM 3365 O O . SER B 1 49 ? -6.492 -2.725 -36.375 1 28.84 49 SER B O 1
ATOM 3367 N N . PRO B 1 50 ? -6.84 -0.528 -36.031 1 28.39 50 PRO B N 1
ATOM 3368 C CA . PRO B 1 50 ? -5.516 0.047 -36.281 1 28.39 50 PRO B CA 1
ATOM 3369 C C . PRO B 1 50 ? -4.449 -0.514 -35.344 1 28.39 50 PRO B C 1
ATOM 3371 O O . PRO B 1 50 ? -4.77 -0.978 -34.25 1 28.39 50 PRO B O 1
ATOM 3374 N N . ASP B 1 51 ? -3.281 -0.884 -35.781 1 27.67 51 ASP B N 1
ATOM 3375 C CA . ASP B 1 51 ? -1.966 -1.36 -35.344 1 27.67 51 ASP B CA 1
ATOM 3376 C C . ASP B 1 51 ? -1.411 -0.513 -34.219 1 27.67 51 ASP B C 1
ATOM 3378 O O . ASP B 1 51 ? -1.009 0.634 -34.406 1 27.67 51 ASP B O 1
ATOM 3382 N N . LEU B 1 52 ? -1.938 -0.505 -33.031 1 28.31 52 LEU B N 1
ATOM 3383 C CA . LEU B 1 52 ? -1.267 0.28 -32 1 28.31 52 LEU B CA 1
ATOM 3384 C C . LEU B 1 52 ? 0.157 -0.219 -31.781 1 28.31 52 LEU B C 1
ATOM 3386 O O . LEU B 1 52 ? 0.367 -1.395 -31.469 1 28.31 52 LEU B O 1
ATOM 3390 N N . GLN B 1 53 ? 1.214 0.377 -32.406 1 25.81 53 GLN B N 1
ATOM 3391 C CA . GLN B 1 53 ? 2.66 0.201 -32.344 1 25.81 53 GLN B CA 1
ATOM 3392 C C . GLN B 1 53 ? 3.141 0.267 -30.891 1 25.81 53 GLN B C 1
ATOM 3394 O O . GLN B 1 53 ? 2.736 1.154 -30.141 1 25.81 53 GLN B O 1
ATOM 3399 N N . PRO B 1 54 ? 3.758 -0.809 -30.375 1 29.8 54 PRO B N 1
ATOM 3400 C CA . PRO B 1 54 ? 4.367 -0.989 -29.062 1 29.8 54 PRO B CA 1
ATOM 3401 C C . PRO B 1 54 ? 5.438 0.058 -28.75 1 29.8 54 PRO B C 1
ATOM 3403 O O . PRO B 1 54 ? 6.336 0.28 -29.562 1 29.8 54 PRO B O 1
ATOM 3406 N N . SER B 1 55 ? 5.121 1.182 -28.172 1 28.83 55 SER B N 1
ATOM 3407 C CA . SER B 1 55 ? 6.121 2.195 -27.844 1 28.83 55 SER B CA 1
ATOM 3408 C C . SER B 1 55 ? 7.258 1.611 -27.016 1 28.83 55 SER B C 1
ATOM 3410 O O . SER B 1 55 ? 7.023 1.006 -25.969 1 28.83 55 SER B O 1
ATOM 3412 N N . GLN B 1 56 ? 8.367 1.178 -27.562 1 26.09 56 GLN B N 1
ATOM 3413 C CA . GLN B 1 56 ? 9.641 0.613 -27.125 1 26.09 56 GLN B CA 1
ATOM 3414 C C . GLN B 1 56 ? 10.203 1.369 -25.922 1 26.09 56 GLN B C 1
ATOM 3416 O O . GLN B 1 56 ? 11.031 0.839 -25.188 1 26.09 56 GLN B O 1
ATOM 3421 N N . ASN B 1 57 ? 10.328 2.668 -25.938 1 26.7 57 ASN B N 1
ATOM 3422 C CA . ASN B 1 57 ? 11.438 3.303 -25.234 1 26.7 57 ASN B CA 1
ATOM 3423 C C . ASN B 1 57 ? 11.195 3.357 -23.719 1 26.7 57 ASN B C 1
ATOM 3425 O O . ASN B 1 57 ? 10.492 4.242 -23.234 1 26.7 57 ASN B O 1
ATOM 3429 N N . ALA B 1 58 ? 11.203 2.309 -23 1 29.84 58 ALA B N 1
ATOM 3430 C CA . ALA B 1 58 ? 11.016 2.252 -21.562 1 29.84 58 ALA B CA 1
ATOM 3431 C C . ALA B 1 58 ? 12.117 3.027 -20.828 1 29.84 58 ALA B C 1
ATOM 3433 O O . ALA B 1 58 ? 12.945 2.438 -20.141 1 29.84 58 ALA B O 1
ATOM 3434 N N . ALA B 1 59 ? 12.828 4.023 -21.406 1 29.38 59 ALA B N 1
ATOM 3435 C CA . ALA B 1 59 ? 13.859 4.699 -20.625 1 29.38 59 ALA B CA 1
ATOM 3436 C C . ALA B 1 59 ? 13.312 5.176 -19.281 1 29.38 59 ALA B C 1
ATOM 3438 O O . ALA B 1 59 ? 12.094 5.289 -19.109 1 29.38 59 ALA B O 1
ATOM 3439 N N . GLN B 1 60 ? 14.188 5.691 -18.312 1 34.19 60 GLN B N 1
ATOM 3440 C CA . GLN B 1 60 ? 14.32 6.199 -16.953 1 34.19 60 GLN B CA 1
ATOM 3441 C C . GLN B 1 60 ? 13.273 7.266 -16.656 1 34.19 60 GLN B C 1
ATOM 3443 O O . GLN B 1 60 ? 13.539 8.461 -16.781 1 34.19 60 GLN B O 1
ATOM 3448 N N . ASP B 1 61 ? 12.125 6.996 -17.031 1 36.19 61 ASP B N 1
ATOM 3449 C CA . ASP B 1 61 ? 11.164 8.086 -17.109 1 36.19 61 ASP B CA 1
ATOM 3450 C C . ASP B 1 61 ? 10.727 8.547 -15.727 1 36.19 61 ASP B C 1
ATOM 3452 O O . ASP B 1 61 ? 9.758 8.023 -15.172 1 36.19 61 ASP B O 1
ATOM 3456 N N . ARG B 1 62 ? 11.664 8.688 -14.859 1 38.66 62 ARG B N 1
ATOM 3457 C CA . ARG B 1 62 ? 11.328 9.414 -13.641 1 38.66 62 ARG B CA 1
ATOM 3458 C C . ARG B 1 62 ? 10.422 10.602 -13.945 1 38.66 62 ARG B C 1
ATOM 3460 O O . ARG B 1 62 ? 10.422 11.133 -15.055 1 38.66 62 ARG B O 1
ATOM 3467 N N . PRO B 1 63 ? 9.469 10.82 -13.141 1 43.81 63 PRO B N 1
ATOM 3468 C CA . PRO B 1 63 ? 8.602 11.984 -13.398 1 43.81 63 PRO B CA 1
ATOM 3469 C C . PRO B 1 63 ? 9.375 13.188 -13.938 1 43.81 63 PRO B C 1
ATOM 3471 O O . PRO B 1 63 ? 10.359 13.609 -13.328 1 43.81 63 PRO B O 1
ATOM 3474 N N . SER B 1 64 ? 9.695 13.18 -15.18 1 41.97 64 SER B N 1
ATOM 3475 C CA . SER B 1 64 ? 10.281 14.352 -15.82 1 41.97 64 SER B CA 1
ATOM 3476 C C . SER B 1 64 ? 9.477 15.609 -15.5 1 41.97 64 SER B C 1
ATOM 3478 O O . SER B 1 64 ? 8.273 15.539 -15.242 1 41.97 64 SER B O 1
ATOM 3480 N N . GLU B 1 65 ? 10.148 16.688 -15.367 1 48.69 65 GLU B N 1
ATOM 3481 C CA . GLU B 1 65 ? 9.672 18.062 -15.336 1 48.69 65 GLU B CA 1
ATOM 3482 C C . GLU B 1 65 ? 8.625 18.312 -16.422 1 48.69 65 GLU B C 1
ATOM 3484 O O . GLU B 1 65 ? 8.852 17.984 -17.594 1 48.69 65 GLU B O 1
ATOM 3489 N N . GLY B 1 66 ? 7.336 18.438 -16.078 1 52.34 66 GLY B N 1
ATOM 3490 C CA . GLY B 1 66 ? 6.324 18.938 -17 1 52.34 66 GLY B CA 1
ATOM 3491 C C . GLY B 1 66 ? 5.258 17.906 -17.328 1 52.34 66 GLY B C 1
ATOM 3492 O O . GLY B 1 66 ? 4.434 18.125 -18.219 1 52.34 66 GLY B O 1
ATOM 3493 N N . GLN B 1 67 ? 5.422 16.766 -16.875 1 59.62 67 GLN B N 1
ATOM 3494 C CA . GLN B 1 67 ? 4.395 15.82 -17.297 1 59.62 67 GLN B CA 1
ATOM 3495 C C . GLN B 1 67 ? 3.09 16.047 -16.547 1 59.62 67 GLN B C 1
ATOM 3497 O O . GLN B 1 67 ? 3.105 16.344 -15.352 1 59.62 67 GLN B O 1
ATOM 3502 N N . PRO B 1 68 ? 1.996 15.977 -17.328 1 69.44 68 PRO B N 1
ATOM 3503 C CA . PRO B 1 68 ? 0.688 16.172 -16.703 1 69.44 68 PRO B CA 1
ATOM 3504 C C . PRO B 1 68 ? 0.372 15.102 -15.656 1 69.44 68 PRO B C 1
ATOM 3506 O O . PRO B 1 68 ? 0.812 13.961 -15.789 1 69.44 68 PRO B O 1
ATOM 3509 N N . LEU B 1 69 ? -0.159 15.523 -14.594 1 78.69 69 LEU B N 1
ATOM 3510 C CA . LEU B 1 69 ? -0.588 14.633 -13.523 1 78.69 69 LEU B CA 1
ATOM 3511 C C . LEU B 1 69 ? -1.623 13.633 -14.039 1 78.69 69 LEU B C 1
ATOM 3513 O O . LEU B 1 69 ? -2.49 13.984 -14.836 1 78.69 69 LEU B O 1
ATOM 3517 N N . ALA B 1 70 ? -1.416 12.398 -13.625 1 85.31 70 ALA B N 1
ATOM 3518 C CA . ALA B 1 70 ? -2.389 11.375 -13.992 1 85.31 70 ALA B CA 1
ATOM 3519 C C . ALA B 1 70 ? -3.789 11.75 -13.508 1 85.31 70 ALA B C 1
ATOM 3521 O O . ALA B 1 70 ? -3.951 12.273 -12.406 1 85.31 70 ALA B O 1
ATOM 3522 N N . LEU B 1 71 ? -4.762 11.539 -14.32 1 84.56 71 LEU B N 1
ATOM 3523 C CA . LEU B 1 71 ? -6.152 11.781 -13.953 1 84.56 71 LEU B CA 1
ATOM 3524 C C . LEU B 1 71 ? -6.648 10.719 -12.977 1 84.56 71 LEU B C 1
ATOM 3526 O O . LEU B 1 71 ? -6.105 9.617 -12.922 1 84.56 71 LEU B O 1
ATOM 3530 N N . LEU B 1 72 ? -7.586 11.125 -12.18 1 89.56 72 LEU B N 1
ATOM 3531 C CA . LEU B 1 72 ? -8.203 10.172 -11.273 1 89.56 72 LEU B CA 1
ATOM 3532 C C . LEU B 1 72 ? -9.5 9.617 -11.852 1 89.56 72 LEU B C 1
ATOM 3534 O O . LEU B 1 72 ? -10.547 9.664 -11.203 1 89.56 72 LEU B O 1
ATOM 3538 N N . ASP B 1 73 ? -9.367 9.039 -13.047 1 90.12 73 ASP B N 1
ATOM 3539 C CA . ASP B 1 73 ? -10.477 8.359 -13.688 1 90.12 73 ASP B CA 1
ATOM 3540 C C . ASP B 1 73 ? -10.656 6.945 -13.125 1 90.12 73 ASP B C 1
ATOM 3542 O O . ASP B 1 73 ? -9.844 6.492 -12.32 1 90.12 73 ASP B O 1
ATOM 3546 N N . PRO B 1 74 ? -11.688 6.285 -13.461 1 90.06 74 PRO B N 1
ATOM 3547 C CA . PRO B 1 74 ? -11.953 4.969 -12.867 1 90.06 74 PRO B CA 1
ATOM 3548 C C . PRO B 1 74 ? -10.805 3.984 -13.086 1 90.06 74 PRO B C 1
ATOM 3550 O O . PRO B 1 74 ? -10.5 3.186 -12.195 1 90.06 74 PRO B O 1
ATOM 3553 N N . SER B 1 75 ? -10.156 4.027 -14.195 1 91.56 75 SER B N 1
ATOM 3554 C CA . SER B 1 75 ? -9.047 3.121 -14.477 1 91.56 75 SER B CA 1
ATOM 3555 C C . SER B 1 75 ? -7.863 3.389 -13.547 1 91.56 75 SER B C 1
ATOM 3557 O O . SER B 1 75 ? -7.262 2.453 -13.016 1 91.56 75 SER B O 1
ATOM 3559 N N . ASN B 1 76 ? -7.547 4.656 -13.359 1 93.81 76 ASN B N 1
ATOM 3560 C CA . ASN B 1 76 ? -6.449 5.008 -12.461 1 93.81 76 ASN B CA 1
ATOM 3561 C C . ASN B 1 76 ? -6.812 4.762 -11 1 93.81 76 ASN B C 1
ATOM 3563 O O . ASN B 1 76 ? -5.953 4.402 -10.195 1 93.81 76 ASN B O 1
ATOM 3567 N N . LYS B 1 77 ? -8.062 4.973 -10.641 1 95.06 77 LYS B N 1
ATOM 3568 C CA . LYS B 1 77 ? -8.5 4.66 -9.281 1 95.06 77 LYS B CA 1
ATOM 3569 C C . LYS B 1 77 ? -8.383 3.164 -8.992 1 95.06 77 LYS B C 1
ATOM 3571 O O . LYS B 1 77 ? -8.031 2.77 -7.883 1 95.06 77 LYS B O 1
ATOM 3576 N N . LEU B 1 78 ? -8.664 2.393 -10.023 1 95.25 78 LEU B N 1
ATOM 3577 C CA . LEU B 1 78 ? -8.484 0.953 -9.875 1 95.25 78 LEU B CA 1
ATOM 3578 C C . LEU B 1 78 ? -7.02 0.609 -9.625 1 95.25 78 LEU B C 1
ATOM 3580 O O . LEU B 1 78 ? -6.711 -0.24 -8.789 1 95.25 78 LEU B O 1
ATOM 3584 N N . LEU B 1 79 ? -6.133 1.263 -10.375 1 96.19 79 LEU B N 1
ATOM 3585 C CA . LEU B 1 79 ? -4.703 1.057 -10.164 1 96.19 79 LEU B CA 1
ATOM 3586 C C . LEU B 1 79 ? -4.32 1.341 -8.719 1 96.19 79 LEU B C 1
ATOM 3588 O O . LEU B 1 79 ? -3.611 0.548 -8.094 1 96.19 79 LEU B O 1
ATOM 3592 N N . LEU B 1 80 ? -4.84 2.439 -8.195 1 97.19 80 LEU B N 1
ATOM 3593 C CA . LEU B 1 80 ? -4.52 2.848 -6.836 1 97.19 80 LEU B CA 1
ATOM 3594 C C . LEU B 1 80 ? -5.094 1.865 -5.824 1 97.19 80 LEU B C 1
ATOM 3596 O O . LEU B 1 80 ? -4.426 1.511 -4.848 1 97.19 80 LEU B O 1
ATOM 3600 N N . GLU B 1 81 ? -6.281 1.446 -6.094 1 97.12 81 GLU B N 1
ATOM 3601 C CA . GLU B 1 81 ? -6.938 0.481 -5.219 1 97.12 81 GLU B CA 1
ATOM 3602 C C . GLU B 1 81 ? -6.152 -0.827 -5.152 1 97.12 81 GLU B C 1
ATOM 3604 O O . GLU B 1 81 ? -5.938 -1.373 -4.07 1 97.12 81 GLU B O 1
ATOM 3609 N N . LEU B 1 82 ? -5.719 -1.287 -6.273 1 97.75 82 LEU B N 1
ATOM 3610 C CA . LEU B 1 82 ? -5.043 -2.576 -6.355 1 97.75 82 LEU B CA 1
ATOM 3611 C C . LEU B 1 82 ? -3.635 -2.49 -5.777 1 97.75 82 LEU B C 1
ATOM 3613 O O . LEU B 1 82 ? -3.164 -3.43 -5.133 1 97.75 82 LEU B O 1
ATOM 3617 N N . MET B 1 83 ? -2.941 -1.374 -6.055 1 98 83 MET B N 1
ATOM 3618 C CA . MET B 1 83 ? -1.632 -1.196 -5.438 1 98 83 MET B CA 1
ATOM 3619 C C . MET B 1 83 ? -1.748 -1.172 -3.916 1 98 83 MET B C 1
ATOM 3621 O O . MET B 1 83 ? -0.91 -1.743 -3.217 1 98 83 MET B O 1
ATOM 3625 N N . HIS B 1 84 ? -2.799 -0.486 -3.449 1 97.88 84 HIS B N 1
ATOM 3626 C CA . HIS B 1 84 ? -3.049 -0.483 -2.012 1 97.88 84 HIS B CA 1
ATOM 3627 C C . HIS B 1 84 ? -3.322 -1.893 -1.497 1 97.88 84 HIS B C 1
ATOM 3629 O O . HIS B 1 84 ? -2.805 -2.287 -0.45 1 97.88 84 HIS B O 1
ATOM 3635 N N . LYS B 1 85 ? -4.156 -2.633 -2.189 1 97.62 85 LYS B N 1
ATOM 3636 C CA . LYS B 1 85 ? -4.48 -4.012 -1.831 1 97.62 85 LYS B CA 1
ATOM 3637 C C . LYS B 1 85 ? -3.223 -4.871 -1.753 1 97.62 85 LYS B C 1
ATOM 3639 O O . LYS B 1 85 ? -3.053 -5.645 -0.811 1 97.62 85 LYS B O 1
ATOM 3644 N N . PHE B 1 86 ? -2.367 -4.695 -2.729 1 98.06 86 PHE B N 1
ATOM 3645 C CA . PHE B 1 86 ? -1.137 -5.477 -2.727 1 98.06 86 PHE B CA 1
ATOM 3646 C C . PHE B 1 86 ? -0.267 -5.117 -1.527 1 98.06 86 PHE B C 1
ATOM 3648 O O . PHE B 1 86 ? 0.21 -6 -0.812 1 98.06 86 PHE B O 1
ATOM 3655 N N . SER B 1 87 ? -0.104 -3.822 -1.281 1 97.38 87 SER B N 1
ATOM 3656 C CA . SER B 1 87 ? 0.836 -3.295 -0.298 1 97.38 87 SER B CA 1
ATOM 3657 C C . SER B 1 87 ? 0.382 -3.605 1.124 1 97.38 87 SER B C 1
ATOM 3659 O O . SER B 1 87 ? 1.19 -3.604 2.055 1 97.38 87 SER B O 1
ATOM 3661 N N . THR B 1 88 ? -0.897 -3.914 1.275 1 96.25 88 THR B N 1
ATOM 3662 C CA . THR B 1 88 ? -1.392 -4.039 2.643 1 96.25 88 THR B CA 1
ATOM 3663 C C . THR B 1 88 ? -1.805 -5.477 2.938 1 96.25 88 THR B C 1
ATOM 3665 O O . THR B 1 88 ? -1.769 -5.918 4.09 1 96.25 88 THR B O 1
ATOM 3668 N N . GLU B 1 89 ? -2.199 -6.27 1.875 1 95.75 89 GLU B N 1
ATOM 3669 C CA . GLU B 1 89 ? -2.736 -7.598 2.156 1 95.75 89 GLU B CA 1
ATOM 3670 C C . GLU B 1 89 ? -2.086 -8.656 1.27 1 95.75 89 GLU B C 1
ATOM 3672 O O . GLU B 1 89 ? -1.556 -9.648 1.769 1 95.75 89 GLU B O 1
ATOM 3677 N N . THR B 1 90 ? -2.053 -8.445 -0.084 1 96.94 90 THR B N 1
ATOM 3678 C CA . THR B 1 90 ? -1.699 -9.477 -1.059 1 96.94 90 THR B CA 1
ATOM 3679 C C . THR B 1 90 ? -0.228 -9.859 -0.93 1 96.94 90 THR B C 1
ATOM 3681 O O . THR B 1 90 ? 0.156 -10.984 -1.257 1 96.94 90 THR B O 1
ATOM 3684 N N . TYR B 1 91 ? 0.607 -8.938 -0.471 1 94.31 91 TYR B N 1
ATOM 3685 C CA . TYR B 1 91 ? 2.035 -9.211 -0.366 1 94.31 91 TYR B CA 1
ATOM 3686 C C . TYR B 1 91 ? 2.295 -10.398 0.558 1 94.31 91 TYR B C 1
ATOM 3688 O O . TYR B 1 91 ? 3.354 -11.023 0.49 1 94.31 91 TYR B O 1
ATOM 3696 N N . LYS B 1 92 ? 1.358 -10.836 1.365 1 93.06 92 LYS B N 1
ATOM 3697 C CA . LYS B 1 92 ? 1.51 -11.906 2.344 1 93.06 92 LYS B CA 1
ATOM 3698 C C . LYS B 1 92 ? 1.182 -13.266 1.727 1 93.06 92 LYS B C 1
ATOM 3700 O O . LYS B 1 92 ? 1.207 -14.289 2.414 1 93.06 92 LYS B O 1
ATOM 3705 N N . SER B 1 93 ? 1.003 -13.289 0.497 1 89.81 93 SER B N 1
ATOM 3706 C CA . SER B 1 93 ? 0.454 -14.469 -0.16 1 89.81 93 SER B CA 1
ATOM 3707 C C . SER B 1 93 ? 1.533 -15.523 -0.4 1 89.81 93 SER B C 1
ATOM 3709 O O . SER B 1 93 ? 1.225 -16.688 -0.66 1 89.81 93 SER B O 1
ATOM 3711 N N . PHE B 1 94 ? 2.82 -15.102 -0.256 1 85.12 94 PHE B N 1
ATOM 3712 C CA . PHE B 1 94 ? 3.848 -16.016 -0.746 1 85.12 94 PHE B CA 1
ATOM 3713 C C . PHE B 1 94 ? 4.777 -16.438 0.385 1 85.12 94 PHE B C 1
ATOM 3715 O O . PHE B 1 94 ? 5.406 -17.5 0.315 1 85.12 94 PHE B O 1
ATOM 3722 N N . PHE B 1 95 ? 4.879 -15.586 1.402 1 82.25 95 PHE B N 1
ATOM 3723 C CA . PHE B 1 95 ? 5.855 -15.883 2.443 1 82.25 95 PHE B CA 1
ATOM 3724 C C . PHE B 1 95 ? 5.281 -15.586 3.824 1 82.25 95 PHE B C 1
ATOM 3726 O O . PHE B 1 95 ? 4.281 -14.875 3.947 1 82.25 95 PHE B O 1
ATOM 3733 N N . VAL B 1 96 ? 5.934 -16.25 4.727 1 76.75 96 VAL B N 1
ATOM 3734 C CA . VAL B 1 96 ? 5.465 -16.094 6.102 1 76.75 96 VAL B CA 1
ATOM 3735 C C . VAL B 1 96 ? 6.562 -15.461 6.949 1 76.75 96 VAL B C 1
ATOM 3737 O O . VAL B 1 96 ? 6.273 -14.719 7.895 1 76.75 96 VAL B O 1
ATOM 3740 N N . ASP B 1 97 ? 7.766 -15.641 6.566 1 81.12 97 ASP B N 1
ATOM 3741 C CA . ASP B 1 97 ? 8.883 -15.062 7.305 1 81.12 97 ASP B CA 1
ATOM 3742 C C . ASP B 1 97 ? 8.914 -13.547 7.164 1 81.12 97 ASP B C 1
ATOM 3744 O O . ASP B 1 97 ? 8.805 -13.016 6.055 1 81.12 97 ASP B O 1
ATOM 3748 N N . PRO B 1 98 ? 9.117 -12.859 8.312 1 80.81 98 PRO B N 1
ATOM 3749 C CA . PRO B 1 98 ? 9.078 -11.398 8.289 1 80.81 98 PRO B CA 1
ATOM 3750 C C . PRO B 1 98 ? 10.078 -10.789 7.316 1 80.81 98 PRO B C 1
ATOM 3752 O O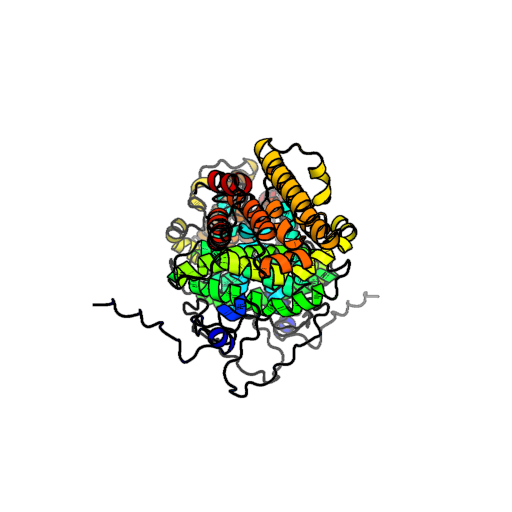 . PRO B 1 98 ? 9.781 -9.789 6.66 1 80.81 98 PRO B O 1
ATOM 3755 N N . ALA B 1 99 ? 11.258 -11.359 7.258 1 78.94 99 ALA B N 1
ATOM 3756 C CA . ALA B 1 99 ? 12.266 -10.828 6.352 1 78.94 99 ALA B CA 1
ATOM 3757 C C . ALA B 1 99 ? 11.812 -10.922 4.898 1 78.94 99 ALA B C 1
ATOM 3759 O O . ALA B 1 99 ? 12 -9.992 4.117 1 78.94 99 ALA B O 1
ATOM 3760 N N . ASP B 1 100 ? 11.156 -11.969 4.633 1 81.81 100 ASP B N 1
ATOM 3761 C CA . ASP B 1 100 ? 10.664 -12.172 3.273 1 81.81 100 ASP B CA 1
ATOM 3762 C C . ASP B 1 100 ? 9.43 -11.312 3 1 81.81 100 ASP B C 1
ATOM 3764 O O . ASP B 1 100 ? 9.234 -10.836 1.881 1 81.81 100 ASP B O 1
ATOM 3768 N N . LEU B 1 101 ? 8.719 -11.133 4.051 1 87 101 LEU B N 1
ATOM 3769 C CA . LEU B 1 101 ? 7.543 -10.273 3.908 1 87 101 LEU B CA 1
ATOM 3770 C C . LEU B 1 101 ? 7.945 -8.852 3.553 1 87 101 LEU B C 1
ATOM 3772 O O . LEU B 1 101 ? 7.297 -8.203 2.729 1 87 101 LEU B O 1
ATOM 3776 N N . HIS B 1 102 ? 9.023 -8.422 4.141 1 88.19 102 HIS B N 1
ATOM 3777 C CA . HIS B 1 102 ? 9.523 -7.09 3.832 1 88.19 102 HIS B CA 1
ATOM 3778 C C . HIS B 1 102 ? 9.93 -6.977 2.367 1 88.19 102 HIS B C 1
ATOM 3780 O O . HIS B 1 102 ? 9.664 -5.957 1.723 1 88.19 102 HIS B O 1
ATOM 3786 N N . ILE B 1 103 ? 10.516 -7.961 1.893 1 87.62 103 ILE B N 1
ATOM 3787 C CA . ILE B 1 103 ? 10.945 -7.965 0.5 1 87.62 103 ILE B CA 1
ATOM 3788 C C . ILE B 1 103 ? 9.727 -7.863 -0.419 1 87.62 103 ILE B C 1
ATOM 3790 O O . ILE B 1 103 ? 9.695 -7.031 -1.326 1 87.62 103 ILE B O 1
ATOM 3794 N N . TRP B 1 104 ? 8.703 -8.625 -0.177 1 90.75 104 TRP B N 1
ATOM 3795 C CA . TRP B 1 104 ? 7.516 -8.664 -1.027 1 90.75 104 TRP B CA 1
ATOM 3796 C C . TRP B 1 104 ? 6.699 -7.387 -0.882 1 90.75 104 TRP B C 1
ATOM 3798 O O . TRP B 1 104 ? 6.066 -6.938 -1.839 1 90.75 104 TRP B O 1
ATOM 3808 N N . GLN B 1 105 ? 6.777 -6.816 0.29 1 92.88 105 GLN B N 1
ATOM 3809 C CA . GLN B 1 105 ? 5.965 -5.629 0.533 1 92.88 105 GLN B CA 1
ATOM 3810 C C . GLN B 1 105 ? 6.66 -4.375 0.016 1 92.88 105 GLN B C 1
ATOM 3812 O O . GLN B 1 105 ? 6.004 -3.451 -0.471 1 92.88 105 GLN B O 1
ATOM 3817 N N . SER B 1 106 ? 7.988 -4.309 0.136 1 90.94 106 SER B N 1
ATOM 3818 C CA . SER B 1 106 ? 8.664 -3.037 -0.097 1 90.94 106 SER B CA 1
ATOM 3819 C C . SER B 1 106 ? 9.617 -3.129 -1.284 1 90.94 106 SER B C 1
ATOM 3821 O O . SER B 1 106 ? 9.586 -2.285 -2.182 1 90.94 106 SER B O 1
ATOM 3823 N N . VAL B 1 107 ? 10.398 -4.16 -1.412 1 89.75 107 VAL B N 1
ATOM 3824 C CA . VAL B 1 107 ? 11.469 -4.227 -2.4 1 89.75 107 VAL B CA 1
ATOM 3825 C C . VAL B 1 107 ? 10.891 -4.574 -3.77 1 89.75 107 VAL B C 1
ATOM 3827 O O . VAL B 1 107 ? 11.211 -3.928 -4.77 1 89.75 107 VAL B O 1
ATOM 3830 N N . ILE B 1 108 ? 9.984 -5.512 -3.803 1 92.5 108 ILE B N 1
ATOM 3831 C CA . ILE B 1 108 ? 9.445 -6.008 -5.062 1 92.5 108 ILE B CA 1
ATOM 3832 C C . ILE B 1 108 ? 8.609 -4.914 -5.73 1 92.5 108 ILE B C 1
ATOM 3834 O O . ILE B 1 108 ? 8.766 -4.652 -6.926 1 92.5 108 ILE B O 1
ATOM 3838 N N . PRO B 1 109 ? 7.73 -4.215 -4.98 1 95.12 109 PRO B N 1
ATOM 3839 C CA . PRO B 1 109 ? 6.988 -3.137 -5.637 1 95.12 109 PRO B CA 1
ATOM 3840 C C . PRO B 1 109 ? 7.895 -2.045 -6.195 1 95.12 109 PRO B C 1
ATOM 3842 O O . PRO B 1 109 ? 7.625 -1.502 -7.27 1 95.12 109 PRO B O 1
ATOM 3845 N N . ARG B 1 110 ? 8.953 -1.798 -5.523 1 91.44 110 ARG B N 1
ATOM 3846 C CA . ARG B 1 110 ? 9.898 -0.809 -6.027 1 91.44 110 ARG B CA 1
ATOM 3847 C C . ARG B 1 110 ? 10.57 -1.294 -7.309 1 91.44 110 ARG B C 1
ATOM 3849 O O . ARG B 1 110 ? 10.703 -0.534 -8.273 1 91.44 110 ARG B O 1
ATOM 3856 N N . ARG B 1 111 ? 10.922 -2.518 -7.312 1 91.56 111 ARG B N 1
ATOM 3857 C CA . ARG B 1 111 ? 11.531 -3.125 -8.492 1 91.56 111 ARG B CA 1
ATOM 3858 C C . ARG B 1 111 ? 10.539 -3.195 -9.648 1 91.56 111 ARG B C 1
ATOM 3860 O O . ARG B 1 111 ? 10.922 -3.068 -10.812 1 91.56 111 ARG B O 1
ATOM 3867 N N . ALA B 1 112 ? 9.328 -3.383 -9.32 1 95.62 112 ALA B N 1
ATOM 3868 C CA . ALA B 1 112 ? 8.281 -3.529 -10.328 1 95.62 112 ALA B CA 1
ATOM 3869 C C . ALA B 1 112 ? 8.094 -2.238 -11.117 1 95.62 112 ALA B C 1
ATOM 3871 O O . ALA B 1 112 ? 7.66 -2.268 -12.273 1 95.62 112 ALA B O 1
ATOM 3872 N N . LEU B 1 113 ? 8.43 -1.138 -10.492 1 93.75 113 LEU B N 1
ATOM 3873 C CA . LEU B 1 113 ? 8.305 0.14 -11.188 1 93.75 113 LEU B CA 1
ATOM 3874 C C . LEU B 1 113 ? 9.242 0.203 -12.383 1 93.75 113 LEU B C 1
ATOM 3876 O O . LEU B 1 113 ? 8.992 0.941 -13.344 1 93.75 113 LEU B O 1
ATOM 3880 N N . ASP B 1 114 ? 10.258 -0.661 -12.391 1 91.81 114 ASP B N 1
ATOM 3881 C CA . ASP B 1 114 ? 11.234 -0.69 -13.469 1 91.81 114 ASP B CA 1
ATOM 3882 C C . ASP B 1 114 ? 10.898 -1.78 -14.484 1 91.81 114 ASP B C 1
ATOM 3884 O O . ASP B 1 114 ? 11.555 -1.889 -15.531 1 91.81 114 ASP B O 1
ATOM 3888 N N . HIS B 1 115 ? 9.938 -2.592 -14.164 1 94.19 115 HIS B N 1
ATOM 3889 C CA . HIS B 1 115 ? 9.555 -3.705 -15.023 1 94.19 115 HIS B CA 1
ATOM 3890 C C . HIS B 1 115 ? 8.039 -3.771 -15.188 1 94.19 115 HIS B C 1
ATOM 3892 O O . HIS B 1 115 ? 7.344 -4.355 -14.352 1 94.19 115 HIS B O 1
ATOM 3898 N N . ASP B 1 116 ? 7.527 -3.4 -16.344 1 95 116 ASP B N 1
ATOM 3899 C CA . ASP B 1 116 ? 6.094 -3.275 -16.562 1 95 116 ASP B CA 1
ATOM 3900 C C . ASP B 1 116 ? 5.391 -4.621 -16.391 1 95 116 ASP B C 1
ATOM 3902 O O . ASP B 1 116 ? 4.285 -4.688 -15.852 1 95 116 ASP B O 1
ATOM 3906 N N . PHE B 1 117 ? 6.051 -5.66 -16.875 1 94.75 117 PHE B N 1
ATOM 3907 C CA . PHE B 1 117 ? 5.406 -6.965 -16.766 1 94.75 117 PHE B CA 1
ATOM 3908 C C . PHE B 1 117 ? 5.238 -7.363 -15.305 1 94.75 117 PHE B C 1
ATOM 3910 O O . PHE B 1 117 ? 4.238 -7.988 -14.938 1 94.75 117 PHE B O 1
ATOM 3917 N N . LEU B 1 118 ? 6.223 -7.043 -14.469 1 95.88 118 LEU B N 1
ATOM 3918 C CA . LEU B 1 118 ? 6.121 -7.355 -13.047 1 95.88 118 LEU B CA 1
ATOM 3919 C C . LEU B 1 118 ? 5.031 -6.516 -12.391 1 95.88 118 LEU B C 1
ATOM 3921 O O . LEU B 1 118 ? 4.281 -7.02 -11.547 1 95.88 118 LEU B O 1
ATOM 3925 N N . LEU B 1 119 ? 4.98 -5.242 -12.797 1 97.25 119 LEU B N 1
ATOM 3926 C CA . LEU B 1 119 ? 3.939 -4.371 -12.258 1 97.25 119 LEU B CA 1
ATOM 3927 C C . LEU B 1 119 ? 2.555 -4.895 -12.625 1 97.25 119 LEU B C 1
ATOM 3929 O O . LEU B 1 119 ? 1.654 -4.922 -11.789 1 97.25 119 LEU B O 1
ATOM 3933 N N . ASP B 1 120 ? 2.387 -5.312 -13.828 1 96.81 120 ASP B N 1
ATOM 3934 C CA . ASP B 1 120 ? 1.134 -5.922 -14.266 1 96.81 120 ASP B CA 1
ATOM 3935 C C . ASP B 1 120 ? 0.836 -7.191 -13.469 1 96.81 120 ASP B C 1
ATOM 3937 O O . ASP B 1 120 ? -0.32 -7.469 -13.141 1 96.81 120 ASP B O 1
ATOM 3941 N N . GLY B 1 121 ? 1.886 -7.902 -13.195 1 96.38 121 GLY B N 1
ATOM 3942 C CA . GLY B 1 121 ? 1.72 -9.086 -12.375 1 96.38 121 GLY B CA 1
ATOM 3943 C C . GLY B 1 121 ? 1.2 -8.781 -10.984 1 96.38 121 GLY B C 1
ATOM 3944 O O . GLY B 1 121 ? 0.263 -9.43 -10.508 1 96.38 121 GLY B O 1
ATOM 3945 N N . LEU B 1 122 ? 1.797 -7.75 -10.328 1 97.62 122 LEU B N 1
ATOM 3946 C CA . LEU B 1 122 ? 1.38 -7.359 -8.992 1 97.62 122 LEU B CA 1
ATOM 3947 C C . LEU B 1 122 ? -0.079 -6.914 -8.984 1 97.62 122 LEU B C 1
ATOM 3949 O O . LEU B 1 122 ? -0.838 -7.273 -8.078 1 97.62 122 LEU B O 1
ATOM 3953 N N . LEU B 1 123 ? -0.45 -6.148 -9.992 1 98.06 123 LEU B N 1
ATOM 3954 C CA . LEU B 1 123 ? -1.817 -5.648 -10.086 1 98.06 123 LEU B CA 1
ATOM 3955 C C . LEU B 1 123 ? -2.793 -6.781 -10.383 1 98.06 123 LEU B C 1
ATOM 3957 O O . LEU B 1 123 ? -3.9 -6.812 -9.836 1 98.06 123 LEU B O 1
ATOM 3961 N N . SER B 1 124 ? -2.361 -7.742 -11.164 1 97 124 SER B N 1
ATOM 3962 C CA . SER B 1 124 ? -3.201 -8.883 -11.508 1 97 124 SER B CA 1
ATOM 3963 C C . SER B 1 124 ? -3.51 -9.734 -10.273 1 97 124 SER B C 1
ATOM 3965 O O . SER B 1 124 ? -4.668 -10.078 -10.031 1 97 124 SER B O 1
ATOM 3967 N N . VAL B 1 125 ? -2.496 -10.055 -9.523 1 97.44 125 VAL B N 1
ATOM 3968 C CA . VAL B 1 125 ? -2.699 -10.93 -8.375 1 97.44 125 VAL B CA 1
ATOM 3969 C C . VAL B 1 125 ? -3.508 -10.188 -7.309 1 97.44 125 VAL B C 1
ATOM 3971 O O . VAL B 1 125 ? -4.32 -10.797 -6.605 1 97.44 125 VAL B O 1
ATOM 3974 N N . ALA B 1 126 ? -3.295 -8.883 -7.184 1 98.19 126 ALA B N 1
ATOM 3975 C CA . ALA B 1 126 ? -4.09 -8.094 -6.246 1 98.19 126 ALA B CA 1
ATOM 3976 C C . ALA B 1 126 ? -5.562 -8.086 -6.645 1 98.19 126 ALA B C 1
ATOM 3978 O O . ALA B 1 126 ? -6.445 -8.148 -5.785 1 98.19 126 ALA B O 1
ATOM 3979 N N . ALA B 1 127 ? -5.82 -7.969 -7.926 1 97.75 127 ALA B N 1
ATOM 3980 C CA . ALA B 1 127 ? -7.191 -7.992 -8.422 1 97.75 127 ALA B CA 1
ATOM 3981 C C . ALA B 1 127 ? -7.867 -9.328 -8.117 1 97.75 127 ALA B C 1
ATOM 3983 O O . ALA B 1 127 ? -9.016 -9.359 -7.66 1 97.75 127 ALA B O 1
ATOM 3984 N N . LEU B 1 128 ? -7.137 -10.375 -8.305 1 96.75 128 LEU B N 1
ATOM 3985 C CA . LEU B 1 128 ? -7.691 -11.688 -8.016 1 96.75 128 LEU B CA 1
ATOM 3986 C C . LEU B 1 128 ? -7.934 -11.867 -6.523 1 96.75 128 LEU B C 1
ATOM 3988 O O . LEU B 1 128 ? -8.93 -12.469 -6.117 1 96.75 128 LEU B O 1
ATOM 3992 N N . HIS B 1 129 ? -7.008 -11.414 -5.766 1 97.44 129 HIS B N 1
ATOM 3993 C CA . HIS B 1 129 ? -7.191 -11.453 -4.32 1 97.44 129 HIS B CA 1
ATOM 3994 C C . HIS B 1 129 ? -8.453 -10.703 -3.904 1 97.44 129 HIS B C 1
ATOM 3996 O O . HIS B 1 129 ? -9.227 -11.195 -3.08 1 97.44 129 HIS B O 1
ATOM 4002 N N . THR B 1 130 ? -8.641 -9.547 -4.438 1 97.19 130 THR B N 1
ATOM 4003 C CA . THR B 1 130 ? -9.836 -8.758 -4.152 1 97.19 130 THR B CA 1
ATOM 4004 C C . THR B 1 130 ? -11.086 -9.5 -4.605 1 97.19 130 THR B C 1
ATOM 4006 O O . THR B 1 130 ? -12.086 -9.539 -3.887 1 97.19 130 THR B O 1
ATOM 4009 N N . ALA B 1 131 ? -11.023 -10.102 -5.77 1 95.5 131 ALA B N 1
ATOM 4010 C CA . ALA B 1 131 ? -12.148 -10.867 -6.297 1 95.5 131 ALA B CA 1
ATOM 4011 C C . ALA B 1 131 ? -12.469 -12.055 -5.395 1 95.5 131 ALA B C 1
ATOM 4013 O O . ALA B 1 131 ? -13.641 -12.391 -5.199 1 95.5 131 ALA B O 1
ATOM 4014 N N . SER B 1 132 ? -11.453 -12.695 -4.863 1 94.12 132 SER B N 1
ATOM 4015 C CA . SER B 1 132 ? -11.625 -13.891 -4.043 1 94.12 132 SER B CA 1
ATOM 4016 C C . SER B 1 132 ? -12.375 -13.57 -2.754 1 94.12 132 SER B C 1
ATOM 4018 O O . SER B 1 132 ? -13.055 -14.43 -2.195 1 94.12 132 SER B O 1
ATOM 4020 N N . SER B 1 133 ? -12.242 -12.328 -2.275 1 91.81 133 SER B N 1
ATOM 4021 C CA . SER B 1 133 ? -12.875 -11.938 -1.022 1 91.81 133 SER B CA 1
ATOM 4022 C C . SER B 1 133 ? -14.172 -11.164 -1.276 1 91.81 133 SER B C 1
ATOM 4024 O O . SER B 1 133 ? -14.766 -10.625 -0.346 1 91.81 133 SER B O 1
ATOM 4026 N N . SER B 1 134 ? -14.562 -11.07 -2.443 1 91.69 134 SER B N 1
ATOM 4027 C CA . SER B 1 134 ? -15.758 -10.32 -2.812 1 91.69 134 SER B CA 1
ATOM 4028 C C . SER B 1 134 ? -16.922 -11.25 -3.137 1 91.69 134 SER B C 1
ATOM 4030 O O . SER B 1 134 ? -16.719 -12.445 -3.373 1 91.69 134 SER B O 1
ATOM 4032 N N . ASP B 1 135 ? -18.094 -10.648 -3.154 1 89.44 135 ASP B N 1
ATOM 4033 C CA . ASP B 1 135 ? -19.25 -11.406 -3.615 1 89.44 135 ASP B CA 1
ATOM 4034 C C . ASP B 1 135 ? -19.25 -11.547 -5.137 1 89.44 135 ASP B C 1
ATOM 4036 O O . ASP B 1 135 ? -18.438 -10.93 -5.82 1 89.44 135 ASP B O 1
ATOM 4040 N N . ARG B 1 136 ? -20.172 -12.305 -5.621 1 87.12 136 ARG B N 1
ATOM 4041 C CA . ARG B 1 136 ? -20.188 -12.695 -7.027 1 87.12 136 ARG B CA 1
ATOM 4042 C C . ARG B 1 136 ? -20.328 -11.477 -7.93 1 87.12 136 ARG B C 1
ATOM 4044 O O . ARG B 1 136 ? -19.609 -11.352 -8.93 1 87.12 136 ARG B O 1
ATOM 4051 N N . GLN B 1 137 ? -21.109 -10.625 -7.543 1 86 137 GLN B N 1
ATOM 4052 C CA . GLN B 1 137 ? -21.391 -9.469 -8.383 1 86 137 GLN B CA 1
ATOM 4053 C C . GLN B 1 137 ? -20.234 -8.484 -8.367 1 86 137 GLN B C 1
ATOM 4055 O O . GLN B 1 137 ? -19.859 -7.941 -9.406 1 86 137 GLN B O 1
ATOM 4060 N N . THR B 1 138 ? -19.594 -8.352 -7.281 1 91.31 138 THR B N 1
ATOM 4061 C CA . THR B 1 138 ? -18.531 -7.359 -7.137 1 91.31 138 THR B CA 1
ATOM 4062 C C . THR B 1 138 ? -17.188 -7.941 -7.57 1 91.31 138 THR B C 1
ATOM 4064 O O . THR B 1 138 ? -16.219 -7.199 -7.805 1 91.31 138 THR B O 1
ATOM 4067 N N . ALA B 1 139 ? -17.172 -9.234 -7.75 1 92.94 139 ALA B N 1
ATOM 4068 C CA . ALA B 1 139 ? -15.914 -9.914 -8.094 1 92.94 139 ALA B CA 1
ATOM 4069 C C . ALA B 1 139 ? -15.625 -9.797 -9.586 1 92.94 139 ALA B C 1
ATOM 4071 O O . ALA B 1 139 ? -14.461 -9.805 -10 1 92.94 139 ALA B O 1
ATOM 4072 N N . ARG B 1 140 ? -16.609 -9.633 -10.406 1 90.31 140 ARG B N 1
ATOM 4073 C CA . ARG B 1 140 ? -16.469 -9.727 -11.859 1 90.31 140 ARG B CA 1
ATOM 4074 C C . ARG B 1 140 ? -15.539 -8.648 -12.391 1 90.31 140 ARG B C 1
ATOM 4076 O O . ARG B 1 140 ? -14.617 -8.945 -13.164 1 90.31 140 ARG B O 1
ATOM 4083 N N . PRO B 1 141 ? -15.703 -7.383 -11.914 1 92 141 PRO B N 1
ATOM 4084 C CA . PRO B 1 141 ? -14.789 -6.363 -12.445 1 92 141 PRO B CA 1
ATOM 4085 C C . PRO B 1 141 ? -13.328 -6.641 -12.094 1 92 141 PRO B C 1
ATOM 4087 O O . PRO B 1 141 ? -12.43 -6.332 -12.883 1 92 141 PRO B O 1
ATOM 4090 N N . TYR B 1 142 ? -13.086 -7.176 -10.992 1 95.44 142 TYR B N 1
ATOM 4091 C CA . TYR B 1 142 ? -11.719 -7.48 -10.578 1 95.44 142 TYR B CA 1
ATOM 4092 C C . TYR B 1 142 ? -11.164 -8.664 -11.359 1 95.44 142 TYR B C 1
ATOM 4094 O O . TYR B 1 142 ? -9.984 -8.688 -11.711 1 95.44 142 TYR B O 1
ATOM 4102 N N . LEU B 1 143 ? -12.039 -9.633 -11.602 1 92.56 143 LEU B N 1
ATOM 4103 C CA . LEU B 1 143 ? -11.633 -10.766 -12.422 1 92.56 143 LEU B CA 1
ATOM 4104 C C . LEU B 1 143 ? -11.242 -10.305 -13.828 1 92.56 143 LEU B C 1
ATOM 4106 O O . LEU B 1 143 ? -10.211 -10.711 -14.359 1 92.56 143 LEU B O 1
ATOM 4110 N N . ASP B 1 144 ? -12.023 -9.445 -14.367 1 89.81 144 ASP B N 1
ATOM 4111 C CA . ASP B 1 144 ? -11.742 -8.898 -15.688 1 89.81 144 ASP B CA 1
ATOM 4112 C C . ASP B 1 144 ? -10.445 -8.094 -15.688 1 89.81 144 ASP B C 1
ATOM 4114 O O . ASP B 1 144 ? -9.641 -8.211 -16.609 1 89.81 144 ASP B O 1
ATOM 4118 N N . ALA B 1 145 ? -10.281 -7.332 -14.672 1 94.31 145 ALA B N 1
ATOM 4119 C CA . ALA B 1 145 ? -9.055 -6.543 -14.562 1 94.31 145 ALA B CA 1
ATOM 4120 C C . ALA B 1 145 ? -7.832 -7.445 -14.469 1 94.31 145 ALA B C 1
ATOM 4122 O O . ALA B 1 145 ? -6.801 -7.168 -15.094 1 94.31 145 ALA B O 1
ATOM 4123 N N . ALA B 1 146 ? -7.945 -8.461 -13.664 1 94.81 146 ALA B N 1
ATOM 4124 C CA . ALA B 1 146 ? -6.836 -9.406 -13.508 1 94.81 146 ALA B CA 1
ATOM 4125 C C . ALA B 1 146 ? -6.434 -10 -14.859 1 94.81 146 ALA B C 1
ATOM 4127 O O . ALA B 1 146 ? -5.246 -10.086 -15.172 1 94.81 146 ALA B O 1
ATOM 4128 N N . MET B 1 147 ? -7.395 -10.344 -15.586 1 87.5 147 MET B N 1
ATOM 4129 C CA . MET B 1 147 ? -7.152 -10.922 -16.906 1 87.5 147 MET B CA 1
ATOM 4130 C C . MET B 1 147 ? -6.492 -9.898 -17.828 1 87.5 147 MET B C 1
ATOM 4132 O O . MET B 1 147 ? -5.574 -10.234 -18.578 1 87.5 147 MET B O 1
ATOM 4136 N N . ASP B 1 148 ? -6.949 -8.719 -17.75 1 90.38 148 ASP B N 1
ATOM 4137 C CA . ASP B 1 148 ? -6.398 -7.656 -18.578 1 90.38 148 ASP B CA 1
ATOM 4138 C C . ASP B 1 148 ? -4.934 -7.383 -18.234 1 90.38 148 ASP B C 1
ATOM 4140 O O . ASP B 1 148 ? -4.094 -7.246 -19.125 1 90.38 148 ASP B O 1
ATOM 4144 N N . PHE B 1 149 ? -4.641 -7.281 -17 1 94.81 149 PHE B N 1
ATOM 4145 C CA . PHE B 1 149 ? -3.266 -7.047 -16.578 1 94.81 149 PHE B CA 1
ATOM 4146 C C . PHE B 1 149 ? -2.363 -8.195 -17 1 94.81 149 PHE B C 1
ATOM 4148 O O . PHE B 1 149 ? -1.241 -7.977 -17.453 1 94.81 149 PHE B O 1
ATOM 4155 N N . GLN B 1 150 ? -2.812 -9.391 -16.812 1 88.31 150 GLN B N 1
ATOM 4156 C CA . GLN B 1 150 ? -2.035 -10.562 -17.203 1 88.31 150 GLN B CA 1
ATOM 4157 C C . GLN B 1 150 ? -1.766 -10.562 -18.703 1 88.31 150 GLN B C 1
ATOM 4159 O O . GLN B 1 150 ? -0.651 -10.867 -19.141 1 88.31 150 GLN B O 1
ATOM 4164 N N . SER B 1 151 ? -2.777 -10.273 -19.453 1 84.81 151 SER B N 1
ATOM 4165 C CA . SER B 1 151 ? -2.645 -10.25 -20.906 1 84.81 151 SER B CA 1
ATOM 4166 C C . SER B 1 151 ? -1.644 -9.195 -21.359 1 84.81 151 SER B C 1
ATOM 4168 O O . SER B 1 151 ? -0.816 -9.445 -22.234 1 84.81 151 SER B O 1
ATOM 4170 N N . ARG B 1 152 ? -1.751 -8.086 -20.797 1 89.69 152 ARG B N 1
ATOM 4171 C CA . ARG B 1 152 ? -0.856 -6.992 -21.156 1 89.69 152 ARG B CA 1
ATOM 4172 C C . ARG B 1 152 ? 0.588 -7.324 -20.797 1 89.69 152 ARG B C 1
ATOM 4174 O O . ARG B 1 152 ? 1.514 -6.98 -21.531 1 89.69 152 ARG B O 1
ATOM 4181 N N . GLY B 1 153 ? 0.774 -7.969 -19.688 1 90.12 153 GLY B N 1
ATOM 4182 C CA . GLY B 1 153 ? 2.109 -8.266 -19.188 1 90.12 153 GLY B CA 1
ATOM 4183 C C . GLY B 1 153 ? 2.729 -9.492 -19.828 1 90.12 153 GLY B C 1
ATOM 4184 O O . GLY B 1 153 ? 3.928 -9.734 -19.688 1 90.12 153 GLY B O 1
ATOM 4185 N N . LEU B 1 154 ? 2.002 -10.219 -20.609 1 83.44 154 LEU B N 1
ATOM 4186 C CA . LEU B 1 154 ? 2.445 -11.508 -21.109 1 83.44 154 LEU B CA 1
ATOM 4187 C C . LEU B 1 154 ? 3.59 -11.344 -22.109 1 83.44 154 LEU B C 1
ATOM 4189 O O . LEU B 1 154 ? 4.645 -11.961 -21.953 1 83.44 154 LEU B O 1
ATOM 4193 N N . LYS B 1 155 ? 3.422 -10.523 -23.109 1 84.69 155 LYS B N 1
ATOM 4194 C CA . LYS B 1 155 ? 4.445 -10.359 -24.141 1 84.69 155 LYS B CA 1
ATOM 4195 C C . LYS B 1 155 ? 5.73 -9.789 -23.562 1 84.69 155 LYS B C 1
ATOM 4197 O O . LYS B 1 155 ? 6.816 -10.328 -23.781 1 84.69 155 LYS B O 1
ATOM 4202 N N . PRO B 1 156 ? 5.59 -8.742 -22.812 1 89.19 156 PRO B N 1
ATOM 4203 C CA . PRO B 1 156 ? 6.812 -8.242 -22.172 1 89.19 156 PRO B CA 1
ATOM 4204 C C . PRO B 1 156 ? 7.484 -9.289 -21.281 1 89.19 156 PRO B C 1
ATOM 4206 O O . PRO B 1 156 ? 8.719 -9.336 -21.203 1 89.19 156 PRO B O 1
ATOM 4209 N N . PHE B 1 157 ? 6.805 -10.062 -20.719 1 89 157 PHE B N 1
ATOM 4210 C CA . PHE B 1 157 ? 7.344 -11.117 -19.859 1 89 157 PHE B CA 1
ATOM 4211 C C . PHE B 1 157 ? 8.078 -12.156 -20.688 1 89 157 PHE B C 1
ATOM 4213 O O . PHE B 1 157 ? 9.195 -12.562 -20.359 1 89 157 PHE B O 1
ATOM 4220 N N . GLN B 1 158 ? 7.461 -12.555 -21.688 1 84 158 GLN B N 1
ATOM 4221 C CA . GLN B 1 158 ? 8.102 -13.516 -22.594 1 84 158 GLN B CA 1
ATOM 4222 C C . GLN B 1 158 ? 9.406 -12.969 -23.141 1 84 158 GLN B C 1
ATOM 4224 O O . GLN B 1 158 ? 10.398 -13.695 -23.25 1 84 158 GLN B O 1
ATOM 4229 N N . ASN B 1 159 ? 9.305 -11.727 -23.484 1 86.19 159 ASN B N 1
ATOM 4230 C CA . ASN B 1 159 ? 10.516 -11.078 -23.969 1 86.19 159 ASN B CA 1
ATOM 4231 C C . ASN B 1 159 ? 11.602 -11.062 -22.891 1 86.19 159 ASN B C 1
ATOM 4233 O O . ASN B 1 159 ? 12.789 -11.242 -23.203 1 86.19 159 ASN B O 1
ATOM 4237 N N . ALA B 1 160 ? 11.234 -10.836 -21.719 1 86.62 160 ALA B N 1
ATOM 4238 C CA . ALA B 1 160 ? 12.195 -10.797 -20.609 1 86.62 160 ALA B CA 1
ATOM 4239 C C . ALA B 1 160 ? 12.812 -12.172 -20.375 1 86.62 160 ALA B C 1
ATOM 4241 O O . ALA B 1 160 ? 14 -12.289 -20.094 1 86.62 160 ALA B O 1
ATOM 4242 N N . ILE B 1 161 ? 12.016 -13.18 -20.469 1 81.44 161 ILE B N 1
ATOM 4243 C CA . ILE B 1 161 ? 12.484 -14.547 -20.297 1 81.44 161 ILE B CA 1
ATOM 4244 C C . ILE B 1 161 ? 13.547 -14.867 -21.359 1 81.44 161 ILE B C 1
ATOM 4246 O O . ILE B 1 161 ? 14.547 -15.531 -21.062 1 81.44 161 ILE B O 1
ATOM 4250 N N . GLN B 1 162 ? 13.32 -14.375 -22.516 1 80.19 162 GLN B N 1
ATOM 4251 C CA . GLN B 1 162 ? 14.234 -14.648 -23.625 1 80.19 162 GLN B CA 1
ATOM 4252 C C . GLN B 1 162 ? 15.516 -13.828 -23.484 1 80.19 162 GLN B C 1
ATOM 4254 O O . GLN B 1 162 ? 16.531 -14.156 -24.094 1 80.19 162 GLN B O 1
ATOM 4259 N N . ASN B 1 163 ? 15.414 -12.789 -22.688 1 83.44 163 ASN B N 1
ATOM 4260 C CA . ASN B 1 163 ? 16.562 -11.914 -22.484 1 83.44 163 ASN B CA 1
ATOM 4261 C C . ASN B 1 163 ? 16.906 -11.773 -21.016 1 83.44 163 ASN B C 1
ATOM 4263 O O . ASN B 1 163 ? 17.062 -10.656 -20.516 1 83.44 163 ASN B O 1
ATOM 4267 N N . ILE B 1 164 ? 17.031 -12.883 -20.406 1 81.56 164 ILE B N 1
ATOM 4268 C CA . ILE B 1 164 ? 17.266 -12.891 -18.969 1 81.56 164 ILE B CA 1
ATOM 4269 C C . ILE B 1 164 ? 18.688 -12.406 -18.688 1 81.56 164 ILE B C 1
ATOM 4271 O O . ILE B 1 164 ? 19.625 -12.742 -19.406 1 81.56 164 ILE B O 1
ATOM 4275 N N . SER B 1 165 ? 18.844 -11.602 -17.75 1 80.31 165 SER B N 1
ATOM 4276 C CA . SER B 1 165 ? 20.094 -11.039 -17.297 1 80.31 165 SER B CA 1
ATOM 4277 C C . SER B 1 165 ? 20.125 -10.898 -15.781 1 80.31 165 SER B C 1
ATOM 4279 O O . SER B 1 165 ? 19.109 -11.102 -15.117 1 80.31 165 SER B O 1
ATOM 4281 N N . PRO B 1 166 ? 21.25 -10.664 -15.234 1 77.38 166 PRO B N 1
ATOM 4282 C CA . PRO B 1 166 ? 21.328 -10.445 -13.781 1 77.38 166 PRO B CA 1
ATOM 4283 C C . PRO B 1 166 ? 20.453 -9.289 -13.312 1 77.38 166 PRO B C 1
ATOM 4285 O O . PRO B 1 166 ? 20 -9.281 -12.164 1 77.38 166 PRO B O 1
ATOM 4288 N N . GLU B 1 167 ? 20.094 -8.398 -14.164 1 80.81 167 GLU B N 1
ATOM 4289 C CA . GLU B 1 167 ? 19.359 -7.199 -13.789 1 80.81 167 GLU B CA 1
ATOM 4290 C C . GLU B 1 167 ? 17.859 -7.48 -13.711 1 80.81 167 GLU B C 1
ATOM 4292 O O . GLU B 1 167 ? 17.141 -6.797 -12.984 1 80.81 167 GLU B O 1
ATOM 4297 N N . ASN B 1 168 ? 17.453 -8.547 -14.469 1 85.88 168 ASN B N 1
ATOM 4298 C CA . ASN B 1 168 ? 16 -8.734 -14.5 1 85.88 168 ASN B CA 1
ATOM 4299 C C . ASN B 1 168 ? 15.609 -10.125 -14.023 1 85.88 168 ASN B C 1
ATOM 4301 O O . ASN B 1 168 ? 14.422 -10.438 -13.922 1 85.88 168 ASN B O 1
ATOM 4305 N N . CYS B 1 169 ? 16.547 -10.953 -13.672 1 82.06 169 CYS B N 1
ATOM 4306 C CA . CYS B 1 169 ? 16.266 -12.352 -13.344 1 82.06 169 CYS B CA 1
ATOM 4307 C C . CYS B 1 169 ? 15.352 -12.453 -12.125 1 82.06 169 CYS B C 1
ATOM 4309 O O . CYS B 1 169 ? 14.477 -13.32 -12.078 1 82.06 169 CYS B O 1
ATOM 4311 N N . ASP B 1 170 ? 15.555 -11.617 -11.172 1 81.94 170 ASP B N 1
ATOM 4312 C CA . ASP B 1 170 ? 14.711 -11.641 -9.977 1 81.94 170 ASP B CA 1
ATOM 4313 C C . ASP B 1 170 ? 13.273 -11.25 -10.312 1 81.94 170 ASP B C 1
ATOM 4315 O O . ASP B 1 170 ? 12.328 -11.867 -9.82 1 81.94 170 ASP B O 1
ATOM 4319 N N . ALA B 1 171 ? 13.141 -10.242 -11.203 1 88.56 171 ALA B N 1
ATOM 4320 C CA . ALA B 1 171 ? 11.812 -9.812 -11.633 1 88.56 171 ALA B CA 1
ATOM 4321 C C . ALA B 1 171 ? 11.094 -10.938 -12.383 1 88.56 171 ALA B C 1
ATOM 4323 O O . ALA B 1 171 ? 9.898 -11.156 -12.188 1 88.56 171 ALA B O 1
ATOM 4324 N N . VAL B 1 172 ? 11.812 -11.617 -13.188 1 86.75 172 VAL B N 1
ATOM 4325 C CA . VAL B 1 172 ? 11.258 -12.719 -13.961 1 86.75 172 VAL B CA 1
ATOM 4326 C C . VAL B 1 172 ? 10.828 -13.852 -13.031 1 86.75 172 VAL B C 1
ATOM 4328 O O . VAL B 1 172 ? 9.75 -14.43 -13.195 1 86.75 172 VAL B O 1
ATOM 4331 N N . PHE B 1 173 ? 11.594 -14.078 -12.102 1 83.06 173 PHE B N 1
ATOM 4332 C CA . PHE B 1 173 ? 11.297 -15.141 -11.148 1 83.06 173 PHE B CA 1
ATOM 4333 C C . PHE B 1 173 ? 10.031 -14.82 -10.359 1 83.06 173 PHE B C 1
ATOM 4335 O O . PHE B 1 173 ? 9.156 -15.672 -10.211 1 83.06 173 PHE B O 1
ATOM 4342 N N . VAL B 1 174 ? 9.977 -13.625 -9.828 1 87.44 174 VAL B N 1
ATOM 4343 C CA . VAL B 1 174 ? 8.828 -13.203 -9.031 1 87.44 174 VAL B CA 1
ATOM 4344 C C . VAL B 1 174 ? 7.566 -13.242 -9.898 1 87.44 174 VAL B C 1
ATOM 4346 O O . VAL B 1 174 ? 6.52 -13.719 -9.453 1 87.44 174 VAL B O 1
ATOM 4349 N N . HIS B 1 175 ? 7.676 -12.742 -11.039 1 91.12 175 HIS B N 1
ATOM 4350 C CA . HIS B 1 175 ? 6.52 -12.75 -11.93 1 91.12 175 HIS B CA 1
ATOM 4351 C C . HIS B 1 175 ? 6.078 -14.172 -12.258 1 91.12 175 HIS B C 1
ATOM 4353 O O . HIS B 1 175 ? 4.883 -14.438 -12.398 1 91.12 175 HIS B O 1
ATOM 4359 N N . SER B 1 176 ? 7.004 -15.055 -12.375 1 86.62 176 SER B N 1
ATOM 4360 C CA . SER B 1 176 ? 6.66 -16.453 -12.609 1 86.62 176 SER B CA 1
ATOM 4361 C C . SER B 1 176 ? 5.848 -17.031 -11.453 1 86.62 176 SER B C 1
ATOM 4363 O O . SER B 1 176 ? 4.875 -17.75 -11.672 1 86.62 176 SER B O 1
ATOM 4365 N N . MET B 1 177 ? 6.238 -16.703 -10.25 1 86.31 177 MET B N 1
ATOM 4366 C CA . MET B 1 177 ? 5.492 -17.141 -9.086 1 86.31 177 MET B CA 1
ATOM 4367 C C . MET B 1 177 ? 4.07 -16.594 -9.102 1 86.31 177 MET B C 1
ATOM 4369 O O . MET B 1 177 ? 3.113 -17.328 -8.828 1 86.31 177 MET B O 1
ATOM 4373 N N . ILE B 1 178 ? 3.992 -15.352 -9.43 1 92 178 ILE B N 1
ATOM 4374 C CA . ILE B 1 178 ? 2.688 -14.703 -9.492 1 92 178 ILE B CA 1
ATOM 4375 C C . ILE B 1 178 ? 1.833 -15.359 -10.57 1 92 178 ILE B C 1
ATOM 4377 O O . ILE B 1 178 ? 0.643 -15.609 -10.359 1 92 178 ILE B O 1
ATOM 4381 N N . THR B 1 179 ? 2.43 -15.625 -11.648 1 89.75 179 THR B N 1
ATOM 4382 C CA . THR B 1 179 ? 1.73 -16.266 -12.758 1 89.75 179 THR B CA 1
ATOM 4383 C C . THR B 1 179 ? 1.195 -17.641 -12.336 1 89.75 179 THR B C 1
ATOM 4385 O O . THR B 1 179 ? 0.079 -18.016 -12.703 1 89.75 179 THR B O 1
ATOM 4388 N N . ILE B 1 180 ? 1.957 -18.328 -11.617 1 87.19 180 ILE B N 1
ATOM 4389 C CA . ILE B 1 180 ? 1.55 -19.641 -11.141 1 87.19 180 ILE B CA 1
ATOM 4390 C C . ILE B 1 180 ? 0.348 -19.516 -10.211 1 87.19 180 ILE B C 1
ATOM 4392 O O . ILE B 1 180 ? -0.653 -20.219 -10.375 1 87.19 180 ILE B O 1
ATOM 4396 N N . VAL B 1 181 ? 0.436 -18.594 -9.289 1 90.88 181 VAL B N 1
ATOM 4397 C CA . VAL B 1 181 ? -0.653 -18.359 -8.344 1 90.88 181 VAL B CA 1
ATOM 4398 C C . VAL B 1 181 ? -1.914 -17.953 -9.102 1 90.88 181 VAL B C 1
ATOM 4400 O O . VAL B 1 181 ? -2.998 -18.484 -8.852 1 90.88 181 VAL B O 1
ATOM 4403 N N . ASN B 1 182 ? -1.733 -17.047 -9.992 1 90.81 182 ASN B N 1
ATOM 4404 C CA . ASN B 1 182 ? -2.865 -16.625 -10.805 1 90.81 182 ASN B CA 1
ATOM 4405 C C . ASN B 1 182 ? -3.48 -17.781 -11.57 1 90.81 182 ASN B C 1
ATOM 4407 O O . ASN B 1 182 ? -4.703 -17.891 -11.68 1 90.81 182 ASN B O 1
ATOM 4411 N N . GLY B 1 183 ? -2.65 -18.641 -12.078 1 86.38 183 GLY B N 1
ATOM 4412 C CA . GLY B 1 183 ? -3.119 -19.797 -12.836 1 86.38 183 GLY B CA 1
ATOM 4413 C C . GLY B 1 183 ? -3.908 -20.781 -11.992 1 86.38 183 GLY B C 1
ATOM 4414 O O . GLY B 1 183 ? -4.809 -21.453 -12.492 1 86.38 183 GLY B O 1
ATOM 4415 N N . ILE B 1 184 ? -3.576 -20.859 -10.781 1 87.06 184 ILE B N 1
ATOM 4416 C CA . ILE B 1 184 ? -4.254 -21.781 -9.875 1 87.06 184 ILE B CA 1
ATOM 4417 C C . ILE B 1 184 ? -5.609 -21.203 -9.477 1 87.06 184 ILE B C 1
ATOM 4419 O O . ILE B 1 184 ? -6.621 -21.906 -9.5 1 87.06 184 ILE B O 1
ATOM 4423 N N . VAL B 1 185 ? -5.645 -19.953 -9.18 1 89.75 185 VAL B N 1
ATOM 4424 C CA . VAL B 1 185 ? -6.824 -19.406 -8.508 1 89.75 185 VAL B CA 1
ATOM 4425 C C . VAL B 1 185 ? -7.805 -18.875 -9.547 1 89.75 185 VAL B C 1
ATOM 4427 O O . VAL B 1 185 ? -9.016 -18.875 -9.32 1 89.75 185 VAL B O 1
ATOM 4430 N N . PHE B 1 186 ? -7.359 -18.422 -10.656 1 87.12 186 PHE B N 1
ATOM 4431 C CA . PHE B 1 186 ? -8.188 -17.75 -11.648 1 87.12 186 PHE B CA 1
ATOM 4432 C C . PHE B 1 186 ? -9.344 -18.641 -12.078 1 87.12 186 PHE B C 1
ATOM 4434 O O . PHE B 1 186 ? -10.5 -18.203 -12.07 1 87.12 186 PHE B O 1
ATOM 4441 N N . PRO B 1 187 ? -9.133 -19.875 -12.438 1 82.25 187 PRO B N 1
ATOM 4442 C CA . PRO B 1 187 ? -10.25 -20.719 -12.875 1 82.25 187 PRO B CA 1
ATOM 4443 C C . PRO B 1 187 ? -11.305 -20.906 -11.789 1 82.25 187 PRO B C 1
ATOM 4445 O O . PRO B 1 187 ? -12.492 -21.016 -12.094 1 82.25 187 PRO B O 1
ATOM 4448 N N . GLN B 1 188 ? -10.914 -20.969 -10.578 1 83.69 188 GLN B N 1
ATOM 4449 C CA . GLN B 1 188 ? -11.852 -21.141 -9.477 1 83.69 188 GLN B CA 1
ATOM 4450 C C . GLN B 1 188 ? -12.75 -19.922 -9.32 1 83.69 188 GLN B C 1
ATOM 4452 O O . GLN B 1 188 ? -13.961 -20.062 -9.141 1 83.69 188 GLN B O 1
ATOM 4457 N N . ILE B 1 189 ? -12.125 -18.781 -9.398 1 88.19 189 ILE B N 1
ATOM 4458 C CA . ILE B 1 189 ? -12.891 -17.531 -9.266 1 88.19 189 ILE B CA 1
ATOM 4459 C C . ILE B 1 189 ? -13.805 -17.359 -10.477 1 88.19 189 ILE B C 1
ATOM 4461 O O . ILE B 1 189 ? -14.961 -16.953 -10.344 1 88.19 189 ILE B O 1
ATOM 4465 N N . ALA B 1 190 ? -13.25 -17.656 -11.625 1 84.12 190 ALA B N 1
ATOM 4466 C CA . ALA B 1 190 ? -14.031 -17.562 -12.852 1 84.12 190 ALA B CA 1
ATOM 4467 C C . ALA B 1 190 ? -15.25 -18.469 -12.805 1 84.12 190 ALA B C 1
ATOM 4469 O O . ALA B 1 190 ? -16.344 -18.078 -13.211 1 84.12 190 ALA B O 1
ATOM 4470 N N . ALA B 1 191 ? -15.094 -19.656 -12.328 1 82.81 191 ALA B N 1
ATOM 4471 C CA . ALA B 1 191 ? -16.203 -20.609 -12.211 1 82.81 191 ALA B CA 1
ATOM 4472 C C . ALA B 1 191 ? -17.266 -20.094 -11.258 1 82.81 191 ALA B C 1
ATOM 4474 O O . ALA B 1 191 ? -18.469 -20.25 -11.5 1 82.81 191 ALA B O 1
ATOM 4475 N N . ARG B 1 192 ? -16.844 -19.516 -10.227 1 84.25 192 ARG B N 1
ATOM 4476 C CA . ARG B 1 192 ? -17.781 -18.969 -9.242 1 84.25 192 ARG B CA 1
ATOM 4477 C C . ARG B 1 192 ? -18.547 -17.781 -9.812 1 84.25 192 ARG B C 1
ATOM 4479 O O . ARG B 1 192 ? -19.75 -17.656 -9.594 1 84.25 192 ARG B O 1
ATOM 4486 N N . VAL B 1 193 ? -17.859 -16.969 -10.5 1 83.5 193 VAL B N 1
ATOM 4487 C CA . VAL B 1 193 ? -18.438 -15.727 -10.992 1 83.5 193 VAL B CA 1
ATOM 4488 C C . VAL B 1 193 ? -19.328 -16 -12.203 1 83.5 193 VAL B C 1
ATOM 4490 O O . VAL B 1 193 ? -20.391 -15.414 -12.344 1 83.5 193 VAL B O 1
ATOM 4493 N N . THR B 1 194 ? -18.922 -16.859 -13.102 1 77.12 194 THR B N 1
ATOM 4494 C CA . THR B 1 194 ? -19.641 -17.109 -14.344 1 77.12 194 THR B CA 1
ATOM 4495 C C . THR B 1 194 ? -20.609 -18.281 -14.195 1 77.12 194 THR B C 1
ATOM 4497 O O . THR B 1 194 ? -21.5 -18.469 -15.031 1 77.12 194 THR B O 1
ATOM 4500 N N . GLU B 1 195 ? -20.594 -19.094 -13.242 1 69.56 195 GLU B N 1
ATOM 4501 C CA . GLU B 1 195 ? -21.422 -20.266 -12.984 1 69.56 195 GLU B CA 1
ATOM 4502 C C . GLU B 1 195 ? -21.281 -21.297 -14.102 1 69.56 195 GLU B C 1
ATOM 4504 O O . GLU B 1 195 ? -22.266 -21.938 -14.492 1 69.56 195 GLU B O 1
ATOM 4509 N N . VAL B 1 196 ? -20.266 -21.172 -14.867 1 61.38 196 VAL B N 1
ATOM 4510 C CA . VAL B 1 196 ? -19.984 -22.172 -15.898 1 61.38 196 VAL B CA 1
ATOM 4511 C C . VAL B 1 196 ? -18.875 -23.109 -15.43 1 61.38 196 VAL B C 1
ATOM 4513 O O . VAL B 1 196 ? -17.922 -22.672 -14.789 1 61.38 196 VAL B O 1
ATOM 4516 N N . ASP B 1 197 ? -19.172 -24.375 -15.484 1 60.12 197 ASP B N 1
ATOM 4517 C CA . ASP B 1 197 ? -18.172 -25.375 -15.102 1 60.12 197 ASP B CA 1
ATOM 4518 C C . ASP B 1 197 ? -16.891 -25.203 -15.906 1 60.12 197 ASP B C 1
ATOM 4520 O O . ASP B 1 197 ? -16.922 -25.078 -17.125 1 60.12 197 ASP B O 1
ATOM 4524 N N . SER B 1 198 ? -15.828 -24.641 -15.227 1 59.03 198 SER B N 1
ATOM 4525 C CA . SER B 1 198 ? -14.539 -24.297 -15.805 1 59.03 198 SER B CA 1
ATOM 4526 C C . SER B 1 198 ? -13.703 -25.547 -16.094 1 59.03 198 SER B C 1
ATOM 4528 O O . SER B 1 198 ? -14.055 -26.641 -15.656 1 59.03 198 SER B O 1
ATOM 4530 N N . SER B 1 199 ? -12.625 -25.391 -16.938 1 61.38 199 SER B N 1
ATOM 4531 C CA . SER B 1 199 ? -11.578 -26.375 -17.188 1 61.38 199 SER B CA 1
ATOM 4532 C C . SER B 1 199 ? -11.094 -27 -15.891 1 61.38 199 SER B C 1
ATOM 4534 O O . SER B 1 199 ? -11.25 -26.422 -14.812 1 61.38 199 SER B O 1
ATOM 4536 N N . THR B 1 200 ? -10.773 -28.266 -16.062 1 68.19 200 THR B N 1
ATOM 4537 C CA . THR B 1 200 ? -10.234 -28.953 -14.891 1 68.19 200 THR B CA 1
ATOM 4538 C C . THR B 1 200 ? -9 -28.234 -14.359 1 68.19 200 THR B C 1
ATOM 4540 O O . THR B 1 200 ? -8.375 -27.438 -15.07 1 68.19 200 THR B O 1
ATOM 4543 N N . VAL B 1 201 ? -8.773 -28.312 -13.188 1 71.5 201 VAL B N 1
ATOM 4544 C CA . VAL B 1 201 ? -7.594 -27.734 -12.555 1 71.5 201 VAL B CA 1
ATOM 4545 C C . VAL B 1 201 ? -6.336 -28.203 -13.281 1 71.5 201 VAL B C 1
ATOM 4547 O O . VAL B 1 201 ? -5.406 -27.422 -13.492 1 71.5 201 VAL B O 1
ATOM 4550 N N . LEU B 1 202 ? -6.445 -29.391 -13.773 1 76.12 202 LEU B N 1
ATOM 4551 C CA . LEU B 1 202 ? -5.281 -29.984 -14.414 1 76.12 202 LEU B CA 1
ATOM 4552 C C . LEU B 1 202 ? -4.988 -29.297 -15.742 1 76.12 202 LEU B C 1
ATOM 4554 O O . LEU B 1 202 ? -3.832 -29 -16.047 1 76.12 202 LEU B O 1
ATOM 4558 N N . GLU B 1 203 ? -5.988 -29.078 -16.516 1 75.19 203 GLU B N 1
ATOM 4559 C CA . GLU B 1 203 ? -5.82 -28.375 -17.781 1 75.19 203 GLU B CA 1
ATOM 4560 C C . GLU B 1 203 ? -5.227 -26.984 -17.578 1 75.19 203 GLU B C 1
ATOM 4562 O O . GLU B 1 203 ? -4.379 -26.547 -18.359 1 75.19 203 GLU B O 1
ATOM 4567 N N . ASN B 1 204 ? -5.613 -26.422 -16.562 1 76.81 204 ASN B N 1
ATOM 4568 C CA . ASN B 1 204 ? -5.117 -25.078 -16.266 1 76.81 204 ASN B CA 1
ATOM 4569 C C . ASN B 1 204 ? -3.65 -25.109 -15.844 1 76.81 204 ASN B C 1
ATOM 4571 O O . ASN B 1 204 ? -2.877 -24.219 -16.203 1 76.81 204 ASN B O 1
ATOM 4575 N N . ILE B 1 205 ? -3.34 -26.109 -15.125 1 77.94 205 ILE B N 1
ATOM 4576 C CA . ILE B 1 205 ? -1.962 -26.219 -14.664 1 77.94 205 ILE B CA 1
ATOM 4577 C C . ILE B 1 205 ? -1.034 -26.484 -15.844 1 77.94 205 ILE B C 1
ATOM 4579 O O . ILE B 1 205 ? 0.083 -25.953 -15.891 1 77.94 205 ILE B O 1
ATOM 4583 N N . PHE B 1 206 ? -1.541 -27.25 -16.812 1 76.19 206 PHE B N 1
ATOM 4584 C CA . PHE B 1 206 ? -0.742 -27.484 -18.016 1 76.19 206 PHE B CA 1
ATOM 4585 C C . PHE B 1 206 ? -0.465 -26.188 -18.75 1 76.19 206 PHE B C 1
ATOM 4587 O O . PHE B 1 206 ? 0.654 -25.953 -19.219 1 76.19 206 PHE B O 1
ATOM 4594 N N . THR B 1 207 ? -1.429 -25.438 -18.766 1 73.12 207 THR B N 1
ATOM 4595 C CA . THR B 1 207 ? -1.277 -24.141 -19.406 1 73.12 207 THR B CA 1
ATOM 4596 C C . THR B 1 207 ? -0.275 -23.266 -18.656 1 73.12 207 THR B C 1
ATOM 4598 O O . THR B 1 207 ? 0.529 -22.562 -19.266 1 73.12 207 THR B O 1
ATOM 4601 N N . LEU B 1 208 ? -0.312 -23.391 -17.453 1 76.38 208 LEU B N 1
ATOM 4602 C CA . LEU B 1 208 ? 0.582 -22.609 -16.594 1 76.38 208 LEU B CA 1
ATOM 4603 C C . LEU B 1 208 ? 2.033 -23.031 -16.812 1 76.38 208 LEU B C 1
ATOM 4605 O O . LEU B 1 208 ? 2.926 -22.188 -16.875 1 76.38 208 LEU B O 1
ATOM 4609 N N . PHE B 1 209 ? 2.223 -24.297 -16.922 1 75.75 209 PHE B N 1
ATOM 4610 C CA . PHE B 1 209 ? 3.572 -24.797 -17.172 1 75.75 209 PHE B CA 1
ATOM 4611 C C . PHE B 1 209 ? 4.141 -24.203 -18.453 1 75.75 209 PHE B C 1
ATOM 4613 O O . PHE B 1 209 ? 5.316 -23.859 -18.516 1 75.75 209 PHE B O 1
ATOM 4620 N N . LYS B 1 210 ? 3.318 -24.109 -19.312 1 71.5 210 LYS B N 1
ATOM 4621 C CA . LYS B 1 210 ? 3.773 -23.578 -20.594 1 71.5 210 LYS B CA 1
ATOM 4622 C C . LYS B 1 210 ? 4.156 -22.109 -20.453 1 71.5 210 LYS B C 1
ATOM 4624 O O . LYS B 1 210 ? 5.121 -21.656 -21.078 1 71.5 210 LYS B O 1
ATOM 4629 N N . LEU B 1 211 ? 3.455 -21.453 -19.625 1 69.94 211 LEU B N 1
ATOM 4630 C CA . LEU B 1 211 ? 3.684 -20.031 -19.453 1 69.94 211 LEU B CA 1
ATOM 4631 C C . LEU B 1 211 ? 4.98 -19.766 -18.703 1 69.94 211 LEU B C 1
ATOM 4633 O O . LEU B 1 211 ? 5.66 -18.766 -18.938 1 69.94 211 LEU B O 1
ATOM 4637 N N . VAL B 1 212 ? 5.32 -20.719 -17.781 1 72.19 212 VAL B N 1
ATOM 4638 C CA . VAL B 1 212 ? 6.465 -20.453 -16.922 1 72.19 212 VAL B CA 1
ATOM 4639 C C . VAL B 1 212 ? 7.664 -21.281 -17.375 1 72.19 212 VAL B C 1
ATOM 4641 O O . VAL B 1 212 ? 8.742 -21.203 -16.781 1 72.19 212 VAL B O 1
ATOM 4644 N N . GLN B 1 213 ? 7.535 -22.078 -18.406 1 70.06 213 GLN B N 1
ATOM 4645 C CA . GLN B 1 213 ? 8.57 -23 -18.875 1 70.06 213 GLN B CA 1
ATOM 4646 C C . GLN B 1 213 ? 9.875 -22.266 -19.172 1 70.06 213 GLN B C 1
ATOM 4648 O O . GLN B 1 213 ? 10.953 -22.781 -18.891 1 70.06 213 GLN B O 1
ATOM 4653 N N . GLY B 1 214 ? 9.766 -21.141 -19.703 1 63.44 214 GLY B N 1
ATOM 4654 C CA . GLY B 1 214 ? 11 -20.422 -19.969 1 63.44 214 GLY B CA 1
ATOM 4655 C C . GLY B 1 214 ? 11.773 -20.078 -18.719 1 63.44 214 GLY B C 1
ATOM 4656 O O . GLY B 1 214 ? 13 -19.922 -18.75 1 63.44 214 GLY B O 1
ATOM 4657 N N . THR B 1 215 ? 11.062 -20.125 -17.578 1 61.56 215 THR B N 1
ATOM 4658 C CA . THR B 1 215 ? 11.695 -19.75 -16.312 1 61.56 215 THR B CA 1
ATOM 4659 C C . THR B 1 215 ? 12.594 -20.859 -15.797 1 61.56 215 THR B C 1
ATOM 4661 O O . THR B 1 215 ? 13.578 -20.609 -15.102 1 61.56 215 THR B O 1
ATOM 4664 N N . ALA B 1 216 ? 12.18 -22.094 -16.094 1 61.62 216 ALA B N 1
ATOM 4665 C CA . ALA B 1 216 ? 12.969 -23.234 -15.625 1 61.62 216 ALA B CA 1
ATOM 4666 C C . ALA B 1 216 ? 14.406 -23.156 -16.125 1 61.62 216 ALA B C 1
ATOM 4668 O O . ALA B 1 216 ? 15.344 -23.438 -15.375 1 61.62 216 ALA B O 1
ATOM 4669 N N . GLU B 1 217 ? 14.531 -22.781 -17.344 1 59.81 217 GLU B N 1
ATOM 4670 C CA . GLU B 1 217 ? 15.883 -22.641 -17.875 1 59.81 217 GLU B CA 1
ATOM 4671 C C . GLU B 1 217 ? 16.656 -21.547 -17.141 1 59.81 217 GLU B C 1
ATOM 4673 O O . GLU B 1 217 ? 17.875 -21.656 -16.984 1 59.81 217 GLU B O 1
ATOM 4678 N N . ILE B 1 218 ? 15.906 -20.672 -16.625 1 58.38 218 ILE B N 1
ATOM 4679 C CA . ILE B 1 218 ? 16.5 -19.516 -15.969 1 58.38 218 ILE B CA 1
ATOM 4680 C C . ILE B 1 218 ? 16.984 -19.906 -14.578 1 58.38 218 ILE B C 1
ATOM 4682 O O . ILE B 1 218 ? 18.047 -19.438 -14.133 1 58.38 218 ILE B O 1
ATOM 4686 N N . SER B 1 219 ? 16.172 -20.75 -13.984 1 59.75 219 SER B N 1
ATOM 4687 C CA . SER B 1 219 ? 16.562 -21.141 -12.633 1 59.75 219 SER B CA 1
ATOM 4688 C C . SER B 1 219 ? 17.953 -21.766 -12.617 1 59.75 219 SER B C 1
ATOM 4690 O O . SER B 1 219 ? 18.719 -21.562 -11.672 1 59.75 219 SER B O 1
ATOM 4692 N N . LYS B 1 220 ? 18.172 -22.516 -13.648 1 59.72 220 LYS B N 1
ATOM 4693 C CA . LYS B 1 220 ? 19.5 -23.125 -13.734 1 59.72 220 LYS B CA 1
ATOM 4694 C C . LYS B 1 220 ? 20.578 -22.062 -13.93 1 59.72 220 LYS B C 1
ATOM 4696 O O . LYS B 1 220 ? 21.641 -22.141 -13.328 1 59.72 220 LYS B O 1
ATOM 4701 N N . LEU B 1 221 ? 20.219 -21.156 -14.758 1 55.66 221 LEU B N 1
ATOM 4702 C CA . LEU B 1 221 ? 21.172 -20.094 -15.086 1 55.66 221 LEU B CA 1
ATOM 4703 C C . LEU B 1 221 ? 21.234 -19.047 -13.984 1 55.66 221 LEU B C 1
ATOM 4705 O O . LEU B 1 221 ? 22.281 -18.438 -13.766 1 55.66 221 LEU B O 1
ATOM 4709 N N . THR B 1 222 ? 20.188 -18.922 -13.297 1 58.09 222 THR B N 1
ATOM 4710 C CA . THR B 1 222 ? 20.078 -17.719 -12.469 1 58.09 222 THR B CA 1
ATOM 4711 C C . THR B 1 222 ? 20.438 -18.031 -11.016 1 58.09 222 THR B C 1
ATOM 4713 O O . THR B 1 222 ? 20.406 -17.156 -10.164 1 58.09 222 THR B O 1
ATOM 4716 N N . GLY B 1 223 ? 20.734 -19.344 -10.891 1 66.25 223 GLY B N 1
ATOM 4717 C CA . GLY B 1 223 ? 21.062 -19.703 -9.523 1 66.25 223 GLY B CA 1
ATOM 4718 C C . GLY B 1 223 ? 22 -18.719 -8.852 1 66.25 223 GLY B C 1
ATOM 4719 O O . GLY B 1 223 ? 21.641 -18.078 -7.867 1 66.25 223 GLY B O 1
ATOM 4720 N N . PRO B 1 224 ? 23.047 -18.516 -9.508 1 65.81 224 PRO B N 1
ATOM 4721 C CA . PRO B 1 224 ? 24.016 -17.578 -8.922 1 65.81 224 PRO B CA 1
ATOM 4722 C C . PRO B 1 224 ? 23.5 -16.141 -8.883 1 65.81 224 PRO B C 1
ATOM 4724 O O . PRO B 1 224 ? 23.797 -15.398 -7.945 1 65.81 224 PRO B O 1
ATOM 4727 N N . TRP B 1 225 ? 22.719 -15.836 -9.844 1 65.81 225 TRP B N 1
ATOM 4728 C CA . TRP B 1 225 ? 22.188 -14.477 -9.914 1 65.81 225 TRP B CA 1
ATOM 4729 C C . TRP B 1 225 ? 21.125 -14.258 -8.844 1 65.81 225 TRP B C 1
ATOM 4731 O O . TRP B 1 225 ? 21.094 -13.203 -8.203 1 65.81 225 TRP B O 1
ATOM 4741 N N . LEU B 1 226 ? 20.375 -15.258 -8.664 1 66.69 226 LEU B N 1
ATOM 4742 C CA . LEU B 1 226 ? 19.281 -15.164 -7.707 1 66.69 226 LEU B CA 1
ATOM 4743 C C . LEU B 1 226 ? 19.812 -15.125 -6.273 1 66.69 226 LEU B C 1
ATOM 4745 O O . LEU B 1 226 ? 19.203 -14.492 -5.402 1 66.69 226 LEU B O 1
ATOM 4749 N N . GLN B 1 227 ? 20.953 -15.789 -6.195 1 65.88 227 GLN B N 1
ATOM 4750 C CA . GLN B 1 227 ? 21.578 -15.781 -4.875 1 65.88 227 GLN B CA 1
ATOM 4751 C C . GLN B 1 227 ? 22.047 -14.383 -4.504 1 65.88 227 GLN B C 1
ATOM 4753 O O . GLN B 1 227 ? 22.125 -14.047 -3.32 1 65.88 227 GLN B O 1
ATOM 4758 N N . LYS B 1 228 ? 22.25 -13.664 -5.516 1 65.12 228 LYS B N 1
ATOM 4759 C CA . LYS B 1 228 ? 22.734 -12.312 -5.27 1 65.12 228 LYS B CA 1
ATOM 4760 C C . LYS B 1 228 ? 21.578 -11.32 -5.176 1 65.12 228 LYS B C 1
ATOM 4762 O O . LYS B 1 228 ? 21.766 -10.172 -4.777 1 65.12 228 LYS B O 1
ATOM 4767 N N . SER B 1 229 ? 20.484 -12 -5.52 1 63.59 229 SER B N 1
ATOM 4768 C CA . SER B 1 229 ? 19.344 -11.102 -5.508 1 63.59 229 SER B CA 1
ATOM 4769 C C . SER B 1 229 ? 18.797 -10.914 -4.09 1 63.59 229 SER B C 1
ATOM 4771 O O . SER B 1 229 ? 18.812 -11.852 -3.291 1 63.59 229 SER B O 1
ATOM 4773 N N . SER B 1 230 ? 18.484 -9.75 -3.783 1 65.25 230 SER B N 1
ATOM 4774 C CA . SER B 1 230 ? 17.891 -9.445 -2.484 1 65.25 230 SER B CA 1
ATOM 4775 C C . SER B 1 230 ? 16.422 -9.844 -2.434 1 65.25 230 SER B C 1
ATOM 4777 O O . SER B 1 230 ? 15.82 -9.867 -1.359 1 65.25 230 SER B O 1
ATOM 4779 N N . LEU B 1 231 ? 15.906 -10.289 -3.637 1 68.19 231 LEU B N 1
ATOM 4780 C CA . LEU B 1 231 ? 14.469 -10.531 -3.689 1 68.19 231 LEU B CA 1
ATOM 4781 C C . LEU B 1 231 ? 14.156 -11.977 -3.305 1 68.19 231 LEU B C 1
ATOM 4783 O O . LEU B 1 231 ? 13.031 -12.281 -2.896 1 68.19 231 LEU B O 1
ATOM 4787 N N . ILE B 1 232 ? 15.188 -12.898 -3.539 1 65.5 232 ILE B N 1
ATOM 4788 C CA . ILE B 1 232 ? 14.992 -14.32 -3.246 1 65.5 232 ILE B CA 1
ATOM 4789 C C . ILE B 1 232 ? 15.828 -14.711 -2.033 1 65.5 232 ILE B C 1
ATOM 4791 O O . ILE B 1 232 ? 17.016 -14.367 -1.945 1 65.5 232 ILE B O 1
ATOM 4795 N N . PRO B 1 233 ? 15.086 -15.312 -1.125 1 64.62 233 PRO B N 1
ATOM 4796 C CA . PRO B 1 233 ? 15.883 -15.742 0.026 1 64.62 233 PRO B CA 1
ATOM 4797 C C . PRO B 1 233 ? 17.125 -16.531 -0.379 1 64.62 233 PRO B C 1
ATOM 4799 O O . PRO B 1 233 ? 17.078 -17.328 -1.321 1 64.62 233 PRO B O 1
ATOM 4802 N N . LYS B 1 234 ? 18.312 -16.125 0.092 1 60.34 234 LYS B N 1
ATOM 4803 C CA . LYS B 1 234 ? 19.609 -16.703 -0.245 1 60.34 234 LYS B CA 1
ATOM 4804 C C . LYS B 1 234 ? 19.562 -18.234 -0.162 1 60.34 234 LYS B C 1
ATOM 4806 O O . LYS B 1 234 ? 20.188 -18.922 -0.973 1 60.34 234 LYS B O 1
ATOM 4811 N N . ASP B 1 235 ? 18.906 -18.672 0.756 1 60.62 235 ASP B N 1
ATOM 4812 C CA . ASP B 1 235 ? 18.953 -20.125 0.954 1 60.62 235 ASP B CA 1
ATOM 4813 C C . ASP B 1 235 ? 17.672 -20.781 0.427 1 60.62 235 ASP B C 1
ATOM 4815 O O . ASP B 1 235 ? 17.266 -21.828 0.933 1 60.62 235 ASP B O 1
ATOM 4819 N N . PHE B 1 236 ? 17.188 -20.141 -0.547 1 63.94 236 PHE B N 1
ATOM 4820 C CA . PHE B 1 236 ? 15.914 -20.672 -1.011 1 63.94 236 PHE B CA 1
ATOM 4821 C C . PHE B 1 236 ? 16.047 -22.125 -1.453 1 63.94 236 PHE B C 1
ATOM 4823 O O . PHE B 1 236 ? 15.18 -22.953 -1.182 1 63.94 236 PHE B O 1
ATOM 4830 N N . TRP B 1 237 ? 17.156 -22.453 -2.062 1 61 237 TRP B N 1
ATOM 4831 C CA . TRP B 1 237 ? 17.328 -23.812 -2.574 1 61 237 TRP B CA 1
ATOM 4832 C C . TRP B 1 237 ? 18.25 -24.625 -1.671 1 61 237 TRP B C 1
ATOM 4834 O O . TRP B 1 237 ? 18.281 -25.859 -1.752 1 61 237 TRP B O 1
ATOM 4844 N N . GLY B 1 238 ? 19.109 -23.953 -0.979 1 57.34 238 GLY B N 1
ATOM 4845 C CA . GLY B 1 238 ?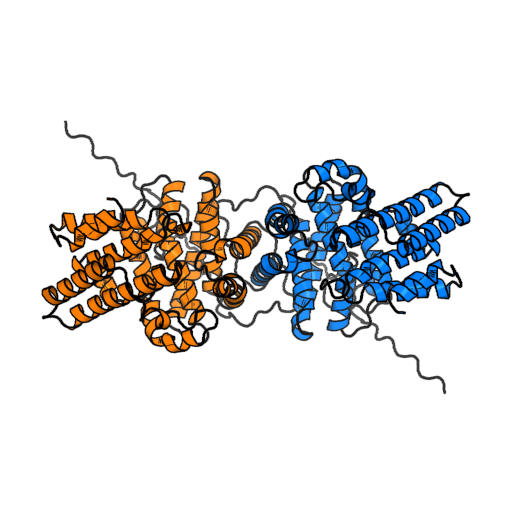 20.203 -24.641 -0.293 1 57.34 238 GLY B CA 1
ATOM 4846 C C . GLY B 1 238 ? 19.812 -25.172 1.075 1 57.34 238 GLY B C 1
ATOM 4847 O O . GLY B 1 238 ? 20.312 -26.188 1.527 1 57.34 238 GLY B O 1
ATOM 4848 N N . ALA B 1 239 ? 19.078 -24.391 1.774 1 53.56 239 ALA B N 1
ATOM 4849 C CA . ALA B 1 239 ? 19 -24.688 3.201 1 53.56 239 ALA B CA 1
ATOM 4850 C C . ALA B 1 239 ? 18.25 -25.984 3.445 1 53.56 239 ALA B C 1
ATOM 4852 O O . ALA B 1 239 ? 18.344 -26.578 4.52 1 53.56 239 ALA B O 1
ATOM 4853 N N . SER B 1 240 ? 17.453 -26.406 2.525 1 55.22 240 SER B N 1
ATOM 4854 C CA . SER B 1 240 ? 16.5 -27.453 2.918 1 55.22 240 SER B CA 1
ATOM 4855 C C . SER B 1 240 ? 17.078 -28.844 2.646 1 55.22 240 SER B C 1
ATOM 4857 O O . SER B 1 240 ? 16.422 -29.844 2.934 1 55.22 240 SER B O 1
ATOM 4859 N N . SER B 1 241 ? 18.312 -28.875 2.074 1 55.75 241 SER B N 1
ATOM 4860 C CA . SER B 1 241 ? 18.75 -30.203 1.63 1 55.75 241 SER B CA 1
ATOM 4861 C C . SER B 1 241 ? 18.938 -31.141 2.811 1 55.75 241 SER B C 1
ATOM 4863 O O . SER B 1 241 ? 18.797 -32.375 2.664 1 55.75 241 SER B O 1
ATOM 4865 N N . ASP B 1 242 ? 18.984 -30.5 3.936 1 59.34 242 ASP B N 1
ATOM 4866 C CA . ASP B 1 242 ? 19.344 -31.422 5.004 1 59.34 242 ASP B CA 1
ATOM 4867 C C . ASP B 1 242 ? 18.125 -31.734 5.887 1 59.34 242 ASP B C 1
ATOM 4869 O O . ASP B 1 242 ? 18.234 -32.5 6.84 1 59.34 242 ASP B O 1
ATOM 4873 N N . SER B 1 243 ? 17.047 -31.266 5.48 1 67.25 243 SER B N 1
ATOM 4874 C CA . SER B 1 243 ? 15.938 -31.516 6.395 1 67.25 243 SER B CA 1
ATOM 4875 C C . SER B 1 243 ? 15.336 -32.906 6.168 1 67.25 243 SER B C 1
ATOM 4877 O O . SER B 1 243 ? 15.227 -33.344 5.027 1 67.25 243 SER B O 1
ATOM 4879 N N . ILE B 1 244 ? 15.102 -33.5 7.312 1 77.5 244 ILE B N 1
ATOM 4880 C CA . ILE B 1 244 ? 14.508 -34.844 7.301 1 77.5 244 ILE B CA 1
ATOM 4881 C C . ILE B 1 244 ? 13.008 -34.75 7.012 1 77.5 244 ILE B C 1
ATOM 4883 O O . ILE B 1 244 ? 12.305 -33.969 7.645 1 77.5 244 ILE B O 1
ATOM 4887 N N . LEU B 1 245 ? 12.641 -35.406 5.988 1 87.75 245 LEU B N 1
ATOM 4888 C CA . LEU B 1 245 ? 11.234 -35.469 5.613 1 87.75 245 LEU B CA 1
ATOM 4889 C C . LEU B 1 245 ? 10.5 -36.562 6.402 1 87.75 245 LEU B C 1
ATOM 4891 O O . LEU B 1 245 ? 11.117 -37.531 6.84 1 87.75 245 LEU B O 1
ATOM 4895 N N . ASP B 1 246 ? 9.266 -36.312 6.668 1 88.44 246 ASP B N 1
ATOM 4896 C CA . ASP B 1 246 ? 8.406 -37.344 7.246 1 88.44 246 ASP B CA 1
ATOM 4897 C C . ASP B 1 246 ? 8.562 -38.656 6.504 1 88.44 246 ASP B C 1
ATOM 4899 O O . ASP B 1 246 ? 8.68 -38.688 5.277 1 88.44 246 ASP B O 1
ATOM 4903 N N . THR B 1 247 ? 8.531 -39.688 7.246 1 91.56 247 THR B N 1
ATOM 4904 C CA . THR B 1 247 ? 8.789 -41.031 6.715 1 91.56 247 THR B CA 1
ATOM 4905 C C . THR B 1 247 ? 7.777 -41.375 5.625 1 91.56 247 THR B C 1
ATOM 4907 O O . THR B 1 247 ? 8.133 -42 4.609 1 91.56 247 THR B O 1
ATOM 4910 N N . GLU B 1 248 ? 6.609 -41.062 5.828 1 93.06 248 GLU B N 1
ATOM 4911 C CA . GLU B 1 248 ? 5.566 -41.406 4.863 1 93.06 248 GLU B CA 1
ATOM 4912 C C . GLU B 1 248 ? 5.793 -40.688 3.539 1 93.06 248 GLU B C 1
ATOM 4914 O O . GLU B 1 248 ? 5.629 -41.25 2.469 1 93.06 248 GLU B O 1
ATOM 4919 N N . ILE B 1 249 ? 6.137 -39.469 3.609 1 94.44 249 ILE B N 1
ATOM 4920 C CA . ILE B 1 249 ? 6.391 -38.656 2.418 1 94.44 249 ILE B CA 1
ATOM 4921 C C . ILE B 1 249 ? 7.645 -39.188 1.713 1 94.44 249 ILE B C 1
ATOM 4923 O O . ILE B 1 249 ? 7.664 -39.312 0.488 1 94.44 249 ILE B O 1
ATOM 4927 N N . GLU B 1 250 ? 8.602 -39.469 2.5 1 94.94 250 GLU B N 1
ATOM 4928 C CA . GLU B 1 250 ? 9.844 -40 1.938 1 94.94 250 GLU B CA 1
ATOM 4929 C C . GLU B 1 250 ? 9.586 -41.312 1.191 1 94.94 250 GLU B C 1
ATOM 4931 O O . GLU B 1 250 ? 10.133 -41.531 0.107 1 94.94 250 GLU B O 1
ATOM 4936 N N . GLN B 1 251 ? 8.812 -42.125 1.818 1 95.81 251 GLN B N 1
ATOM 4937 C CA . GLN B 1 251 ? 8.492 -43.406 1.186 1 95.81 251 GLN B CA 1
ATOM 4938 C C . GLN B 1 251 ? 7.707 -43.188 -0.107 1 95.81 251 GLN B C 1
ATOM 4940 O O . GLN B 1 251 ? 7.934 -43.906 -1.096 1 95.81 251 GLN B O 1
ATOM 4945 N N . ALA B 1 252 ? 6.797 -42.312 -0.099 1 97 252 ALA B N 1
ATOM 4946 C CA . ALA B 1 252 ? 5.996 -42.031 -1.287 1 97 252 ALA B CA 1
ATOM 4947 C C . ALA B 1 252 ? 6.879 -41.531 -2.438 1 97 252 ALA B C 1
ATOM 4949 O O . ALA B 1 252 ? 6.715 -41.969 -3.578 1 97 252 ALA B O 1
ATOM 4950 N N . LEU B 1 253 ? 7.828 -40.688 -2.141 1 96.81 253 LEU B N 1
ATOM 4951 C CA . LEU B 1 253 ? 8.719 -40.156 -3.164 1 96.81 253 LEU B CA 1
ATOM 4952 C C . LEU B 1 253 ? 9.719 -41.219 -3.627 1 96.81 253 LEU B C 1
ATOM 4954 O O . LEU B 1 253 ? 10.078 -41.25 -4.805 1 96.81 253 LEU B O 1
ATOM 4958 N N . THR B 1 254 ? 10.109 -42.031 -2.711 1 96.5 254 THR B N 1
ATOM 4959 C CA . THR B 1 254 ? 10.992 -43.125 -3.066 1 96.5 254 THR B CA 1
ATOM 4960 C C . THR B 1 254 ? 10.289 -44.094 -4.02 1 96.5 254 THR B C 1
ATOM 4962 O O . THR B 1 254 ? 10.906 -44.625 -4.953 1 96.5 254 THR B O 1
ATOM 4965 N N . ARG B 1 255 ? 9.062 -44.344 -3.811 1 97.06 255 ARG B N 1
ATOM 4966 C CA . ARG B 1 255 ? 8.289 -45.219 -4.703 1 97.06 255 ARG B CA 1
ATOM 4967 C C . ARG B 1 255 ? 8.242 -44.625 -6.113 1 97.06 255 ARG B C 1
ATOM 4969 O O . ARG B 1 255 ? 8.312 -45.375 -7.098 1 97.06 255 ARG B O 1
ATOM 4976 N N . LEU B 1 256 ? 8.086 -43.281 -6.207 1 97.56 256 LEU B N 1
ATOM 4977 C CA . LEU B 1 256 ? 8.117 -42.625 -7.512 1 97.56 256 LEU B CA 1
ATOM 4978 C C . LEU B 1 256 ? 9.445 -42.875 -8.211 1 97.56 256 LEU B C 1
ATOM 4980 O O . LEU B 1 256 ? 9.477 -43.156 -9.414 1 97.56 256 LEU B O 1
ATOM 4984 N N . ARG B 1 257 ? 10.508 -42.75 -7.453 1 96.88 257 ARG B N 1
ATOM 4985 C CA . ARG B 1 257 ? 11.844 -42.938 -8.016 1 96.88 257 ARG B CA 1
ATOM 4986 C C . ARG B 1 257 ? 12.016 -44.375 -8.492 1 96.88 257 ARG B C 1
ATOM 4988 O O . ARG B 1 257 ? 12.594 -44.625 -9.555 1 96.88 257 ARG B O 1
ATOM 4995 N N . ASP B 1 258 ? 11.531 -45.312 -7.711 1 96.75 258 ASP B N 1
ATOM 4996 C CA . ASP B 1 258 ? 11.617 -46.719 -8.07 1 96.75 258 ASP B CA 1
ATOM 4997 C C . ASP B 1 258 ? 10.812 -47 -9.336 1 96.75 258 ASP B C 1
ATOM 4999 O O . ASP B 1 258 ? 11.258 -47.75 -10.203 1 96.75 258 ASP B O 1
ATOM 5003 N N . LEU B 1 259 ? 9.672 -46.438 -9.414 1 96.69 259 LEU B N 1
ATOM 5004 C CA . LEU B 1 259 ? 8.852 -46.594 -10.609 1 96.69 259 LEU B CA 1
ATOM 5005 C C . LEU B 1 259 ? 9.555 -46.031 -11.836 1 96.69 259 LEU B C 1
ATOM 5007 O O . LEU B 1 259 ? 9.508 -46.625 -12.914 1 96.69 259 LEU B O 1
ATOM 5011 N N . ASN B 1 260 ? 10.18 -44.875 -11.664 1 97.19 260 ASN B N 1
ATOM 5012 C CA . ASN B 1 260 ? 10.922 -44.281 -12.766 1 97.19 260 ASN B CA 1
ATOM 5013 C C . ASN B 1 260 ? 12.07 -45.156 -13.227 1 97.19 260 ASN B C 1
ATOM 5015 O O . ASN B 1 260 ? 12.32 -45.281 -14.43 1 97.19 260 ASN B O 1
ATOM 5019 N N . ARG B 1 261 ? 12.758 -45.75 -12.273 1 95.62 261 ARG B N 1
ATOM 5020 C CA . ARG B 1 261 ? 13.859 -46.656 -12.602 1 95.62 261 ARG B CA 1
ATOM 5021 C C . ARG B 1 261 ? 13.352 -47.844 -13.375 1 95.62 261 ARG B C 1
ATOM 5023 O O . ARG B 1 261 ? 13.969 -48.281 -14.359 1 95.62 261 ARG B O 1
ATOM 5030 N N . ARG B 1 262 ? 12.266 -48.406 -12.984 1 94.12 262 ARG B N 1
ATOM 5031 C CA . ARG B 1 262 ? 11.711 -49.594 -13.602 1 94.12 262 ARG B CA 1
ATOM 5032 C C . ARG B 1 262 ? 11.211 -49.312 -15.016 1 94.12 262 ARG B C 1
ATOM 5034 O O . ARG B 1 262 ? 11.445 -50.062 -15.938 1 94.12 262 ARG B O 1
ATOM 5041 N N . GLU B 1 263 ? 10.578 -48.188 -15.18 1 93.12 263 GLU B N 1
ATOM 5042 C CA . GLU B 1 263 ? 9.898 -47.875 -16.438 1 93.12 263 GLU B CA 1
ATOM 5043 C C . GLU B 1 263 ? 10.852 -47.281 -17.453 1 93.12 263 GLU B C 1
ATOM 5045 O O . GLU B 1 263 ? 10.688 -47.438 -18.656 1 93.12 263 GLU B O 1
ATOM 5050 N N . ASN B 1 264 ? 11.82 -46.531 -16.953 1 93 264 ASN B N 1
ATOM 5051 C CA . ASN B 1 264 ? 12.555 -45.688 -17.891 1 93 264 ASN B CA 1
ATOM 5052 C C . ASN B 1 264 ? 14.055 -45.969 -17.828 1 93 264 ASN B C 1
ATOM 5054 O O . ASN B 1 264 ? 14.859 -45.219 -18.375 1 93 264 ASN B O 1
ATOM 5058 N N . ILE B 1 265 ? 14.5 -47.031 -17.234 1 87.56 265 ILE B N 1
ATOM 5059 C CA . ILE B 1 265 ? 15.922 -47.312 -17.078 1 87.56 265 ILE B CA 1
ATOM 5060 C C . ILE B 1 265 ? 16.578 -47.469 -18.438 1 87.56 265 ILE B C 1
ATOM 5062 O O . ILE B 1 265 ? 17.75 -47.125 -18.609 1 87.56 265 ILE B O 1
ATOM 5066 N N . GLU B 1 266 ? 15.844 -47.938 -19.438 1 91.94 266 GLU B N 1
ATOM 5067 C CA . GLU B 1 266 ? 16.391 -48.188 -20.766 1 91.94 266 GLU B CA 1
ATOM 5068 C C . GLU B 1 266 ? 16.391 -46.906 -21.594 1 91.94 266 GLU B C 1
ATOM 5070 O O . GLU B 1 266 ? 16.906 -46.875 -22.719 1 91.94 266 GLU B O 1
ATOM 5075 N N . HIS B 1 267 ? 15.797 -45.875 -21.172 1 93.81 267 HIS B N 1
ATOM 5076 C CA . HIS B 1 267 ? 15.758 -44.562 -21.812 1 93.81 267 HIS B CA 1
ATOM 5077 C C . HIS B 1 267 ? 16.328 -43.5 -20.906 1 93.81 267 HIS B C 1
ATOM 5079 O O . HIS B 1 267 ? 15.578 -42.688 -20.344 1 93.81 267 HIS B O 1
ATOM 5085 N N . PRO B 1 268 ? 17.578 -43.312 -20.875 1 91.94 268 PRO B N 1
ATOM 5086 C CA . PRO B 1 268 ? 18.266 -42.5 -19.875 1 91.94 268 PRO B CA 1
ATOM 5087 C C . PRO B 1 268 ? 17.828 -41.031 -19.922 1 91.94 268 PRO B C 1
ATOM 5089 O O . PRO B 1 268 ? 17.625 -40.406 -18.875 1 91.94 268 PRO B O 1
ATOM 5092 N N . PRO B 1 269 ? 17.672 -40.469 -21.141 1 94 269 PRO B N 1
ATOM 5093 C CA . PRO B 1 269 ? 17.234 -39.094 -21.125 1 94 269 PRO B CA 1
ATOM 5094 C C . PRO B 1 269 ? 15.875 -38.875 -20.453 1 94 269 PRO B C 1
ATOM 5096 O O . PRO B 1 269 ? 15.703 -37.969 -19.656 1 94 269 PRO B O 1
ATOM 5099 N N . ARG B 1 270 ? 14.961 -39.75 -20.781 1 94.06 270 ARG B N 1
ATOM 5100 C CA . ARG B 1 270 ? 13.633 -39.688 -20.172 1 94.06 270 ARG B CA 1
ATOM 5101 C C . ARG B 1 270 ? 13.703 -39.906 -18.672 1 94.06 270 ARG B C 1
ATOM 5103 O O . ARG B 1 270 ? 13.078 -39.188 -17.891 1 94.06 270 ARG B O 1
ATOM 5110 N N . HIS B 1 271 ? 14.477 -40.938 -18.312 1 96.19 271 HIS B N 1
ATOM 5111 C CA . HIS B 1 271 ? 14.688 -41.219 -16.891 1 96.19 271 HIS B CA 1
ATOM 5112 C C . HIS B 1 271 ? 15.234 -39.969 -16.156 1 96.19 271 HIS B C 1
ATOM 5114 O O . HIS B 1 271 ? 14.797 -39.656 -15.055 1 96.19 271 HIS B O 1
ATOM 5120 N N . GLY B 1 272 ? 16.156 -39.344 -16.781 1 95.19 272 GLY B N 1
ATOM 5121 C CA . GLY B 1 272 ? 16.797 -38.188 -16.172 1 95.19 272 GLY B CA 1
ATOM 5122 C C . GLY B 1 272 ? 15.852 -37.031 -15.938 1 95.19 272 GLY B C 1
ATOM 5123 O O . GLY B 1 272 ? 15.883 -36.375 -14.883 1 95.19 272 GLY B O 1
ATOM 5124 N N . HIS B 1 273 ? 15 -36.688 -16.859 1 93.56 273 HIS B N 1
ATOM 5125 C CA . HIS B 1 273 ? 14.047 -35.594 -16.75 1 93.56 273 HIS B CA 1
ATOM 5126 C C . HIS B 1 273 ? 13.031 -35.844 -15.641 1 93.56 273 HIS B C 1
ATOM 5128 O O . HIS B 1 273 ? 12.711 -34.969 -14.852 1 93.56 273 HIS B O 1
ATOM 5134 N N . ILE B 1 274 ? 12.555 -37.062 -15.594 1 96.56 274 ILE B N 1
ATOM 5135 C CA . ILE B 1 274 ? 11.555 -37.406 -14.594 1 96.56 274 ILE B CA 1
ATOM 5136 C C . ILE B 1 274 ? 12.211 -37.469 -13.211 1 96.56 274 ILE B C 1
ATOM 5138 O O . ILE B 1 274 ? 11.625 -37 -12.227 1 96.56 274 ILE B O 1
ATOM 5142 N N . GLU B 1 275 ? 13.43 -38 -13.164 1 96.31 275 GLU B N 1
ATOM 5143 C CA . GLU B 1 275 ? 14.172 -38 -11.906 1 96.31 275 GLU B CA 1
ATOM 5144 C C . GLU B 1 275 ? 14.414 -36.594 -11.383 1 96.31 275 GLU B C 1
ATOM 5146 O O . GLU B 1 275 ? 14.383 -36.375 -10.172 1 96.31 275 GLU B O 1
ATOM 5151 N N . PHE B 1 276 ? 14.734 -35.781 -12.266 1 91.25 276 PHE B N 1
ATOM 5152 C CA . PHE B 1 276 ? 14.945 -34.375 -11.891 1 91.25 276 PHE B CA 1
ATOM 5153 C C . PHE B 1 276 ? 13.68 -33.781 -11.281 1 91.25 276 PHE B C 1
ATOM 5155 O O . PHE B 1 276 ? 13.734 -33.125 -10.242 1 91.25 276 PHE B O 1
ATOM 5162 N N . ALA B 1 277 ? 12.555 -34 -11.906 1 93.19 277 ALA B N 1
ATOM 5163 C CA . ALA B 1 277 ? 11.281 -33.5 -11.406 1 93.19 277 ALA B CA 1
ATOM 5164 C C . ALA B 1 277 ? 10.977 -34.062 -10.023 1 93.19 277 ALA B C 1
ATOM 5166 O O . ALA B 1 277 ? 10.523 -33.312 -9.133 1 93.19 277 ALA B O 1
ATOM 5167 N N . ILE B 1 278 ? 11.242 -35.312 -9.828 1 96.44 278 ILE B N 1
ATOM 5168 C CA . ILE B 1 278 ? 10.977 -35.969 -8.547 1 96.44 278 ILE B CA 1
ATOM 5169 C C . ILE B 1 278 ? 11.922 -35.406 -7.484 1 96.44 278 ILE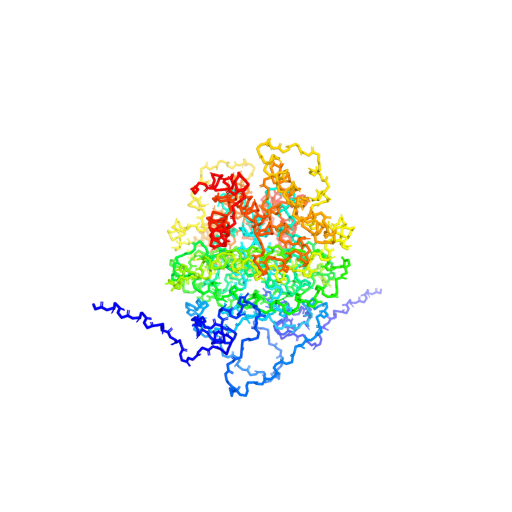 B C 1
ATOM 5171 O O . ILE B 1 278 ? 11.492 -35.125 -6.359 1 96.44 278 ILE B O 1
ATOM 5175 N N . SER B 1 279 ? 13.133 -35.281 -7.855 1 92.19 279 SER B N 1
ATOM 5176 C CA . SER B 1 279 ? 14.125 -34.75 -6.922 1 92.19 279 SER B CA 1
ATOM 5177 C C . SER B 1 279 ? 13.773 -33.312 -6.48 1 92.19 279 SER B C 1
ATOM 5179 O O . SER B 1 279 ? 13.898 -33 -5.301 1 92.19 279 SER B O 1
ATOM 5181 N N . ARG B 1 280 ? 13.359 -32.5 -7.41 1 88.94 280 ARG B N 1
ATOM 5182 C CA . ARG B 1 280 ? 12.969 -31.141 -7.09 1 88.94 280 ARG B CA 1
ATOM 5183 C C . ARG B 1 280 ? 11.695 -31.109 -6.254 1 88.94 280 ARG B C 1
ATOM 5185 O O . ARG B 1 280 ? 11.531 -30.266 -5.383 1 88.94 280 ARG B O 1
ATOM 5192 N N . LEU B 1 281 ? 10.805 -32 -6.551 1 93.88 281 LEU B N 1
ATOM 5193 C CA . LEU B 1 281 ? 9.594 -32.125 -5.746 1 93.88 281 LEU B CA 1
ATOM 5194 C C . LEU B 1 281 ? 9.93 -32.469 -4.301 1 93.88 281 LEU B C 1
ATOM 5196 O O . LEU B 1 281 ? 9.344 -31.891 -3.371 1 93.88 281 LEU B O 1
ATOM 5200 N N . ARG B 1 282 ? 10.867 -33.406 -4.125 1 93.31 282 ARG B N 1
ATOM 5201 C CA . ARG B 1 282 ? 11.328 -33.75 -2.787 1 93.31 282 ARG B CA 1
ATOM 5202 C C . ARG B 1 282 ? 11.875 -32.531 -2.057 1 93.31 282 ARG B C 1
ATOM 5204 O O . ARG B 1 282 ? 11.562 -32.312 -0.883 1 93.31 282 ARG B O 1
ATOM 5211 N N . GLN B 1 283 ? 12.609 -31.812 -2.746 1 88 283 GLN B N 1
ATOM 5212 C CA . GLN B 1 283 ? 13.18 -30.609 -2.162 1 88 283 GLN B CA 1
ATOM 5213 C C . GLN B 1 283 ? 12.086 -29.609 -1.773 1 88 283 GLN B C 1
ATOM 5215 O O . GLN B 1 283 ? 12.195 -28.938 -0.748 1 88 283 GLN B O 1
ATOM 5220 N N . CYS B 1 284 ? 11.094 -29.5 -2.594 1 90.62 284 CYS B N 1
ATOM 5221 C CA . CYS B 1 284 ? 9.977 -28.609 -2.293 1 90.62 284 CYS B CA 1
ATOM 5222 C C . CYS B 1 284 ? 9.234 -29.062 -1.039 1 90.62 284 CYS B C 1
ATOM 5224 O O . CYS B 1 284 ? 8.852 -28.25 -0.204 1 90.62 284 CYS B O 1
ATOM 5226 N N . PHE B 1 285 ? 9.078 -30.375 -0.885 1 93.12 285 PHE B N 1
ATOM 5227 C CA . PHE B 1 285 ? 8.484 -30.922 0.334 1 93.12 285 PHE B CA 1
ATOM 5228 C C . PHE B 1 285 ? 9.336 -30.578 1.549 1 93.12 285 PHE B C 1
ATOM 5230 O O . PHE B 1 285 ? 8.812 -30.141 2.578 1 93.12 285 PHE B O 1
ATOM 5237 N N . GLN B 1 286 ? 10.57 -30.75 1.371 1 89.81 286 GLN B N 1
ATOM 5238 C CA . GLN B 1 286 ? 11.484 -30.484 2.471 1 89.81 286 GLN B CA 1
ATOM 5239 C C . GLN B 1 286 ? 11.422 -29.016 2.881 1 89.81 286 GLN B C 1
ATOM 5241 O O . GLN B 1 286 ? 11.328 -28.703 4.07 1 89.81 286 GLN B O 1
ATOM 5246 N N . ARG B 1 287 ? 11.461 -28.203 1.935 1 85.19 287 ARG B N 1
ATOM 5247 C CA . ARG B 1 287 ? 11.438 -26.766 2.199 1 85.19 287 ARG B CA 1
ATOM 5248 C C . ARG B 1 287 ? 10.125 -26.359 2.85 1 85.19 287 ARG B C 1
ATOM 5250 O O . ARG B 1 287 ? 10.109 -25.578 3.805 1 85.19 287 ARG B O 1
ATOM 5257 N N . PHE B 1 288 ? 9.07 -26.844 2.34 1 90.06 288 PHE B N 1
ATOM 5258 C CA . PHE B 1 288 ? 7.754 -26.469 2.848 1 90.06 288 PHE B CA 1
ATOM 5259 C C . PHE B 1 288 ? 7.613 -26.859 4.316 1 90.06 288 PHE B C 1
ATOM 5261 O O . PHE B 1 288 ? 7.09 -26.094 5.121 1 90.06 288 PHE B O 1
ATOM 5268 N N . PHE B 1 289 ? 7.988 -27.984 4.656 1 88.25 289 PHE B N 1
ATOM 5269 C CA . PHE B 1 289 ? 7.777 -28.438 6.027 1 88.25 289 PHE B CA 1
ATOM 5270 C C . PHE B 1 289 ? 8.781 -27.797 6.969 1 88.25 289 PHE B C 1
ATOM 5272 O O . PHE B 1 289 ? 8.586 -27.797 8.188 1 88.25 289 PHE B O 1
ATOM 5279 N N . ARG B 1 290 ? 9.773 -27.234 6.371 1 82.62 290 ARG B N 1
ATOM 5280 C CA . ARG B 1 290 ? 10.703 -26.453 7.188 1 82.62 290 ARG B CA 1
ATOM 5281 C C . ARG B 1 290 ? 10.211 -25.031 7.383 1 82.62 290 ARG B C 1
ATOM 5283 O O . ARG B 1 290 ? 10.242 -24.5 8.5 1 82.62 290 ARG B O 1
ATOM 5290 N N . PHE B 1 291 ? 9.703 -24.438 6.316 1 80 291 PHE B N 1
ATOM 5291 C CA . PHE B 1 291 ? 9.43 -23 6.363 1 80 291 PHE B CA 1
ATOM 5292 C C . PHE B 1 291 ? 7.93 -22.734 6.344 1 80 291 PHE B C 1
ATOM 5294 O O . PHE B 1 291 ? 7.484 -21.641 6.68 1 80 291 PHE B O 1
ATOM 5301 N N . ARG B 1 292 ? 7.215 -23.656 5.84 1 86.06 292 ARG B N 1
ATOM 5302 C CA . ARG B 1 292 ? 5.762 -23.562 5.75 1 86.06 292 ARG B CA 1
ATOM 5303 C C . ARG B 1 292 ? 5.332 -22.391 4.883 1 86.06 292 ARG B C 1
ATOM 5305 O O . ARG B 1 292 ? 4.371 -21.688 5.207 1 86.06 292 ARG B O 1
ATOM 5312 N N . ASP B 1 293 ? 6.145 -22.078 3.863 1 86.69 293 ASP B N 1
ATOM 5313 C CA . ASP B 1 293 ? 5.82 -20.938 3.012 1 86.69 293 ASP B CA 1
ATOM 5314 C C . ASP B 1 293 ? 5.246 -21.406 1.672 1 86.69 293 ASP B C 1
ATOM 5316 O O . ASP B 1 293 ? 5.703 -22.391 1.103 1 86.69 293 ASP B O 1
ATOM 5320 N N . PRO B 1 294 ? 4.309 -20.75 1.141 1 90.81 294 PRO B N 1
ATOM 5321 C CA . PRO B 1 294 ? 3.686 -21.094 -0.141 1 90.81 294 PRO B CA 1
ATOM 5322 C C . PRO B 1 294 ? 4.676 -21.062 -1.302 1 90.81 294 PRO B C 1
ATOM 5324 O O . PRO B 1 294 ? 4.496 -21.797 -2.287 1 90.81 294 PRO B O 1
ATOM 5327 N N . ALA B 1 295 ? 5.672 -20.266 -1.19 1 85.88 295 ALA B N 1
ATOM 5328 C CA . ALA B 1 295 ? 6.672 -20.188 -2.25 1 85.88 295 ALA B CA 1
ATOM 5329 C C . ALA B 1 295 ? 7.32 -21.547 -2.486 1 85.88 295 ALA B C 1
ATOM 5331 O O . ALA B 1 295 ? 7.676 -21.891 -3.619 1 85.88 295 ALA B O 1
ATOM 5332 N N . SER B 1 296 ? 7.477 -22.359 -1.437 1 86.5 296 SER B N 1
ATOM 5333 C CA . SER B 1 296 ? 8.062 -23.688 -1.541 1 86.5 296 SER B CA 1
ATOM 5334 C C . SER B 1 296 ? 7.215 -24.594 -2.432 1 86.5 296 SER B C 1
ATOM 5336 O O . SER B 1 296 ? 7.746 -25.484 -3.104 1 86.5 296 SER B O 1
ATOM 5338 N N . VAL B 1 297 ? 5.98 -24.359 -2.479 1 91.19 297 VAL B N 1
ATOM 5339 C CA . VAL B 1 297 ? 5.047 -25.188 -3.242 1 91.19 297 VAL B CA 1
ATOM 5340 C C . VAL B 1 297 ? 5.043 -24.734 -4.703 1 91.19 297 VAL B C 1
ATOM 5342 O O . VAL B 1 297 ? 5.191 -25.562 -5.609 1 91.19 297 VAL B O 1
ATOM 5345 N N . VAL B 1 298 ? 5.012 -23.453 -4.883 1 88.62 298 VAL B N 1
ATOM 5346 C CA . VAL B 1 298 ? 4.805 -22.938 -6.23 1 88.62 298 VAL B CA 1
ATOM 5347 C C . VAL B 1 298 ? 6.098 -23.031 -7.031 1 88.62 298 VAL B C 1
ATOM 5349 O O . VAL B 1 298 ? 6.07 -23.141 -8.258 1 88.62 298 VAL B O 1
ATOM 5352 N N . THR B 1 299 ? 7.203 -23.078 -6.402 1 83.19 299 THR B N 1
ATOM 5353 C CA . THR B 1 299 ? 8.5 -23.047 -7.07 1 83.19 299 THR B CA 1
ATOM 5354 C C . THR B 1 299 ? 8.68 -24.281 -7.957 1 83.19 299 THR B C 1
ATOM 5356 O O . THR B 1 299 ? 9.344 -24.203 -9 1 83.19 299 THR B O 1
ATOM 5359 N N . TRP B 1 300 ? 8.078 -25.375 -7.574 1 88.19 300 TRP B N 1
ATOM 5360 C CA . TRP B 1 300 ? 8.227 -26.609 -8.352 1 88.19 300 TRP B CA 1
ATOM 5361 C C . TRP B 1 300 ? 7.789 -26.391 -9.797 1 88.19 300 TRP B C 1
ATOM 5363 O O . TRP B 1 300 ? 8.477 -26.812 -10.727 1 88.19 300 TRP B O 1
ATOM 5373 N N . LEU B 1 301 ? 6.723 -25.688 -9.977 1 85.5 301 LEU B N 1
ATOM 5374 C CA . LEU B 1 301 ? 6.191 -25.453 -11.312 1 85.5 301 LEU B CA 1
ATOM 5375 C C . LEU B 1 301 ? 7.125 -24.547 -12.109 1 85.5 301 LEU B C 1
ATOM 5377 O O . LEU B 1 301 ? 7.137 -24.594 -13.344 1 85.5 301 LEU B O 1
ATOM 5381 N N . ALA B 1 302 ? 7.895 -23.844 -11.422 1 78.62 302 ALA B N 1
ATOM 5382 C CA . ALA B 1 302 ? 8.773 -22.891 -12.094 1 78.62 302 ALA B CA 1
ATOM 5383 C C . ALA B 1 302 ? 10.102 -23.531 -12.461 1 78.62 302 ALA B C 1
ATOM 5385 O O . ALA B 1 302 ? 10.812 -23.047 -13.344 1 78.62 302 ALA B O 1
ATOM 5386 N N . ILE B 1 303 ? 10.461 -24.656 -11.898 1 79.38 303 ILE B N 1
ATOM 5387 C CA . ILE B 1 303 ? 11.836 -25.141 -12.047 1 79.38 303 ILE B CA 1
ATOM 5388 C C . ILE B 1 303 ? 11.844 -26.422 -12.883 1 79.38 303 ILE B C 1
ATOM 5390 O O . ILE B 1 303 ? 12.891 -26.828 -13.398 1 79.38 303 ILE B O 1
ATOM 5394 N N . VAL B 1 304 ? 10.734 -27.156 -12.914 1 83.88 304 VAL B N 1
ATOM 5395 C CA . VAL B 1 304 ? 10.711 -28.406 -13.672 1 83.88 304 VAL B CA 1
ATOM 5396 C C . VAL B 1 304 ? 11.008 -28.109 -15.141 1 83.88 304 VAL B C 1
ATOM 5398 O O . VAL B 1 304 ? 10.625 -27.062 -15.672 1 83.88 304 VAL B O 1
ATOM 5401 N N . ASP B 1 305 ? 11.719 -29 -15.742 1 81.31 305 ASP B N 1
ATOM 5402 C CA . ASP B 1 305 ? 12.211 -28.75 -17.094 1 81.31 305 ASP B CA 1
ATOM 5403 C C . ASP B 1 305 ? 11.102 -28.938 -18.125 1 81.31 305 ASP B C 1
ATOM 5405 O O . ASP B 1 305 ? 10.062 -29.516 -17.828 1 81.31 305 ASP B O 1
ATOM 5409 N N . GLY B 1 306 ? 11.391 -28.484 -19.312 1 81.44 306 GLY B N 1
ATOM 5410 C CA . GLY B 1 306 ? 10.414 -28.484 -20.391 1 81.44 306 GLY B CA 1
ATOM 5411 C C . GLY B 1 306 ? 10.07 -29.875 -20.906 1 81.44 306 GLY B C 1
ATOM 5412 O O . GLY B 1 306 ? 8.938 -30.125 -21.297 1 81.44 306 GLY B O 1
ATOM 5413 N N . GLU B 1 307 ? 10.992 -30.719 -20.859 1 87.44 307 GLU B N 1
ATOM 5414 C CA . GLU B 1 307 ? 10.742 -32.062 -21.328 1 87.44 307 GLU B CA 1
ATOM 5415 C C . GLU B 1 307 ? 9.734 -32.781 -20.438 1 87.44 307 GLU B C 1
ATOM 5417 O O . GLU B 1 307 ? 8.844 -33.469 -20.922 1 87.44 307 GLU B O 1
ATOM 5422 N N . PHE B 1 308 ? 9.922 -32.594 -19.203 1 90.56 308 PHE B N 1
ATOM 5423 C CA . PHE B 1 308 ? 8.953 -33.156 -18.281 1 90.56 308 PHE B CA 1
ATOM 5424 C C . PHE B 1 308 ? 7.555 -32.625 -18.547 1 90.56 308 PHE B C 1
ATOM 5426 O O . PHE B 1 308 ? 6.582 -33.375 -18.516 1 90.56 308 PHE B O 1
ATOM 5433 N N . VAL B 1 309 ? 7.496 -31.406 -18.812 1 87.06 309 VAL B N 1
ATOM 5434 C CA . VAL B 1 309 ? 6.211 -30.766 -19.078 1 87.06 309 VAL B CA 1
ATOM 5435 C C . VAL B 1 309 ? 5.602 -31.344 -20.359 1 87.06 309 VAL B C 1
ATOM 5437 O O . VAL B 1 309 ? 4.383 -31.516 -20.453 1 87.06 309 VAL B O 1
ATOM 5440 N N . ASP B 1 310 ? 6.402 -31.594 -21.266 1 87.88 310 ASP B N 1
ATOM 5441 C CA . ASP B 1 310 ? 5.926 -32.219 -22.484 1 87.88 310 ASP B CA 1
ATOM 5442 C C . ASP B 1 310 ? 5.328 -33.594 -22.203 1 87.88 310 ASP B C 1
ATOM 5444 O O . ASP B 1 310 ? 4.316 -33.969 -22.781 1 87.88 310 ASP B O 1
ATOM 5448 N N . TYR B 1 311 ? 5.98 -34.375 -21.312 1 92 311 TYR B N 1
ATOM 5449 C CA . TYR B 1 311 ? 5.445 -35.656 -20.922 1 92 311 TYR B CA 1
ATOM 5450 C C . TYR B 1 311 ? 4.07 -35.5 -20.281 1 92 311 TYR B C 1
ATOM 5452 O O . TYR B 1 311 ? 3.186 -36.344 -20.5 1 92 311 TYR B O 1
ATOM 5460 N N . LEU B 1 312 ? 3.953 -34.5 -19.516 1 89.88 312 LEU B N 1
ATOM 5461 C CA . LEU B 1 312 ? 2.688 -34.219 -18.844 1 89.88 312 LEU B CA 1
ATOM 5462 C C . LEU B 1 312 ? 1.594 -33.906 -19.859 1 89.88 312 LEU B C 1
ATOM 5464 O O . LEU B 1 312 ? 0.462 -34.375 -19.719 1 89.88 312 LEU B O 1
ATOM 5468 N N . HIS B 1 313 ? 1.962 -33.156 -20.812 1 86 313 HIS B N 1
ATOM 5469 C CA . HIS B 1 313 ? 1.005 -32.75 -21.844 1 86 313 HIS B CA 1
ATOM 5470 C C . HIS B 1 313 ? 0.524 -33.969 -22.641 1 86 313 HIS B C 1
ATOM 5472 O O . HIS B 1 313 ? -0.623 -34 -23.094 1 86 313 HIS B O 1
ATOM 5478 N N . LYS B 1 314 ? 1.399 -34.844 -22.781 1 89.56 314 LYS B N 1
ATOM 5479 C CA . LYS B 1 314 ? 1.054 -36.062 -23.484 1 89.56 314 LYS B CA 1
ATOM 5480 C C . LYS B 1 314 ? 0.299 -37.031 -22.578 1 89.56 314 LYS B C 1
ATOM 5482 O O . LYS B 1 314 ? -0.031 -38.156 -22.984 1 89.56 314 LYS B O 1
ATOM 5487 N N . GLU B 1 315 ? 0.046 -36.656 -21.344 1 90.38 315 GLU B N 1
ATOM 5488 C CA . GLU B 1 315 ? -0.685 -37.406 -20.344 1 90.38 315 GLU B CA 1
ATOM 5489 C C . GLU B 1 315 ? -0.031 -38.781 -20.109 1 90.38 315 GLU B C 1
ATOM 5491 O O . GLU B 1 315 ? -0.719 -39.812 -20.031 1 90.38 315 GLU B O 1
ATOM 5496 N N . GLU B 1 316 ? 1.272 -38.719 -20.078 1 92.69 316 GLU B N 1
ATOM 5497 C CA . GLU B 1 316 ? 1.981 -39.969 -19.719 1 92.69 316 GLU B CA 1
ATOM 5498 C C . GLU B 1 316 ? 1.758 -40.312 -18.25 1 92.69 316 GLU B C 1
ATOM 5500 O O . GLU B 1 316 ? 1.72 -39.406 -17.391 1 92.69 316 GLU B O 1
ATOM 5505 N N . PRO B 1 317 ? 1.621 -41.562 -17.938 1 94.56 317 PRO B N 1
ATOM 5506 C CA . PRO B 1 317 ? 1.144 -41.969 -16.609 1 94.56 317 PRO B CA 1
ATOM 5507 C C . PRO B 1 317 ? 2.088 -41.562 -15.492 1 94.56 317 PRO B C 1
ATOM 5509 O O . PRO B 1 317 ? 1.649 -40.969 -14.5 1 94.56 317 PRO B O 1
ATOM 5512 N N . LEU B 1 318 ? 3.398 -41.844 -15.609 1 95.94 318 LEU B N 1
ATOM 5513 C CA . LEU B 1 318 ? 4.305 -41.594 -14.5 1 95.94 318 LEU B CA 1
ATOM 5514 C C . LEU B 1 318 ? 4.449 -40.094 -14.242 1 95.94 318 LEU B C 1
ATOM 5516 O O . LEU B 1 318 ? 4.379 -39.625 -13.094 1 95.94 318 LEU B O 1
ATOM 5520 N N . PRO B 1 319 ? 4.617 -39.219 -15.281 1 94.88 319 PRO B N 1
ATOM 5521 C CA . PRO B 1 319 ? 4.629 -37.781 -15.055 1 94.88 319 PRO B CA 1
ATOM 5522 C C . PRO B 1 319 ? 3.346 -37.281 -14.391 1 94.88 319 PRO B C 1
ATOM 5524 O O . PRO B 1 319 ? 3.398 -36.406 -13.508 1 94.88 319 PRO B O 1
ATOM 5527 N N . ILE B 1 320 ? 2.238 -37.781 -14.766 1 94.94 320 ILE B N 1
ATOM 5528 C CA . ILE B 1 320 ? 0.97 -37.438 -14.141 1 94.94 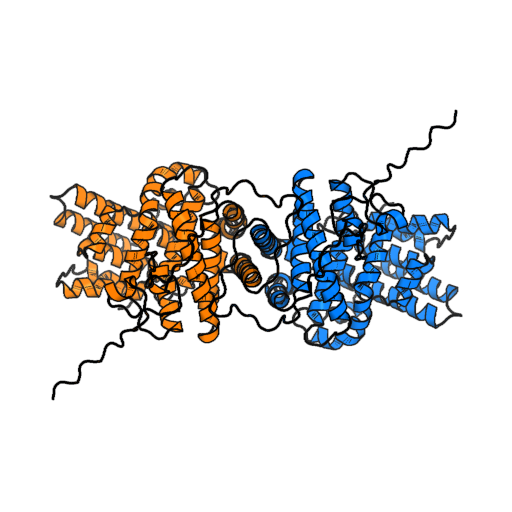320 ILE B CA 1
ATOM 5529 C C . ILE B 1 320 ? 0.989 -37.812 -12.664 1 94.94 320 ILE B C 1
ATOM 5531 O O . ILE B 1 320 ? 0.524 -37.062 -11.812 1 94.94 320 ILE B O 1
ATOM 5535 N N . LEU B 1 321 ? 1.509 -39.031 -12.422 1 96.88 321 LEU B N 1
ATOM 5536 C CA . LEU B 1 321 ? 1.592 -39.469 -11.039 1 96.88 321 LEU B CA 1
ATOM 5537 C C . LEU B 1 321 ? 2.477 -38.531 -10.211 1 96.88 321 LEU B C 1
ATOM 5539 O O . LEU B 1 321 ? 2.188 -38.281 -9.047 1 96.88 321 LEU B O 1
ATOM 5543 N N . VAL B 1 322 ? 3.576 -38.062 -10.797 1 97.06 322 VAL B N 1
ATOM 5544 C CA . VAL B 1 322 ? 4.445 -37.094 -10.117 1 97.06 322 VAL B CA 1
ATOM 5545 C C . VAL B 1 322 ? 3.666 -35.812 -9.812 1 97.06 322 VAL B C 1
ATOM 5547 O O . VAL B 1 322 ? 3.754 -35.281 -8.711 1 97.06 322 VAL B O 1
ATOM 5550 N N . MET B 1 323 ? 2.906 -35.375 -10.719 1 94.44 323 MET B N 1
ATOM 5551 C CA . MET B 1 323 ? 2.061 -34.188 -10.539 1 94.44 323 MET B CA 1
ATOM 5552 C C . MET B 1 323 ? 1.043 -34.406 -9.422 1 94.44 323 MET B C 1
ATOM 5554 O O . MET B 1 323 ? 0.75 -33.5 -8.648 1 94.44 323 MET B O 1
ATOM 5558 N N . VAL B 1 324 ? 0.484 -35.562 -9.383 1 96.25 324 VAL B N 1
ATOM 5559 C CA . VAL B 1 324 ? -0.454 -35.938 -8.328 1 96.25 324 VAL B CA 1
ATOM 5560 C C . VAL B 1 324 ? 0.199 -35.719 -6.965 1 96.25 324 VAL B C 1
ATOM 5562 O O . VAL B 1 324 ? -0.434 -35.219 -6.035 1 96.25 324 VAL B O 1
ATOM 5565 N N . HIS B 1 325 ? 1.453 -36.125 -6.84 1 97.75 325 HIS B N 1
ATOM 5566 C CA . HIS B 1 325 ? 2.164 -35.969 -5.578 1 97.75 325 HIS B CA 1
ATOM 5567 C C . HIS B 1 325 ? 2.402 -34.5 -5.27 1 97.75 325 HIS B C 1
ATOM 5569 O O . HIS B 1 325 ? 2.398 -34.094 -4.102 1 97.75 325 HIS B O 1
ATOM 5575 N N . TRP B 1 326 ? 2.635 -33.688 -6.293 1 96.06 326 TRP B N 1
ATOM 5576 C CA . TRP B 1 326 ? 2.695 -32.25 -6.07 1 96.06 326 TRP B CA 1
ATOM 5577 C C . TRP B 1 326 ? 1.352 -31.719 -5.59 1 96.06 326 TRP B C 1
ATOM 5579 O O . TRP B 1 326 ? 1.301 -30.797 -4.773 1 96.06 326 TRP B O 1
ATOM 5589 N N . GLY B 1 327 ? 0.298 -32.25 -6.129 1 95.94 327 GLY B N 1
ATOM 5590 C CA . GLY B 1 327 ? -1.027 -31.891 -5.652 1 95.94 327 GLY B CA 1
ATOM 5591 C C . GLY B 1 327 ? -1.196 -32.094 -4.16 1 95.94 327 GLY B C 1
ATOM 5592 O O . GLY B 1 327 ? -1.885 -31.297 -3.502 1 95.94 327 GLY B O 1
ATOM 5593 N N . VAL B 1 328 ? -0.588 -33.125 -3.65 1 97.19 328 VAL B N 1
ATOM 5594 C CA . VAL B 1 328 ? -0.622 -33.344 -2.211 1 97.19 328 VAL B CA 1
ATOM 5595 C C . VAL B 1 328 ? 0.077 -32.219 -1.479 1 97.19 328 VAL B C 1
ATOM 5597 O O . VAL B 1 328 ? -0.401 -31.734 -0.442 1 97.19 328 VAL B O 1
ATOM 5600 N N . LEU B 1 329 ? 1.175 -31.812 -2.043 1 96.69 329 LEU B N 1
ATOM 5601 C CA . LEU B 1 329 ? 1.894 -30.672 -1.47 1 96.69 329 LEU B CA 1
ATOM 5602 C C . LEU B 1 329 ? 1.053 -29.406 -1.543 1 96.69 329 LEU B C 1
ATOM 5604 O O . LEU B 1 329 ? 0.988 -28.641 -0.576 1 96.69 329 LEU B O 1
ATOM 5608 N N . LEU B 1 330 ? 0.415 -29.172 -2.609 1 95.31 330 LEU B N 1
ATOM 5609 C CA . LEU B 1 330 ? -0.458 -28.016 -2.801 1 95.31 330 LEU B CA 1
ATOM 5610 C C . LEU B 1 330 ? -1.614 -28.031 -1.806 1 95.31 330 LEU B C 1
ATOM 5612 O O . LEU B 1 330 ? -2.035 -26.984 -1.312 1 95.31 330 LEU B O 1
ATOM 5616 N N . ALA B 1 331 ? -2.096 -29.172 -1.527 1 96 331 ALA B N 1
ATOM 5617 C CA . ALA B 1 331 ? -3.23 -29.344 -0.625 1 96 331 ALA B CA 1
ATOM 5618 C C . ALA B 1 331 ? -2.877 -28.906 0.792 1 96 331 ALA B C 1
ATOM 5620 O O . ALA B 1 331 ? -3.76 -28.562 1.58 1 96 331 ALA B O 1
ATOM 5621 N N . GLU B 1 332 ? -1.591 -28.922 1.077 1 94.88 332 GLU B N 1
ATOM 5622 C CA . GLU B 1 332 ? -1.152 -28.469 2.393 1 94.88 332 GLU B CA 1
ATOM 5623 C C . GLU B 1 332 ? -1.47 -26.984 2.598 1 94.88 332 GLU B C 1
ATOM 5625 O O . GLU B 1 332 ? -1.534 -26.516 3.732 1 94.88 332 GLU B O 1
ATOM 5630 N N . LEU B 1 333 ? -1.69 -26.281 1.513 1 94.75 333 LEU B N 1
ATOM 5631 C CA . LEU B 1 333 ? -1.929 -24.844 1.587 1 94.75 333 LEU B CA 1
ATOM 5632 C C . LEU B 1 333 ? -3.42 -24.547 1.705 1 94.75 333 LEU B C 1
ATOM 5634 O O . LEU B 1 333 ? -3.816 -23.391 1.845 1 94.75 333 LEU B O 1
ATOM 5638 N N . ASP B 1 334 ? -4.191 -25.531 1.649 1 93 334 ASP B N 1
ATOM 5639 C CA . ASP B 1 334 ? -5.637 -25.344 1.735 1 93 334 ASP B CA 1
ATOM 5640 C C . ASP B 1 334 ? -6.027 -24.688 3.051 1 93 334 ASP B C 1
ATOM 5642 O O . ASP B 1 334 ? -5.656 -25.156 4.129 1 93 334 ASP B O 1
ATOM 5646 N N . GLY B 1 335 ? -6.754 -23.656 2.883 1 88.38 335 GLY B N 1
ATOM 5647 C CA . GLY B 1 335 ? -7.207 -22.953 4.066 1 88.38 335 GLY B CA 1
ATOM 5648 C C . GLY B 1 335 ? -6.156 -22.016 4.645 1 88.38 335 GLY B C 1
ATOM 5649 O O . GLY B 1 335 ? -6.457 -21.203 5.52 1 88.38 335 GLY B O 1
ATOM 5650 N N . GLU B 1 336 ? -4.93 -22.094 4.188 1 90 336 GLU B N 1
ATOM 5651 C CA . GLU B 1 336 ? -3.842 -21.266 4.691 1 90 336 GLU B CA 1
ATOM 5652 C C . GLU B 1 336 ? -3.674 -20 3.848 1 90 336 GLU B C 1
ATOM 5654 O O . GLU B 1 336 ? -3.342 -18.938 4.371 1 90 336 GLU B O 1
ATOM 5659 N N . VAL B 1 337 ? -3.824 -20.203 2.596 1 94.31 337 VAL B N 1
ATOM 5660 C CA . VAL B 1 337 ? -3.711 -19.062 1.685 1 94.31 337 VAL B CA 1
ATOM 5661 C C . VAL B 1 337 ? -4.941 -19 0.78 1 94.31 337 VAL B C 1
ATOM 5663 O O . VAL B 1 337 ? -5.512 -20.031 0.43 1 94.31 337 VAL B O 1
ATOM 5666 N N . TRP B 1 338 ? -5.297 -17.828 0.34 1 94.06 338 TRP B N 1
ATOM 5667 C CA . TRP B 1 338 ? -6.551 -17.594 -0.371 1 94.06 338 TRP B CA 1
ATOM 5668 C C . TRP B 1 338 ? -6.527 -18.234 -1.752 1 94.06 338 TRP B C 1
ATOM 5670 O O . TRP B 1 338 ? -7.57 -18.625 -2.283 1 94.06 338 TRP B O 1
ATOM 5680 N N . TRP B 1 339 ? -5.391 -18.375 -2.371 1 94.25 339 TRP B N 1
ATOM 5681 C CA . TRP B 1 339 ? -5.312 -18.781 -3.771 1 94.25 339 TRP B CA 1
ATOM 5682 C C . TRP B 1 339 ? -5.227 -20.297 -3.898 1 94.25 339 TRP B C 1
ATOM 5684 O O . TRP B 1 339 ? -5.293 -20.828 -5.004 1 94.25 339 TRP B O 1
ATOM 5694 N N . ALA B 1 340 ? -5.031 -21.031 -2.83 1 93.25 340 ALA B N 1
ATOM 5695 C CA . ALA B 1 340 ? -4.836 -22.484 -2.898 1 93.25 340 ALA B CA 1
ATOM 5696 C C . ALA B 1 340 ? -6.066 -23.219 -2.385 1 93.25 340 ALA B C 1
ATOM 5698 O O . ALA B 1 340 ? -6.047 -24.453 -2.242 1 93.25 340 ALA B O 1
ATOM 5699 N N . SER B 1 341 ? -7.129 -22.547 -2.092 1 89.19 341 SER B N 1
ATOM 5700 C CA . SER B 1 341 ? -8.305 -23.156 -1.483 1 89.19 341 SER B CA 1
ATOM 5701 C C . SER B 1 341 ? -8.852 -24.297 -2.354 1 89.19 341 SER B C 1
ATOM 5703 O O . SER B 1 341 ? -9.227 -24.062 -3.504 1 89.19 341 SER B O 1
ATOM 5705 N N . LYS B 1 342 ? -8.82 -25.5 -1.854 1 88 342 LYS B N 1
ATOM 5706 C CA . LYS B 1 342 ? -9.383 -26.719 -2.424 1 88 342 LYS B CA 1
ATOM 5707 C C . LYS B 1 342 ? -8.703 -27.078 -3.738 1 88 342 LYS B C 1
ATOM 5709 O O . LYS B 1 342 ? -9.188 -27.938 -4.484 1 88 342 LYS B O 1
ATOM 5714 N N . SER B 1 343 ? -7.656 -26.484 -4.086 1 89.62 343 SER B N 1
ATOM 5715 C CA . SER B 1 343 ? -7.004 -26.688 -5.375 1 89.62 343 SER B CA 1
ATOM 5716 C C . SER B 1 343 ? -6.207 -27.984 -5.398 1 89.62 343 SER B C 1
ATOM 5718 O O . SER B 1 343 ? -6.191 -28.688 -6.406 1 89.62 343 SER B O 1
ATOM 5720 N N . GLY B 1 344 ? -5.535 -28.266 -4.301 1 93.25 344 GLY B N 1
ATOM 5721 C CA . GLY B 1 344 ? -4.762 -29.5 -4.23 1 93.25 344 GLY B CA 1
ATOM 5722 C C . GLY B 1 344 ? -5.609 -30.75 -4.395 1 93.25 344 GLY B C 1
ATOM 5723 O O . GLY B 1 344 ? -5.305 -31.609 -5.215 1 93.25 344 GLY B O 1
ATOM 5724 N N . LYS B 1 345 ? -6.66 -30.781 -3.658 1 93.44 345 LYS B N 1
ATOM 5725 C CA . LYS B 1 345 ? -7.574 -31.922 -3.721 1 93.44 345 LYS B CA 1
ATOM 5726 C C . LYS B 1 345 ? -8.18 -32.062 -5.113 1 93.44 345 LYS B C 1
ATOM 5728 O O . LYS B 1 345 ? -8.273 -33.156 -5.648 1 93.44 345 LYS B O 1
ATOM 5733 N N . ALA B 1 346 ? -8.555 -31.016 -5.676 1 90.19 346 ALA B N 1
ATOM 5734 C CA . ALA B 1 346 ? -9.141 -31.031 -7.012 1 90.19 346 ALA B CA 1
ATOM 5735 C C . ALA B 1 346 ? -8.133 -31.516 -8.047 1 90.19 346 ALA B C 1
ATOM 5737 O O . ALA B 1 346 ? -8.484 -32.281 -8.945 1 90.19 346 ALA B O 1
ATOM 5738 N N . LEU B 1 347 ? -6.969 -31.047 -7.93 1 91.56 347 LEU B N 1
ATOM 5739 C CA . LEU B 1 347 ? -5.922 -31.453 -8.859 1 91.56 347 LEU B CA 1
ATOM 5740 C C . LEU B 1 347 ? -5.668 -32.969 -8.758 1 91.56 347 LEU B C 1
ATOM 5742 O O . LEU B 1 347 ? -5.555 -33.656 -9.781 1 91.56 347 LEU B O 1
ATOM 5746 N N . VAL B 1 348 ? -5.559 -33.438 -7.559 1 94.88 348 VAL B N 1
ATOM 5747 C CA . VAL B 1 348 ? -5.312 -34.875 -7.336 1 94.88 348 VAL B CA 1
ATOM 5748 C C . VAL B 1 348 ? -6.465 -35.688 -7.91 1 94.88 348 VAL B C 1
ATOM 5750 O O . VAL B 1 348 ? -6.242 -36.688 -8.609 1 94.88 348 VAL B O 1
ATOM 5753 N N . ALA B 1 349 ? -7.621 -35.25 -7.668 1 93.19 349 ALA B N 1
ATOM 5754 C CA . ALA B 1 349 ? -8.797 -35.969 -8.172 1 93.19 349 ALA B CA 1
ATOM 5755 C C . ALA B 1 349 ? -8.797 -36 -9.703 1 93.19 349 ALA B C 1
ATOM 5757 O O . ALA B 1 349 ? -9.016 -37.062 -10.297 1 93.19 349 ALA B O 1
ATOM 5758 N N . ASP B 1 350 ? -8.555 -34.906 -10.305 1 90.44 350 ASP B N 1
ATOM 5759 C CA . ASP B 1 350 ? -8.547 -34.812 -11.758 1 90.44 350 ASP B CA 1
ATOM 5760 C C . ASP B 1 350 ? -7.441 -35.656 -12.367 1 90.44 350 ASP B C 1
ATOM 5762 O O . ASP B 1 350 ? -7.672 -36.375 -13.336 1 90.44 350 ASP B O 1
ATOM 5766 N N . ALA B 1 351 ? -6.254 -35.531 -11.828 1 92.62 351 ALA B N 1
ATOM 5767 C CA . ALA B 1 351 ? -5.102 -36.25 -12.367 1 92.62 351 ALA B CA 1
ATOM 5768 C C . ALA B 1 351 ? -5.254 -37.75 -12.188 1 92.62 351 ALA B C 1
ATOM 5770 O O . ALA B 1 351 ? -4.938 -38.531 -13.094 1 92.62 351 ALA B O 1
ATOM 5771 N N . LEU B 1 352 ? -5.734 -38.188 -11.047 1 93.56 352 LEU B N 1
ATOM 5772 C CA . LEU B 1 352 ? -5.973 -39.594 -10.828 1 93.56 352 LEU B CA 1
ATOM 5773 C C . LEU B 1 352 ? -7.078 -40.125 -11.742 1 93.56 352 LEU B C 1
ATOM 5775 O O . LEU B 1 352 ? -7.047 -41.281 -12.172 1 93.56 352 LEU B O 1
ATOM 5779 N N . GLY B 1 353 ? -8.008 -39.281 -12.023 1 90.81 353 GLY B N 1
ATOM 5780 C CA . GLY B 1 353 ? -9.039 -39.625 -12.984 1 90.81 353 GLY B CA 1
ATOM 5781 C C . GLY B 1 353 ? -8.484 -40 -14.352 1 90.81 353 GLY B C 1
ATOM 5782 O O . GLY B 1 353 ? -8.961 -40.906 -15 1 90.81 353 GLY B O 1
ATOM 5783 N N . ILE B 1 354 ? -7.512 -39.312 -14.781 1 89 354 ILE B N 1
ATOM 5784 C CA . ILE B 1 354 ? -6.859 -39.594 -16.062 1 89 354 ILE B CA 1
ATOM 5785 C C . ILE B 1 354 ? -6.168 -40.938 -16 1 89 354 ILE B C 1
ATOM 5787 O O . ILE B 1 354 ? -6.258 -41.719 -16.953 1 89 354 ILE B O 1
ATOM 5791 N N . LEU B 1 355 ? -5.48 -41.188 -14.906 1 91.81 355 LEU B N 1
ATOM 5792 C CA . LEU B 1 355 ? -4.777 -42.469 -14.742 1 91.81 355 LEU B CA 1
ATOM 5793 C C . LEU B 1 355 ? -5.758 -43.625 -14.711 1 91.81 355 LEU B C 1
ATOM 5795 O O . LEU B 1 355 ? -5.496 -44.688 -15.297 1 91.81 355 LEU B O 1
ATOM 5799 N N . ASP B 1 356 ? -6.832 -43.406 -14.086 1 90.62 356 ASP B N 1
ATOM 5800 C CA . ASP B 1 356 ? -7.855 -44.438 -13.992 1 90.62 356 ASP B CA 1
ATOM 5801 C C . ASP B 1 356 ? -8.453 -44.75 -15.359 1 90.62 356 ASP B C 1
ATOM 5803 O O . ASP B 1 356 ? -8.703 -45.938 -15.68 1 90.62 356 ASP B O 1
ATOM 5807 N N . ARG B 1 357 ? -8.664 -43.781 -16.109 1 88.81 357 ARG B N 1
ATOM 5808 C CA . ARG B 1 357 ? -9.211 -43.969 -17.453 1 88.81 357 ARG B CA 1
ATOM 5809 C C . ARG B 1 357 ? -8.234 -44.75 -18.344 1 88.81 357 ARG B C 1
ATOM 5811 O O . ARG B 1 357 ? -8.656 -45.5 -19.219 1 88.81 357 ARG B O 1
ATOM 5818 N N . GLY B 1 358 ? -6.992 -44.531 -18.109 1 87.44 358 GLY B N 1
ATOM 5819 C CA . GLY B 1 358 ? -5.977 -45.25 -18.875 1 87.44 358 GLY B CA 1
ATOM 5820 C C . GLY B 1 358 ? -5.676 -46.625 -18.344 1 87.44 358 GLY B C 1
ATOM 5821 O O . GLY B 1 358 ? -4.809 -47.312 -18.875 1 87.44 358 GLY B O 1
ATOM 5822 N N . GLU B 1 359 ? -6.336 -47 -17.328 1 83.94 359 GLU B N 1
ATOM 5823 C CA . GLU B 1 359 ? -6.211 -48.312 -16.703 1 83.94 359 GLU B CA 1
ATOM 5824 C C . GLU B 1 359 ? -4.789 -48.531 -16.203 1 83.94 359 GLU B C 1
ATOM 5826 O O . GLU B 1 359 ? -4.25 -49.625 -16.344 1 83.94 359 GLU B O 1
ATOM 5831 N N . VAL B 1 360 ? -4.18 -47.531 -15.805 1 85.31 360 VAL B N 1
ATOM 5832 C CA . VAL B 1 360 ? -2.855 -47.625 -15.203 1 85.31 360 VAL B CA 1
ATOM 5833 C C . VAL B 1 360 ? -2.975 -47.656 -13.68 1 85.31 360 VAL B C 1
ATOM 5835 O O . VAL B 1 360 ? -3.576 -46.75 -13.086 1 85.31 360 VAL B O 1
ATOM 5838 N N . ASP B 1 361 ? -2.525 -48.688 -13.062 1 83.5 361 ASP B N 1
ATOM 5839 C CA . ASP B 1 361 ? -2.576 -48.812 -11.602 1 83.5 361 ASP B CA 1
ATOM 5840 C C . ASP B 1 361 ? -1.171 -48.812 -11.008 1 83.5 361 ASP B C 1
ATOM 5842 O O . ASP B 1 361 ? -0.411 -49.75 -11.203 1 83.5 361 ASP B O 1
ATOM 5846 N N . PHE B 1 362 ? -0.88 -47.812 -10.336 1 90.62 362 PHE B N 1
ATOM 5847 C CA . PHE B 1 362 ? 0.427 -47.719 -9.695 1 90.62 362 PHE B CA 1
ATOM 5848 C C . PHE B 1 362 ? 0.364 -48.188 -8.25 1 90.62 362 PHE B C 1
ATOM 5850 O O . PHE B 1 362 ? 1.284 -47.938 -7.469 1 90.62 362 PHE B O 1
ATOM 5857 N N . GLY B 1 363 ? -0.78 -48.781 -7.918 1 89.44 363 GLY B N 1
ATOM 5858 C CA . GLY B 1 363 ? -0.923 -49.344 -6.59 1 89.44 363 GLY B CA 1
ATOM 5859 C C . GLY B 1 363 ? -0.84 -48.312 -5.484 1 89.44 363 GLY B C 1
ATOM 5860 O O . GLY B 1 363 ? -1.548 -47.281 -5.52 1 89.44 363 GLY B O 1
ATOM 5861 N N . ILE B 1 364 ? 0.114 -48.531 -4.602 1 86.88 364 ILE B N 1
ATOM 5862 C CA . ILE B 1 364 ? 0.267 -47.719 -3.414 1 86.88 364 ILE B CA 1
ATOM 5863 C C . ILE B 1 364 ? 0.696 -46.312 -3.826 1 86.88 364 ILE B C 1
ATOM 5865 O O . ILE B 1 364 ? 0.345 -45.312 -3.164 1 86.88 364 ILE B O 1
ATOM 5869 N N . ALA B 1 365 ? 1.35 -46.219 -4.891 1 92.62 365 ALA B N 1
ATOM 5870 C CA . ALA B 1 365 ? 1.834 -44.938 -5.344 1 92.62 365 ALA B CA 1
ATOM 5871 C C . ALA B 1 365 ? 0.674 -44 -5.727 1 92.62 365 ALA B C 1
ATOM 5873 O O . ALA B 1 365 ? 0.774 -42.781 -5.609 1 92.62 365 ALA B O 1
ATOM 5874 N N . SER B 1 366 ? -0.464 -44.594 -6.125 1 93.5 366 SER B N 1
ATOM 5875 C CA . SER B 1 366 ? -1.652 -43.812 -6.457 1 93.5 366 SER B CA 1
ATOM 5876 C C . SER B 1 366 ? -2.586 -43.688 -5.258 1 93.5 366 SER B C 1
ATOM 5878 O O . SER B 1 366 ? -3.328 -42.719 -5.137 1 93.5 366 SER B O 1
ATOM 5880 N N . SER B 1 367 ? -2.529 -44.625 -4.34 1 93.94 367 SER B N 1
ATOM 5881 C CA . SER B 1 367 ? -3.445 -44.625 -3.205 1 93.94 367 SER B CA 1
ATOM 5882 C C . SER B 1 367 ? -3.012 -43.625 -2.133 1 93.94 367 SER B C 1
ATOM 5884 O O . SER B 1 367 ? -3.852 -43.031 -1.456 1 93.94 367 SER B O 1
ATOM 5886 N N . TRP B 1 368 ? -1.743 -43.5 -1.995 1 95.88 368 TRP B N 1
ATOM 5887 C CA . TRP B 1 368 ? -1.227 -42.594 -0.954 1 95.88 368 TRP B CA 1
ATOM 5888 C C . TRP B 1 368 ? -1.72 -41.188 -1.157 1 95.88 368 TRP B C 1
ATOM 5890 O O . TRP B 1 368 ? -2.268 -40.562 -0.237 1 95.88 368 TRP B O 1
ATOM 5900 N N . PRO B 1 369 ? -1.537 -40.594 -2.34 1 97 369 PRO B N 1
ATOM 5901 C CA . PRO B 1 369 ? -2.039 -39.219 -2.531 1 97 369 PRO B CA 1
ATOM 5902 C C . PRO B 1 369 ? -3.551 -39.125 -2.346 1 97 369 PRO B C 1
ATOM 5904 O O . PRO B 1 369 ? -4.043 -38.125 -1.832 1 97 369 PRO B O 1
ATOM 5907 N N . ARG B 1 370 ? -4.27 -40.125 -2.742 1 95.19 370 ARG B N 1
ATOM 5908 C CA . ARG B 1 370 ? -5.719 -40.156 -2.574 1 95.19 370 ARG B CA 1
ATOM 5909 C C . ARG B 1 370 ? -6.102 -40.031 -1.102 1 95.19 370 ARG B C 1
ATOM 5911 O O . ARG B 1 370 ? -6.984 -39.25 -0.742 1 95.19 370 ARG B O 1
ATOM 5918 N N . GLU B 1 371 ? -5.473 -40.75 -0.33 1 95.19 371 GLU B N 1
ATOM 5919 C CA . GLU B 1 371 ? -5.742 -40.781 1.104 1 95.19 371 GLU B CA 1
ATOM 5920 C C . GLU B 1 371 ? -5.316 -39.469 1.77 1 95.19 371 GLU B C 1
ATOM 5922 O O . GLU B 1 371 ? -6.016 -38.969 2.648 1 95.19 371 GLU B O 1
ATOM 5927 N N . LYS B 1 372 ? -4.195 -39 1.365 1 95.38 372 LYS B N 1
ATOM 5928 C CA . LYS B 1 372 ? -3.627 -37.781 1.991 1 95.38 372 LYS B CA 1
ATOM 5929 C C . LYS B 1 372 ? -4.535 -36.594 1.791 1 95.38 372 LYS B C 1
ATOM 5931 O O . LYS B 1 372 ? -4.586 -35.688 2.643 1 95.38 372 LYS B O 1
ATOM 5936 N N . VAL B 1 373 ? -5.242 -36.531 0.628 1 95.62 373 VAL B N 1
ATOM 5937 C CA . VAL B 1 373 ? -6.078 -35.375 0.35 1 95.62 373 VAL B CA 1
ATOM 5938 C C . VAL B 1 373 ? -7.531 -35.688 0.711 1 95.62 373 VAL B C 1
ATOM 5940 O O . VAL B 1 373 ? -8.422 -34.844 0.485 1 95.62 373 VAL B O 1
ATOM 5943 N N . GLY B 1 374 ? -7.855 -36.906 1.164 1 93.12 374 GLY B N 1
ATOM 5944 C CA . GLY B 1 374 ? -9.172 -37.281 1.65 1 93.12 374 GLY B CA 1
ATOM 5945 C C . GLY B 1 374 ? -10.125 -37.688 0.54 1 93.12 374 GLY B C 1
ATOM 5946 O O . GLY B 1 374 ? -11.305 -37.312 0.573 1 93.12 374 GLY B O 1
ATOM 5947 N N . LEU B 1 375 ? -9.648 -38.25 -0.401 1 90.5 375 LEU B N 1
ATOM 5948 C CA . LEU B 1 375 ? -10.484 -38.75 -1.478 1 90.5 375 LEU B CA 1
ATOM 5949 C C . LEU B 1 375 ? -10.758 -40.25 -1.279 1 90.5 375 LEU B C 1
ATOM 5951 O O . LEU B 1 375 ? -9.906 -40.969 -0.768 1 90.5 375 LEU B O 1
#

InterPro domains:
  IPR001138 Zn(2)Cys(6) fungal-type DNA-binding domain [PF00172] (13-48)
  IPR001138 Zn(2)Cys(6) fungal-type DNA-binding domain [PS00463] (14-42)
  IPR001138 Zn(2)Cys(6) fungal-type DNA-binding domain [PS50048] (14-44)
  IPR001138 Zn(2)Cys(6) fungal-type DNA-binding domain [SM00066] (9-53)
  IPR001138 Zn(2)Cys(6) fungal-type DNA-binding domain [cd00067] (10-45)
  IPR021858 Fungal transcription factor [PF11951] (82-184)
  IPR036864 Zn(2)-C6 fungal-type DNA-binding domain superfamily [G3DSA:4.10.240.10] (13-91)
  IPR036864 Zn(2)-C6 fungal-type DNA-binding domain superfamily [SSF57701] (6-47)
  IPR053157 Sterol Uptake Control Transcription Regulator [PTHR47784] (2-374)